Protein AF-0000000080301899 (afdb_homodimer)

InterPro domains:
  IPR000524 Transcription regulator HTH, GntR [PF00392] (23-86)
  IPR000524 Transcription regulator HTH, GntR [PS50949] (21-89)
  IPR000524 Transcription regulator HTH, GntR [SM00345] (27-86)
  IPR000524 Transcription regulator HTH, GntR [cd07377] (22-87)
  IPR011663 UbiC transcription regulator-associated [PF07702] (110-246)
  IPR011663 UbiC transcription regulator-associated [SM00866] (106-248)
  IPR028978 Chorismate pyruvate-lyase/UbiC transcription regulator-associated domain superfamily [G3DSA:3.40.1410.10] (94-253)
  IPR028978 Chorismate pyruvate-lyase/UbiC transcription regulator-associated domain superfamily [SSF64288] (75-255)
  IPR036388 Winged helix-like DNA-binding domain superfamily [G3DSA:1.10.10.10] (17-93)
  IPR036390 Winged helix DNA-binding domain superfamily [SSF46785] (18-99)
  IPR050679 Bacterial HTH-type transcriptional regulator [PTHR44846] (19-250)

Organism: Piscinibacter sakaiensis (NCBI:txid1547922)

Radius of gyration: 25.69 Å; Cα contacts (8 Å, |Δi|>4): 1019; chains: 2; bounding box: 77×70×56 Å

Solvent-accessible surface area (backbone atoms only — not comparable to full-atom values): 28114 Å² total; per-residue (Å²): 128,82,75,76,76,75,77,76,71,91,49,70,58,63,76,84,74,58,87,79,58,62,66,33,57,53,50,33,50,53,52,49,47,36,41,71,71,50,79,45,43,70,61,36,72,53,75,52,65,68,56,50,16,60,45,23,68,49,52,59,68,41,46,46,53,18,50,50,53,36,36,58,49,56,50,28,42,72,39,88,97,76,45,44,24,30,41,67,66,43,65,66,56,40,51,72,57,72,47,41,66,29,37,71,88,66,54,71,70,83,66,46,79,41,79,72,46,71,43,80,48,57,30,50,66,68,56,9,60,64,45,73,48,58,70,56,40,58,20,34,37,35,30,34,41,28,23,51,97,84,40,53,36,35,44,36,40,38,39,30,54,35,86,68,44,73,84,73,42,66,68,55,63,74,65,49,65,83,45,72,59,30,37,35,30,74,77,58,67,42,55,73,53,34,33,44,34,39,30,32,18,36,57,33,45,73,66,49,23,68,70,45,68,48,62,79,56,41,36,18,26,36,36,42,34,34,33,15,27,77,95,68,37,48,58,36,36,32,42,32,40,31,54,24,86,63,26,26,45,46,47,69,35,59,57,68,65,76,77,80,112,127,82,73,77,76,74,76,76,71,92,50,67,59,63,75,84,74,59,88,80,57,59,65,33,57,54,52,32,49,53,53,48,47,35,41,72,71,51,77,45,41,71,62,36,72,53,75,52,66,67,55,50,16,58,45,22,69,48,52,60,67,41,46,46,53,21,50,50,51,35,35,56,48,55,52,28,42,72,37,88,96,78,45,43,23,30,41,65,65,44,64,66,55,41,51,70,57,73,46,40,67,28,37,71,86,65,55,70,68,82,64,49,79,43,79,72,46,71,43,81,47,56,30,50,66,69,56,9,60,65,44,73,48,59,71,55,40,57,21,35,38,35,30,33,40,29,24,50,97,84,40,53,35,34,43,36,40,36,40,30,54,34,86,68,44,74,86,73,42,64,66,56,62,73,66,49,64,82,45,72,59,30,38,35,30,75,76,56,68,43,54,72,52,32,32,42,35,38,30,31,18,34,57,34,45,72,66,49,23,70,71,45,68,48,62,80,56,41,36,18,28,38,36,42,34,35,34,16,27,76,94,69,37,49,59,36,34,34,43,34,42,30,54,24,87,64,26,27,44,49,47,66,34,59,58,65,67,75,77,79,112

pLDDT: mean 88.91, std 14.61, range [25.78, 98.81]

Sequence (522 aa):
MPRPARAAALFAAIPPETAGMPLYRLVKRALLRAIEDGRCRPGAALPSETEIAGEMGVSIGTLRRAVDELAAEHIVVRRQGRGTFVATHNTDRFLFQFFHVERADGLREAPRVDLVSFERTRADEEAAEALELRAGEPVIQMENRLRLQGAAVIYDRLVLPAALFKGLSEKRMRERPGTIYQFYQSDFGISVLRARERARAVAADRHAVRVLGVPPGQPVMQVRRTALSFHDRPVEYRVSTINTAHHDYVNLLSRPVGKHDMPRPARAAALFAAIPPETAGMPLYRLVKRALLRAIEDGRCRPGAALPSETEIAGEMGVSIGTLRRAVDELAAEHIVVRRQGRGTFVATHNTDRFLFQFFHVERADGLREAPRVDLVSFERTRADEEAAEALELRAGEPVIQMENRLRLQGAAVIYDRLVLPAALFKGLSEKRMRERPGTIYQFYQSDFGISVLRARERARAVAADRHAVRVLGVPPGQPVMQVRRTALSFHDRPVEYRVSTINTAHHDYVNLLSRPVGKHD

Foldseek 3Di:
DPDPDPDPQLFAADDPPPPDDPPLVVLLVRVVVSLLVCVAAAFHFDPALVSNCVRHVHDSVSPVVSVVVCVLLQQWAADPPPHIGGHADAQVCCQPPPNQKAFQVGDDDDWDKDWPDKDWFFDDPVRCVLQVHDGGAIKIWTWIFIDDPRAGFKIKIKIFRCVQVPPDDPVCVRPPDGDPQNSCCVPRVWHFRDKDKDKDKFFQDPVNCVRRVDDGGPIWMWIWMFTATPPRRTGMTMIMTGRPPGMDRDDDPPDDSDDPD/DPDPDPDPQLFAADDPPPPDDPPLVVLLVRVVVSLLVCVAAAFHFDPALVSNCVRHVHDSVSPVVSVVVCVLLQQWAADPPPHIHGHADAQVCCQPPPNQKAFQVGDDDDWDKDWPDKDKFFDDPVRCVLQVHPGGAIKIWTWIFIDDPRAGFKIKIKIFRCVQVPPDDPVCVRPPPGDPQNSCCVPRVFHFRDKDKDKDKFFQDPVNCVRRVDDGGPIWMWIWMFTATPPRRTGMTMIMTGRPPGMDRDDDPPDDSDDSD

Structure (mmCIF, N/CA/C/O backbone):
data_AF-0000000080301899-model_v1
#
loop_
_entity.id
_entity.type
_entity.pdbx_description
1 polymer 'Putative alkanesulfonate metabolism utilization regulator'
#
loop_
_atom_site.group_PDB
_atom_site.id
_atom_site.type_symbol
_atom_site.label_atom_id
_atom_site.label_alt_id
_atom_site.label_comp_id
_atom_site.label_asym_id
_atom_site.label_entity_id
_atom_site.label_seq_id
_atom_site.pdbx_PDB_ins_code
_atom_site.Cartn_x
_atom_site.Cartn_y
_atom_site.Cartn_z
_atom_site.occupancy
_atom_site.B_iso_or_equiv
_atom_site.auth_seq_id
_atom_site.auth_comp_id
_atom_site.auth_asym_id
_atom_site.auth_atom_id
_atom_site.pdbx_PDB_model_num
ATOM 1 N N . MET A 1 1 ? -37.094 42.062 18.375 1 35.59 1 MET A N 1
ATOM 2 C CA . MET A 1 1 ? -36.969 40.906 17.516 1 35.59 1 MET A CA 1
ATOM 3 C C . MET A 1 1 ? -36.031 39.875 18.141 1 35.59 1 MET A C 1
ATOM 5 O O . MET A 1 1 ? -34.938 40.188 18.625 1 35.59 1 MET A O 1
ATOM 9 N N . PRO A 1 2 ? -36.5 38.688 18.594 1 39.78 2 PRO A N 1
ATOM 10 C CA . PRO A 1 2 ? -35.625 37.75 19.344 1 39.78 2 PRO A CA 1
ATOM 11 C C . PRO A 1 2 ? -34.375 37.406 18.594 1 39.78 2 PRO A C 1
ATOM 13 O O . PRO A 1 2 ? -34.344 37.438 17.359 1 39.78 2 PRO A O 1
ATOM 16 N N . ARG A 1 3 ? -33.219 37.625 19.141 1 45.75 3 ARG A N 1
ATOM 17 C CA . ARG A 1 3 ? -31.938 37.25 18.578 1 45.75 3 ARG A CA 1
ATOM 18 C C . ARG A 1 3 ? -32 35.844 17.953 1 45.75 3 ARG A C 1
ATOM 20 O O . ARG A 1 3 ? -32.594 34.938 18.531 1 45.75 3 ARG A O 1
ATOM 27 N N . PRO A 1 4 ? -31.891 35.688 16.641 1 41.91 4 PRO A N 1
ATOM 28 C CA . PRO A 1 4 ? -31.969 34.375 16.031 1 41.91 4 PRO A CA 1
ATOM 29 C C . PRO A 1 4 ? -31.234 33.312 16.844 1 41.91 4 PRO A C 1
ATOM 31 O O . PRO A 1 4 ? -30.281 33.625 17.547 1 41.91 4 PRO A O 1
ATOM 34 N N . ALA A 1 5 ? -31.875 32.281 17.344 1 41 5 ALA A N 1
ATOM 35 C CA . ALA A 1 5 ? -31.391 31.141 18.094 1 41 5 ALA A CA 1
ATOM 36 C C . ALA A 1 5 ? -29.984 30.75 17.625 1 41 5 ALA A C 1
ATOM 38 O O . ALA A 1 5 ? -29.734 30.594 16.422 1 41 5 ALA A O 1
ATOM 39 N N . ARG A 1 6 ? -28.938 31.078 18.266 1 41.16 6 ARG A N 1
ATOM 40 C CA . ARG A 1 6 ? -27.562 30.672 18.031 1 41.16 6 ARG A CA 1
ATOM 41 C C . ARG A 1 6 ? -27.484 29.25 17.5 1 41.16 6 ARG A C 1
ATOM 43 O O . ARG A 1 6 ? -28.047 28.328 18.109 1 41.16 6 ARG A O 1
ATOM 50 N N . ALA A 1 7 ? -27.422 28.953 16.266 1 43.16 7 ALA A N 1
ATOM 51 C CA . ALA A 1 7 ? -27.234 27.625 15.688 1 43.16 7 ALA A CA 1
ATOM 52 C C . ALA A 1 7 ? -26.453 26.719 16.625 1 43.16 7 ALA A C 1
ATOM 54 O O . ALA A 1 7 ? -25.453 27.141 17.203 1 43.16 7 ALA A O 1
ATOM 55 N N . ALA A 1 8 ? -26.953 25.656 17.266 1 47.56 8 ALA A N 1
ATOM 56 C CA . ALA A 1 8 ? -26.391 24.688 18.188 1 47.56 8 ALA A CA 1
ATOM 57 C C . ALA A 1 8 ? -24.969 24.312 17.812 1 47.56 8 ALA A C 1
ATOM 59 O O . ALA A 1 8 ? -24.688 24.062 16.641 1 47.56 8 ALA A O 1
ATOM 60 N N . ALA A 1 9 ? -24.078 24.547 18.594 1 58.97 9 ALA A N 1
ATOM 61 C CA . ALA A 1 9 ? -22.641 24.281 18.438 1 58.97 9 ALA A CA 1
ATOM 62 C C . ALA A 1 9 ? -22.406 22.828 18.016 1 58.97 9 ALA A C 1
ATOM 64 O O . ALA A 1 9 ? -22.938 21.906 18.625 1 58.97 9 ALA A O 1
ATOM 65 N N . LEU A 1 10 ? -22.016 22.547 16.781 1 60.19 10 LEU A N 1
ATOM 66 C CA . LEU A 1 10 ? -21.719 21.219 16.25 1 60.19 10 LEU A CA 1
ATOM 67 C C . LEU A 1 10 ? -20.719 20.484 17.141 1 60.19 10 LEU A C 1
ATOM 69 O O . LEU A 1 10 ? -20.734 19.266 17.234 1 60.19 10 LEU A O 1
ATOM 73 N N . PHE A 1 11 ? -19.797 21.297 17.859 1 66.5 11 PHE A N 1
ATOM 74 C CA . PHE A 1 11 ? -18.734 20.688 18.641 1 66.5 11 PHE A CA 1
ATOM 75 C C . PHE A 1 11 ? -18.75 21.219 20.078 1 66.5 11 PHE A C 1
ATOM 77 O O . PHE A 1 11 ? -19.078 22.375 20.297 1 66.5 11 PHE A O 1
ATOM 84 N N . ALA A 1 12 ? -18.531 20.422 21.078 1 64.69 12 ALA A N 1
ATOM 85 C CA . ALA A 1 12 ? -18.422 20.797 22.484 1 64.69 12 ALA A CA 1
ATOM 86 C C . ALA A 1 12 ? -16.984 21.203 22.828 1 64.69 12 ALA A C 1
ATOM 88 O O . ALA A 1 12 ? -16.031 20.766 22.188 1 64.69 12 ALA A O 1
ATOM 89 N N . ALA A 1 13 ? -16.859 21.969 23.812 1 66.75 13 ALA A N 1
ATOM 90 C CA . ALA A 1 13 ? -15.555 22.391 24.312 1 66.75 13 ALA A CA 1
ATOM 91 C C . ALA A 1 13 ? -14.742 21.203 24.828 1 66.75 13 ALA A C 1
ATOM 93 O O . ALA A 1 13 ? -15.289 20.297 25.469 1 66.75 13 ALA A O 1
ATOM 94 N N . ILE A 1 14 ? -13.453 21.078 24.578 1 68.44 14 ILE A N 1
ATOM 95 C CA . ILE A 1 14 ? -12.57 20.016 25.047 1 68.44 14 ILE A CA 1
ATOM 96 C C . ILE A 1 14 ? -12.109 20.328 26.469 1 68.44 14 ILE A C 1
ATOM 98 O O . ILE A 1 14 ? -11.57 21.391 26.734 1 68.44 14 ILE A O 1
ATOM 102 N N . PRO A 1 15 ? -12.477 19.578 27.469 1 65.44 15 PRO A N 1
ATOM 103 C CA . PRO A 1 15 ? -12.062 19.859 28.844 1 65.44 15 PRO A CA 1
ATOM 104 C C . PRO A 1 15 ? -10.547 19.859 29.016 1 65.44 15 PRO A C 1
ATOM 106 O O . PRO A 1 15 ? -9.844 19.109 28.328 1 65.44 15 PRO A O 1
ATOM 109 N N . PRO A 1 16 ? -9.898 20.844 29.547 1 57.12 16 PRO A N 1
ATOM 110 C CA . PRO A 1 16 ? -8.453 20.938 29.766 1 57.12 16 PRO A CA 1
ATOM 111 C C . PRO A 1 16 ? -7.879 19.688 30.438 1 57.12 16 PRO A C 1
ATOM 113 O O . PRO A 1 16 ? -6.699 19.375 30.25 1 57.12 16 PRO A O 1
ATOM 116 N N . GLU A 1 17 ? -8.43 19.078 31.344 1 52.12 17 GLU A N 1
ATOM 117 C CA . GLU A 1 17 ? -7.863 18.172 32.344 1 52.12 17 GLU A CA 1
ATOM 118 C C . GLU A 1 17 ? -7.441 16.844 31.703 1 52.12 17 GLU A C 1
ATOM 120 O O . GLU A 1 17 ? -7.035 15.914 32.406 1 52.12 17 GLU A O 1
ATOM 125 N N . THR A 1 18 ? -7.602 16.641 30.453 1 53.69 18 THR A N 1
ATOM 126 C CA . THR A 1 18 ? -7.332 15.234 30.203 1 53.69 18 THR A CA 1
ATOM 127 C C . THR A 1 18 ? -5.828 14.969 30.203 1 53.69 18 THR A C 1
ATOM 129 O O . THR A 1 18 ? -5.133 15.344 29.25 1 53.69 18 THR A O 1
ATOM 132 N N . ALA A 1 19 ? -5.121 14.867 31.344 1 56.97 19 ALA A N 1
ATOM 133 C CA . ALA A 1 19 ? -3.744 14.781 31.828 1 56.97 19 ALA A CA 1
ATOM 134 C C . ALA A 1 19 ? -2.881 13.977 30.859 1 56.97 19 ALA A C 1
ATOM 136 O O . ALA A 1 19 ? -1.668 14.188 30.766 1 56.97 19 ALA A O 1
ATOM 137 N N . GLY A 1 20 ? -3.34 13.203 29.891 1 67.56 20 GLY A N 1
ATOM 138 C CA . GLY A 1 20 ? -2.424 12.266 29.266 1 67.56 20 GLY A CA 1
ATOM 139 C C . GLY A 1 20 ? -2.455 12.32 27.75 1 67.56 20 GLY A C 1
ATOM 140 O O . GLY A 1 20 ? -1.516 11.883 27.094 1 67.56 20 GLY A O 1
ATOM 141 N N . MET A 1 21 ? -3.426 12.836 27.266 1 75.69 21 MET A N 1
ATOM 142 C CA . MET A 1 21 ? -3.486 12.828 25.812 1 75.69 21 MET A CA 1
ATOM 143 C C . MET A 1 21 ? -3.303 14.234 25.25 1 75.69 21 MET A C 1
ATOM 145 O O . MET A 1 21 ? -3.865 15.195 25.781 1 75.69 21 MET A O 1
ATOM 149 N N . PRO A 1 22 ? -2.447 14.328 24.172 1 82.31 22 PRO A N 1
ATOM 150 C CA . PRO A 1 22 ? -2.297 15.625 23.516 1 82.31 22 PRO A CA 1
ATOM 151 C C . PRO A 1 22 ? -3.631 16.219 23.062 1 82.31 22 PRO A C 1
ATOM 153 O O . PRO A 1 22 ? -4.527 15.484 22.656 1 82.31 22 PRO A O 1
ATOM 156 N N . LEU A 1 23 ? -3.713 17.453 23.312 1 86.06 23 LEU A N 1
ATOM 157 C CA . LEU A 1 23 ? -4.961 18.172 23.062 1 86.06 23 LEU A CA 1
ATOM 158 C C . LEU A 1 23 ? -5.453 17.906 21.641 1 86.06 23 LEU A C 1
ATOM 160 O O . LEU A 1 23 ? -6.652 17.75 21.406 1 86.06 23 LEU A O 1
ATOM 164 N N . TYR A 1 24 ? -4.562 17.922 20.625 1 89.31 24 TYR A N 1
ATOM 165 C CA . TYR A 1 24 ? -4.977 17.719 19.234 1 89.31 24 TYR A CA 1
ATOM 166 C C . TYR A 1 24 ? -5.637 16.359 19.047 1 89.31 24 TYR A C 1
ATOM 168 O O . TYR A 1 24 ? -6.523 16.203 18.203 1 89.31 24 TYR A O 1
ATOM 176 N N . ARG A 1 25 ? -5.242 15.43 19.75 1 90.25 25 ARG A N 1
ATOM 177 C CA . ARG A 1 25 ? -5.84 14.102 19.656 1 90.25 25 ARG A CA 1
ATOM 178 C C . ARG A 1 25 ? -7.281 14.117 20.156 1 90.25 25 ARG A C 1
ATOM 180 O O . ARG A 1 25 ? -8.141 13.422 19.609 1 90.25 25 ARG A O 1
ATOM 187 N N . LEU A 1 26 ? -7.449 14.859 21.188 1 89.62 26 LEU A N 1
ATOM 188 C CA . LEU A 1 26 ? -8.805 15.008 21.703 1 89.62 26 LEU A CA 1
ATOM 189 C C . LEU A 1 26 ? -9.695 15.711 20.688 1 89.62 26 LEU A C 1
ATOM 191 O O . LEU A 1 26 ? -10.852 15.312 20.484 1 89.62 26 LEU A O 1
ATOM 195 N N . VAL A 1 27 ? -9.172 16.703 20.125 1 91.12 27 VAL A N 1
ATOM 196 C CA . VAL A 1 27 ? -9.891 17.438 19.094 1 91.12 27 VAL A CA 1
ATOM 197 C C . VAL A 1 27 ? -10.219 16.5 17.938 1 91.12 27 VAL A C 1
ATOM 199 O O . VAL A 1 27 ? -11.352 16.484 17.438 1 91.12 27 VAL A O 1
ATOM 202 N N . LYS A 1 28 ? -9.203 15.766 17.516 1 91.56 28 LYS A N 1
ATOM 203 C CA . LYS A 1 28 ? -9.391 14.812 16.422 1 91.56 28 LYS A CA 1
ATOM 204 C C . LYS A 1 28 ? -10.5 13.82 16.75 1 91.56 28 LYS A C 1
ATOM 206 O O . LYS A 1 28 ? -11.359 13.555 15.906 1 91.56 28 LYS A O 1
ATOM 211 N N . ARG A 1 29 ? -10.461 13.344 17.922 1 89.44 29 ARG A N 1
ATOM 212 C CA . ARG A 1 29 ? -11.484 12.383 18.344 1 89.44 29 ARG A CA 1
ATOM 213 C C . ARG A 1 29 ? -12.875 13 18.281 1 89.44 29 ARG A C 1
ATOM 215 O O . ARG A 1 29 ? -13.836 12.352 17.859 1 89.44 29 ARG A O 1
ATOM 222 N N . ALA A 1 30 ? -12.984 14.195 18.734 1 89.88 30 ALA A N 1
ATOM 223 C CA . ALA A 1 30 ? -14.273 14.883 18.719 1 89.88 30 ALA A CA 1
ATOM 224 C C . ALA A 1 30 ? -14.781 15.086 17.297 1 89.88 30 ALA A C 1
ATOM 226 O O . ALA A 1 30 ? -15.961 14.883 17.016 1 89.88 30 ALA A O 1
ATOM 227 N N . LEU A 1 31 ? -13.938 15.469 16.453 1 91.25 31 LEU A N 1
ATOM 228 C CA . LEU A 1 31 ? -14.297 15.641 15.047 1 91.25 31 LEU A CA 1
ATOM 229 C C . LEU A 1 31 ? -14.734 14.312 14.422 1 91.25 31 LEU A C 1
ATOM 231 O O . LEU A 1 31 ? -15.75 14.25 13.734 1 91.25 31 LEU A O 1
ATOM 235 N N . LEU A 1 32 ? -13.938 13.336 14.727 1 90.19 32 LEU A N 1
ATOM 236 C CA . LEU A 1 32 ? -14.227 12.008 14.211 1 90.19 32 LEU A CA 1
ATOM 237 C C . LEU A 1 32 ? -15.594 11.523 14.688 1 90.19 32 LEU A C 1
ATOM 239 O O . LEU A 1 32 ? -16.359 10.961 13.914 1 90.19 32 LEU A O 1
ATOM 243 N N . ARG A 1 33 ? -15.891 11.805 15.898 1 89.12 33 ARG A N 1
ATOM 244 C CA . ARG A 1 33 ? -17.172 11.398 16.453 1 89.12 33 ARG A CA 1
ATOM 245 C C . ARG A 1 33 ? -18.328 12.102 15.742 1 89.12 33 ARG A C 1
ATOM 247 O O . ARG A 1 33 ? -19.359 11.492 15.477 1 89.12 33 ARG A O 1
ATOM 254 N N . ALA A 1 34 ? -18.125 13.32 15.477 1 89.44 34 ALA A N 1
ATOM 255 C CA . ALA A 1 34 ? -19.172 14.078 14.773 1 89.44 34 ALA A CA 1
ATOM 256 C C . ALA A 1 34 ? -19.422 13.492 13.383 1 89.44 34 ALA A C 1
ATOM 258 O O . ALA A 1 34 ? -20.562 13.445 12.93 1 89.44 34 ALA A O 1
ATOM 259 N N . ILE A 1 35 ? -18.438 13.016 12.789 1 89.62 35 ILE A N 1
ATOM 260 C CA . ILE A 1 35 ? -18.547 12.43 11.453 1 89.62 35 ILE A CA 1
ATOM 261 C C . ILE A 1 35 ? -19.172 11.039 11.555 1 89.62 35 ILE A C 1
ATOM 263 O O . ILE A 1 35 ? -20.078 10.695 10.789 1 89.62 35 ILE A O 1
ATOM 267 N N . GLU A 1 36 ? -18.703 10.312 12.523 1 87.75 36 GLU A N 1
ATOM 268 C CA . GLU A 1 36 ? -19.172 8.945 12.734 1 87.75 36 GLU A CA 1
ATOM 269 C C . GLU A 1 36 ? -20.656 8.922 13.07 1 87.75 36 GLU A C 1
ATOM 271 O O . GLU A 1 36 ? -21.391 8.039 12.617 1 87.75 36 GLU A O 1
ATOM 276 N N . ASP A 1 37 ? -21.062 9.93 13.836 1 87.69 37 ASP A N 1
ATOM 277 C CA . ASP A 1 37 ? -22.453 9.969 14.305 1 87.69 37 ASP A CA 1
ATOM 278 C C . ASP A 1 37 ? -23.375 10.586 13.258 1 87.69 37 ASP A C 1
ATOM 280 O O . ASP A 1 37 ? -24.578 10.688 13.469 1 87.69 37 ASP A O 1
ATOM 284 N N . GLY A 1 38 ? -22.812 11.016 12.258 1 87 38 GLY A N 1
ATOM 285 C CA . GLY A 1 38 ? -23.625 11.516 11.156 1 87 38 GLY A CA 1
ATOM 286 C C . GLY A 1 38 ? -23.922 13 11.266 1 87 38 GLY A C 1
ATOM 287 O O . GLY A 1 38 ? -24.625 13.562 10.422 1 87 38 GLY A O 1
ATOM 288 N N . ARG A 1 39 ? -23.438 13.648 12.273 1 88.44 39 ARG A N 1
ATOM 289 C CA . ARG A 1 39 ? -23.641 15.086 12.406 1 88.44 39 ARG A CA 1
ATOM 290 C C . ARG A 1 39 ? -22.984 15.836 11.25 1 88.44 39 ARG A C 1
ATOM 292 O O . ARG A 1 39 ? -23.484 16.891 10.82 1 88.44 39 ARG A O 1
ATOM 299 N N . CYS A 1 40 ? -21.938 15.289 10.789 1 89.75 40 CYS A N 1
ATOM 300 C CA . CYS A 1 40 ? -21.281 15.75 9.57 1 89.75 40 CYS A CA 1
ATOM 301 C C . CYS A 1 40 ? -21.344 14.68 8.484 1 89.75 40 CYS A C 1
ATOM 303 O O . CYS A 1 40 ? -20.578 13.719 8.523 1 89.75 40 CYS A O 1
ATOM 305 N N . ARG A 1 41 ? -22.141 14.867 7.539 1 90.75 41 ARG A N 1
ATOM 306 C CA . ARG A 1 41 ? -22.391 13.852 6.523 1 90.75 41 ARG A CA 1
ATOM 307 C C . ARG A 1 41 ? -21.266 13.812 5.496 1 90.75 41 ARG A C 1
ATOM 309 O O . ARG A 1 41 ? -20.609 14.836 5.238 1 90.75 41 ARG A O 1
ATOM 316 N N . PRO A 1 42 ? -21.078 12.664 4.883 1 91.69 42 PRO A N 1
ATOM 317 C CA . PRO A 1 42 ? -20.094 12.609 3.795 1 91.69 42 PRO A CA 1
ATOM 318 C C . PRO A 1 42 ? -20.375 13.648 2.705 1 91.69 42 PRO A C 1
ATOM 320 O O . PRO A 1 42 ? -21.531 13.859 2.332 1 91.69 42 PRO A O 1
ATOM 323 N N . GLY A 1 43 ? -19.312 14.312 2.324 1 91.56 43 GLY A N 1
ATOM 324 C CA . GLY A 1 43 ? -19.438 15.312 1.27 1 91.56 43 GLY A CA 1
ATOM 325 C C . GLY A 1 43 ? -19.781 16.688 1.79 1 91.56 43 GLY A C 1
ATOM 326 O O . GLY A 1 43 ? -19.656 17.688 1.068 1 91.56 43 GLY A O 1
ATOM 327 N N . ALA A 1 44 ? -20.203 16.812 2.977 1 92.5 44 ALA A N 1
ATOM 328 C CA . ALA A 1 44 ? -20.609 18.094 3.549 1 92.5 44 ALA A CA 1
ATOM 329 C C . ALA A 1 44 ? -19.406 18.922 3.977 1 92.5 44 ALA A C 1
ATOM 331 O O . ALA A 1 44 ? -18.391 18.375 4.402 1 92.5 44 ALA A O 1
ATOM 332 N N . ALA A 1 45 ? -19.562 20.219 3.936 1 93.88 45 ALA A N 1
ATOM 333 C CA . ALA A 1 45 ? -18.531 21.125 4.43 1 93.88 45 ALA A CA 1
ATOM 334 C C . ALA A 1 45 ? -18.562 21.203 5.953 1 93.88 45 ALA A C 1
ATOM 336 O O . ALA A 1 45 ? -19.625 21.266 6.562 1 93.88 45 ALA A O 1
ATOM 337 N N . LEU A 1 46 ? -17.359 21.141 6.488 1 93.56 46 LEU A N 1
ATOM 338 C CA . LEU A 1 46 ? -17.234 21.484 7.902 1 93.56 46 LEU A CA 1
ATOM 339 C C . LEU A 1 46 ? -17.281 22.984 8.109 1 93.56 46 LEU A C 1
ATOM 341 O O . LEU A 1 46 ? -16.953 23.75 7.203 1 93.56 46 LEU A O 1
ATOM 345 N N . PRO A 1 47 ? -17.703 23.391 9.281 1 91.94 47 PRO A N 1
ATOM 346 C CA . PRO A 1 47 ? -17.531 24.812 9.594 1 91.94 47 PRO A CA 1
ATOM 347 C C . PRO A 1 47 ? -16.078 25.266 9.477 1 91.94 47 PRO A C 1
ATOM 349 O O . PRO A 1 47 ? -15.172 24.438 9.367 1 91.94 47 PRO A O 1
ATOM 352 N N . SER A 1 48 ? -15.93 26.594 9.445 1 91.69 48 SER A N 1
ATOM 353 C CA . SER A 1 48 ? -14.57 27.109 9.344 1 91.69 48 SER A CA 1
ATOM 354 C C . SER A 1 48 ? -13.719 26.672 10.531 1 91.69 48 SER A C 1
ATOM 356 O O . SER A 1 48 ? -14.242 26.422 11.617 1 91.69 48 SER A O 1
ATOM 358 N N . GLU A 1 49 ? -12.422 26.547 10.219 1 91.75 49 GLU A N 1
ATOM 359 C CA . GLU A 1 49 ? -11.523 26.141 11.289 1 91.75 49 GLU A CA 1
ATOM 360 C C . GLU A 1 49 ? -11.602 27.094 12.469 1 91.75 49 GLU A C 1
ATOM 362 O O . GLU A 1 49 ? -11.523 26.672 13.625 1 91.75 49 GLU A O 1
ATOM 367 N N . THR A 1 50 ? -11.797 28.375 12.203 1 91.06 50 THR A N 1
ATOM 368 C CA . THR A 1 50 ? -11.938 29.375 13.258 1 91.06 50 THR A CA 1
ATOM 369 C C . THR A 1 50 ? -13.188 29.109 14.094 1 91.06 50 THR A C 1
ATOM 371 O O . THR A 1 50 ? -13.148 29.188 15.32 1 91.06 50 THR A O 1
ATOM 374 N N . GLU A 1 51 ? -14.266 28.812 13.445 1 91.5 51 GLU A N 1
ATOM 375 C CA . GLU A 1 51 ? -15.523 28.516 14.133 1 91.5 51 GLU A CA 1
ATOM 376 C C . GLU A 1 51 ? -15.398 27.266 15 1 91.5 51 GLU A C 1
ATOM 378 O O . GLU A 1 51 ? -15.82 27.281 16.156 1 91.5 51 GLU A O 1
ATOM 383 N N . ILE A 1 52 ? -14.812 26.203 14.469 1 91.88 52 ILE A N 1
ATOM 384 C CA . ILE A 1 52 ? -14.68 24.938 15.195 1 91.88 52 ILE A CA 1
ATOM 385 C C . ILE A 1 52 ? -13.781 25.141 16.406 1 91.88 52 ILE A C 1
ATOM 387 O O . ILE A 1 52 ? -14.102 24.703 17.516 1 91.88 52 ILE A O 1
ATOM 391 N N . ALA A 1 53 ? -12.656 25.812 16.188 1 91.69 53 ALA A N 1
ATOM 392 C CA . ALA A 1 53 ? -11.734 26.094 17.281 1 91.69 53 ALA A CA 1
ATOM 393 C C . ALA A 1 53 ? -12.414 26.875 18.406 1 91.69 53 ALA A C 1
ATOM 395 O O . ALA A 1 53 ? -12.234 26.562 19.578 1 91.69 53 ALA A O 1
ATOM 396 N N . GLY A 1 54 ? -13.164 27.859 17.984 1 90.31 54 GLY A N 1
ATOM 397 C CA . GLY A 1 54 ? -13.93 28.656 18.938 1 90.31 54 GLY A CA 1
ATOM 398 C C . GLY A 1 54 ? -14.922 27.812 19.734 1 90.31 54 GLY A C 1
ATOM 399 O O . GLY A 1 54 ? -14.992 27.938 20.953 1 90.31 54 GLY A O 1
ATOM 400 N N . GLU A 1 55 ? -15.641 27.016 19.078 1 89.56 55 GLU A N 1
ATOM 401 C CA . GLU A 1 55 ? -16.641 26.156 19.719 1 89.56 55 GLU A CA 1
ATOM 402 C C . GLU A 1 55 ? -15.984 25.203 20.703 1 89.56 55 GLU A C 1
ATOM 404 O O . GLU A 1 55 ? -16.531 24.938 21.781 1 89.56 55 GLU A O 1
ATOM 409 N N . MET A 1 56 ? -14.797 24.703 20.297 1 90.62 56 MET A N 1
ATOM 410 C CA . MET A 1 56 ? -14.148 23.672 21.094 1 90.62 56 MET A CA 1
ATOM 411 C C . MET A 1 56 ? -13.234 24.281 22.141 1 90.62 56 MET A C 1
ATOM 413 O O . MET A 1 56 ? -12.727 23.578 23.016 1 90.62 56 MET A O 1
ATOM 417 N N . GLY A 1 57 ? -12.961 25.562 22.016 1 90 57 GLY A N 1
ATOM 418 C CA . GLY A 1 57 ? -12.133 26.25 22.984 1 90 57 GLY A CA 1
ATOM 419 C C . GLY A 1 57 ? -10.656 25.891 22.875 1 90 57 GLY A C 1
ATOM 420 O O . GLY A 1 57 ? -9.969 25.734 23.891 1 90 57 GLY A O 1
ATOM 421 N N . VAL A 1 58 ? -10.219 25.609 21.672 1 91 58 VAL A N 1
ATOM 422 C CA . VAL A 1 58 ? -8.812 25.266 21.453 1 91 58 VAL A CA 1
ATOM 423 C C . VAL A 1 58 ? -8.195 26.25 20.469 1 91 58 VAL A C 1
ATOM 425 O O . VAL A 1 58 ? -8.914 27.016 19.812 1 91 58 VAL A O 1
ATOM 428 N N . SER A 1 59 ? -6.887 26.25 20.422 1 91.75 59 SER A N 1
ATOM 429 C CA . SER A 1 59 ? -6.199 27.109 19.469 1 91.75 59 SER A CA 1
ATOM 430 C C . SER A 1 59 ? -6.398 26.625 18.031 1 91.75 59 SER A C 1
ATOM 432 O O . SER A 1 59 ? -6.66 25.438 17.812 1 91.75 59 SER A O 1
ATOM 434 N N . ILE A 1 60 ? -6.227 27.562 17.125 1 91.12 60 ILE A N 1
ATOM 435 C CA . ILE A 1 60 ? -6.324 27.234 15.711 1 91.12 60 ILE A CA 1
ATOM 436 C C . ILE A 1 60 ? -5.23 26.234 15.344 1 91.12 60 ILE A C 1
ATOM 438 O O . ILE A 1 60 ? -5.445 25.344 14.516 1 91.12 60 ILE A O 1
ATOM 442 N N . GLY A 1 61 ? -4.066 26.359 15.898 1 89.44 61 GLY A N 1
ATOM 443 C CA . GLY A 1 61 ? -2.971 25.438 15.648 1 89.44 61 GLY A CA 1
ATOM 444 C C . GLY A 1 61 ? -3.285 24.016 16.062 1 89.44 61 GLY A C 1
ATOM 445 O O . GLY A 1 61 ? -2.98 23.062 15.336 1 89.44 61 GLY A O 1
ATOM 446 N N . THR A 1 62 ? -3.855 23.891 17.172 1 88.75 62 THR A N 1
ATOM 447 C CA . THR A 1 62 ? -4.266 22.594 17.672 1 88.75 62 THR A CA 1
ATOM 448 C C . THR A 1 62 ? -5.312 21.953 16.766 1 88.75 62 THR A C 1
ATOM 450 O O . THR A 1 62 ? -5.211 20.781 16.406 1 88.75 62 THR A O 1
ATOM 453 N N . LEU A 1 63 ? -6.305 22.75 16.406 1 92.38 63 LEU A N 1
ATOM 454 C CA . LEU A 1 63 ? -7.348 22.266 15.516 1 92.38 63 LEU A CA 1
ATOM 455 C C . LEU A 1 63 ? -6.758 21.844 14.18 1 92.38 63 LEU A C 1
ATOM 457 O O . LEU A 1 63 ? -7.086 20.781 13.656 1 92.38 63 LEU A O 1
ATOM 461 N N . ARG A 1 64 ? -5.902 22.656 13.695 1 89.94 64 ARG A N 1
ATOM 462 C CA . ARG A 1 64 ? -5.305 22.391 12.391 1 89.94 64 ARG A CA 1
ATOM 463 C C . ARG A 1 64 ? -4.523 21.078 12.414 1 89.94 64 ARG A C 1
ATOM 465 O O . ARG A 1 64 ? -4.574 20.297 11.461 1 89.94 64 ARG A O 1
ATOM 472 N N . ARG A 1 65 ? -3.83 20.844 13.422 1 87.5 65 ARG A N 1
ATOM 473 C CA . ARG A 1 65 ? -3.111 19.594 13.555 1 87.5 65 ARG A CA 1
ATOM 474 C C . ARG A 1 65 ? -4.07 18.406 13.508 1 87.5 65 ARG A C 1
ATOM 476 O O . ARG A 1 65 ? -3.783 17.391 12.859 1 87.5 65 ARG A O 1
ATOM 483 N N . ALA A 1 66 ? -5.164 18.531 14.164 1 91.56 66 ALA A N 1
ATOM 484 C CA . ALA A 1 66 ? -6.184 17.484 14.164 1 91.56 66 ALA A CA 1
ATOM 485 C C . ALA A 1 66 ? -6.754 17.281 12.758 1 91.56 66 ALA A C 1
ATOM 487 O O . ALA A 1 66 ? -6.883 16.141 12.297 1 91.56 66 ALA A O 1
ATOM 488 N N . VAL A 1 67 ? -7.004 18.359 12.125 1 92 67 VAL A N 1
ATOM 489 C CA . VAL A 1 67 ? -7.59 18.297 10.789 1 92 67 VAL A CA 1
ATOM 490 C C . VAL A 1 67 ? -6.57 17.719 9.805 1 92 67 VAL A C 1
ATOM 492 O O . VAL A 1 67 ? -6.926 16.953 8.914 1 92 67 VAL A O 1
ATOM 495 N N . ASP A 1 68 ? -5.332 18.141 10.016 1 87.12 68 ASP A N 1
ATOM 496 C CA . ASP A 1 68 ? -4.266 17.609 9.172 1 87.12 68 ASP A CA 1
ATOM 497 C C . ASP A 1 68 ? -4.191 16.094 9.266 1 87.12 68 ASP A C 1
ATOM 499 O O . ASP A 1 68 ? -4.047 15.406 8.25 1 87.12 68 ASP A O 1
ATOM 503 N N . GLU A 1 69 ? -4.324 15.586 10.414 1 86.12 69 GLU A N 1
ATOM 504 C CA . GLU A 1 69 ? -4.273 14.141 10.609 1 86.12 69 GLU A CA 1
ATOM 505 C C . GLU A 1 69 ? -5.484 13.461 9.977 1 86.12 69 GLU A C 1
ATOM 507 O O . GLU A 1 69 ? -5.352 12.406 9.352 1 86.12 69 GLU A O 1
ATOM 512 N N . LEU A 1 70 ? -6.621 14.07 10.133 1 89.62 70 LEU A N 1
ATOM 513 C CA . LEU A 1 70 ? -7.832 13.523 9.531 1 89.62 70 LEU A CA 1
ATOM 514 C C . LEU A 1 70 ? -7.738 13.539 8.008 1 89.62 70 LEU A C 1
ATOM 516 O O . LEU A 1 70 ? -8.242 12.625 7.344 1 89.62 70 LEU A O 1
ATOM 520 N N . ALA A 1 71 ? -7.113 14.547 7.504 1 88.31 71 ALA A N 1
ATOM 521 C CA . ALA A 1 71 ? -6.914 14.641 6.062 1 88.31 71 ALA A CA 1
ATOM 522 C C . ALA A 1 71 ? -5.945 13.57 5.566 1 88.31 71 ALA A C 1
ATOM 524 O O . ALA A 1 71 ? -6.18 12.945 4.535 1 88.31 71 ALA A O 1
ATOM 525 N N . ALA A 1 72 ? -4.949 13.375 6.34 1 79.94 72 ALA A N 1
ATOM 526 C CA . ALA A 1 72 ? -3.971 12.344 6.004 1 79.94 72 ALA A CA 1
ATOM 527 C C . ALA A 1 72 ? -4.617 10.961 5.973 1 79.94 72 ALA A C 1
ATOM 529 O O . ALA A 1 72 ? -4.227 10.102 5.18 1 79.94 72 ALA A O 1
ATOM 530 N N . GLU A 1 73 ? -5.613 10.82 6.77 1 82.69 73 GLU A N 1
ATOM 531 C CA . GLU A 1 73 ? -6.316 9.547 6.84 1 82.69 73 GLU A CA 1
ATOM 532 C C . GLU A 1 73 ? -7.488 9.508 5.859 1 82.69 73 GLU A C 1
ATOM 534 O O . GLU A 1 73 ? -8.25 8.539 5.84 1 82.69 73 GLU A O 1
ATOM 539 N N . HIS A 1 74 ? -7.68 10.516 5.152 1 85.19 74 HIS A N 1
ATOM 540 C CA . HIS A 1 74 ? -8.703 10.648 4.121 1 85.19 74 HIS A CA 1
ATOM 541 C C . HIS A 1 74 ? -10.102 10.633 4.734 1 85.19 74 HIS A C 1
ATOM 543 O O . HIS A 1 74 ? -11.039 10.086 4.141 1 85.19 74 HIS A O 1
ATOM 549 N N . ILE A 1 75 ? -10.141 11.133 5.852 1 89.44 75 ILE A N 1
ATOM 550 C CA . ILE A 1 75 ? -11.438 11.273 6.504 1 89.44 75 ILE A CA 1
ATOM 551 C C . ILE A 1 75 ? -12.086 12.594 6.09 1 89.44 75 ILE A C 1
ATOM 553 O O . ILE A 1 75 ? -13.297 12.664 5.898 1 89.44 75 ILE A O 1
ATOM 557 N N . VAL A 1 76 ? -11.203 13.609 5.91 1 92.5 76 VAL A N 1
ATOM 558 C CA . VAL A 1 76 ? -11.625 14.891 5.363 1 92.5 76 VAL A CA 1
ATOM 559 C C . VAL A 1 76 ? -10.734 15.273 4.188 1 92.5 76 VAL A C 1
ATOM 561 O O . VAL A 1 76 ? -9.656 14.695 4 1 92.5 76 VAL A O 1
ATOM 564 N N . VAL A 1 77 ? -11.25 16.219 3.367 1 91.44 77 VAL A N 1
ATOM 565 C CA . VAL A 1 77 ? -10.492 16.734 2.23 1 91.44 77 VAL A CA 1
ATOM 566 C C . VAL A 1 77 ? -10.516 18.266 2.24 1 91.44 77 VAL A C 1
ATOM 568 O O . VAL A 1 77 ? -11.578 18.875 2.414 1 91.44 77 VAL A O 1
ATOM 571 N N . ARG A 1 78 ? -9.352 18.812 2.08 1 89.69 78 ARG A N 1
ATOM 572 C CA . ARG A 1 78 ? -9.242 20.266 1.991 1 89.69 78 ARG A CA 1
ATOM 573 C C . ARG A 1 78 ? -9.312 20.719 0.541 1 89.69 78 ARG A C 1
ATOM 575 O O . ARG A 1 78 ? -8.672 20.141 -0.335 1 89.69 78 ARG A O 1
ATOM 582 N N . ARG A 1 79 ? -10.094 21.688 0.303 1 89.69 79 ARG A N 1
ATOM 583 C CA . ARG A 1 79 ? -10.188 22.312 -1.011 1 89.69 79 ARG A CA 1
ATOM 584 C C . ARG A 1 79 ? -9.828 23.797 -0.936 1 89.69 79 ARG A C 1
ATOM 586 O O . ARG A 1 79 ? -10.492 24.562 -0.245 1 89.69 79 ARG A O 1
ATOM 593 N N . GLN A 1 80 ? -8.789 24.094 -1.604 1 83.81 80 GLN A N 1
ATOM 594 C CA . GLN A 1 80 ? -8.266 25.453 -1.567 1 83.81 80 GLN A CA 1
ATOM 595 C C . GLN A 1 80 ? -9.359 26.469 -1.881 1 83.81 80 GLN A C 1
ATOM 597 O O . GLN A 1 80 ? -10.07 26.344 -2.885 1 83.81 80 GLN A O 1
ATOM 602 N N . GLY A 1 81 ? -9.469 27.391 -1.041 1 86.5 81 GLY A N 1
ATOM 603 C CA . GLY A 1 81 ? -10.406 28.484 -1.223 1 86.5 81 GLY A CA 1
ATOM 604 C C . GLY A 1 81 ? -11.844 28.094 -0.957 1 86.5 81 GLY A C 1
ATOM 605 O O . GLY A 1 81 ? -12.75 28.922 -1.019 1 86.5 81 GLY A O 1
ATOM 606 N N . ARG A 1 82 ? -12.18 26.875 -0.673 1 90 82 ARG A N 1
ATOM 607 C CA . ARG A 1 82 ? -13.555 26.406 -0.503 1 90 82 ARG A CA 1
ATOM 608 C C . ARG A 1 82 ? -13.789 25.891 0.913 1 90 82 ARG A C 1
ATOM 610 O O . ARG A 1 82 ? -14.891 26.016 1.448 1 90 82 ARG A O 1
ATOM 617 N N . GLY A 1 83 ? -12.672 25.281 1.438 1 93 83 GLY A N 1
ATOM 618 C CA . GLY A 1 83 ? -12.805 24.797 2.805 1 93 83 GLY A CA 1
ATOM 619 C C . GLY A 1 83 ? -12.484 23.328 2.961 1 93 83 GLY A C 1
ATOM 620 O O . GLY A 1 83 ? -11.766 22.75 2.137 1 93 83 GLY A O 1
ATOM 621 N N . THR A 1 84 ? -12.914 22.734 4.129 1 93.88 84 THR A N 1
ATOM 622 C CA . THR A 1 84 ? -12.68 21.328 4.469 1 93.88 84 THR A CA 1
ATOM 623 C C . THR A 1 84 ? -13.984 20.531 4.414 1 93.88 84 THR A C 1
ATOM 625 O O . THR A 1 84 ? -15.008 20.969 4.941 1 93.88 84 THR A O 1
ATOM 628 N N . PHE A 1 85 ? -13.977 19.438 3.746 1 95.31 85 PHE A N 1
ATOM 629 C CA . PHE A 1 85 ? -15.156 18.609 3.545 1 95.31 85 PHE A CA 1
ATOM 630 C C . PHE A 1 85 ? -14.938 17.219 4.098 1 95.31 85 PHE A C 1
ATOM 632 O O . PHE A 1 85 ? -13.812 16.719 4.121 1 95.31 85 PHE A O 1
ATOM 639 N N . VAL A 1 86 ? -16.047 16.594 4.527 1 94 86 VAL A N 1
ATOM 640 C CA . VAL A 1 86 ? -15.961 15.18 4.859 1 94 86 VAL A CA 1
ATOM 641 C C . VAL A 1 86 ? -15.75 14.367 3.586 1 94 86 VAL A C 1
ATOM 643 O O . VAL A 1 86 ? -16.453 14.562 2.59 1 94 86 VAL A O 1
ATOM 646 N N . ALA A 1 87 ? -14.82 13.445 3.592 1 92.12 87 ALA A N 1
ATOM 647 C CA . ALA A 1 87 ? -14.445 12.695 2.398 1 92.12 87 ALA A CA 1
ATOM 648 C C . ALA A 1 87 ? -15.57 11.766 1.956 1 92.12 87 ALA A C 1
ATOM 650 O O . ALA A 1 87 ? -16.297 11.211 2.789 1 92.12 87 ALA A O 1
ATOM 651 N N . THR A 1 88 ? -15.719 11.656 0.676 1 91.75 88 THR A N 1
ATOM 652 C CA . THR A 1 88 ? -16.688 10.727 0.1 1 91.75 88 THR A CA 1
ATOM 653 C C . THR A 1 88 ? -15.969 9.617 -0.673 1 91.75 88 THR A C 1
ATOM 655 O O . THR A 1 88 ? -14.852 9.812 -1.153 1 91.75 88 THR A O 1
ATOM 658 N N . HIS A 1 89 ? -16.594 8.477 -0.668 1 90.75 89 HIS A N 1
ATOM 659 C CA . HIS A 1 89 ? -16.141 7.422 -1.565 1 90.75 89 HIS A CA 1
ATOM 660 C C . HIS A 1 89 ? -16.672 7.625 -2.975 1 90.75 89 HIS A C 1
ATOM 662 O O . HIS A 1 89 ? -17.891 7.758 -3.166 1 90.75 89 HIS A O 1
ATOM 668 N N . ASN A 1 90 ? -15.781 7.844 -3.873 1 87 90 ASN A N 1
ATOM 669 C CA . ASN A 1 90 ? -16.156 7.883 -5.281 1 87 90 ASN A CA 1
ATOM 670 C C . ASN A 1 90 ? -15.352 6.883 -6.105 1 87 90 ASN A C 1
ATOM 672 O O . ASN A 1 90 ? -14.508 6.168 -5.57 1 87 90 ASN A O 1
ATOM 676 N N . THR A 1 91 ? -15.711 6.828 -7.383 1 86.12 91 THR A N 1
ATOM 677 C CA . THR A 1 91 ? -15.094 5.84 -8.266 1 86.12 91 THR A CA 1
ATOM 678 C C . THR A 1 91 ? -13.586 6.059 -8.352 1 86.12 91 THR A C 1
ATOM 680 O O . THR A 1 91 ? -12.812 5.102 -8.281 1 86.12 91 THR A O 1
ATOM 683 N N . ASP A 1 92 ? -13.242 7.254 -8.391 1 83.44 92 ASP A N 1
ATOM 684 C CA . ASP A 1 92 ? -11.828 7.57 -8.523 1 83.44 92 ASP A CA 1
ATOM 685 C C . ASP A 1 92 ? -11.047 7.129 -7.281 1 83.44 92 ASP A C 1
ATOM 687 O O . ASP A 1 92 ? -9.992 6.5 -7.395 1 83.44 92 ASP A O 1
ATOM 691 N N . ARG A 1 93 ? -11.57 7.484 -6.18 1 82.88 93 ARG A N 1
ATOM 692 C CA . ARG A 1 93 ? -10.922 7.078 -4.938 1 82.88 93 ARG A CA 1
ATOM 693 C C . ARG A 1 93 ? -10.836 5.559 -4.84 1 82.88 93 ARG A C 1
ATOM 695 O O . ARG A 1 93 ? -9.797 5.02 -4.438 1 82.88 93 ARG A O 1
ATOM 702 N N . PHE A 1 94 ? -11.891 4.941 -5.211 1 86.5 94 PHE A N 1
ATOM 703 C CA . PHE A 1 94 ? -11.914 3.484 -5.152 1 86.5 94 PHE A CA 1
ATOM 704 C C . PHE A 1 94 ? -10.836 2.889 -6.047 1 86.5 94 PHE A C 1
ATOM 706 O O . PHE A 1 94 ? -10.078 2.02 -5.613 1 86.5 94 PHE A O 1
ATOM 713 N N . LEU A 1 95 ? -10.734 3.369 -7.273 1 83.19 95 LEU A N 1
ATOM 714 C CA . LEU A 1 95 ? -9.805 2.834 -8.258 1 83.19 95 LEU A CA 1
ATOM 715 C C . LEU A 1 95 ? -8.359 3.094 -7.84 1 83.19 95 LEU A C 1
ATOM 717 O O . LEU A 1 95 ? -7.477 2.277 -8.102 1 83.19 95 LEU A O 1
ATOM 721 N N . PHE A 1 96 ? -8.211 4.094 -7.094 1 82.06 96 PHE A N 1
ATOM 722 C CA . PHE A 1 96 ? -6.852 4.469 -6.73 1 82.06 96 PHE A CA 1
ATOM 723 C C . PHE A 1 96 ? -6.441 3.816 -5.418 1 82.06 96 PHE A C 1
ATOM 725 O O . PHE A 1 96 ? -5.289 3.41 -5.254 1 82.06 96 PHE A O 1
ATOM 732 N N . GLN A 1 97 ? -7.383 3.662 -4.562 1 88.12 97 GLN A N 1
ATOM 733 C CA . GLN A 1 97 ? -6.992 3.299 -3.207 1 88.12 97 GLN A CA 1
ATOM 734 C C . GLN A 1 97 ? -7.289 1.829 -2.922 1 88.12 97 GLN A C 1
ATOM 736 O O . GLN A 1 97 ? -6.605 1.196 -2.115 1 88.12 97 GLN A O 1
ATOM 741 N N . PHE A 1 98 ? -8.266 1.249 -3.67 1 92.25 98 PHE A N 1
ATOM 742 C CA . PHE A 1 98 ? -8.734 -0.039 -3.172 1 92.25 98 PHE A CA 1
ATOM 743 C C . PHE A 1 98 ? -8.781 -1.068 -4.293 1 92.25 98 PHE A C 1
ATOM 745 O O . PHE A 1 98 ? -8.906 -2.268 -4.039 1 92.25 98 PHE A O 1
ATOM 752 N N . PHE A 1 99 ? -8.734 -0.654 -5.492 1 93 99 PHE A N 1
ATOM 753 C CA . PHE A 1 99 ? -8.742 -1.585 -6.613 1 93 99 PHE A CA 1
ATOM 754 C C . PHE A 1 99 ? -7.395 -1.6 -7.32 1 93 99 PHE A C 1
ATOM 756 O O . PHE A 1 99 ? -7.043 -0.644 -8.016 1 93 99 PHE A O 1
ATOM 763 N N . HIS A 1 100 ? -6.734 -2.701 -7.285 1 93.5 100 HIS A N 1
ATOM 764 C CA . HIS A 1 100 ? -5.328 -2.693 -7.664 1 93.5 100 HIS A CA 1
ATOM 765 C C . HIS A 1 100 ? -5.055 -3.695 -8.781 1 93.5 100 HIS A C 1
ATOM 767 O O . HIS A 1 100 ? -3.934 -4.195 -8.914 1 93.5 100 HIS A O 1
ATOM 773 N N . VAL A 1 101 ? -6.082 -4.07 -9.539 1 96.38 101 VAL A N 1
ATOM 774 C CA . VAL A 1 101 ? -5.871 -4.996 -10.641 1 96.38 101 VAL A CA 1
ATOM 775 C C . VAL A 1 101 ? -5.727 -4.219 -11.945 1 96.38 101 VAL A C 1
ATOM 777 O O . VAL A 1 101 ? -6.586 -3.404 -12.297 1 96.38 101 VAL A O 1
ATOM 780 N N . GLU A 1 102 ? -4.609 -4.387 -12.602 1 94.56 102 GLU A N 1
ATOM 781 C CA . GLU A 1 102 ? -4.301 -3.754 -13.883 1 94.56 102 GLU A CA 1
ATOM 782 C C . GLU A 1 102 ? -3.916 -4.793 -14.93 1 94.56 102 GLU A C 1
ATOM 784 O O . GLU A 1 102 ? -3.281 -5.801 -14.609 1 94.56 102 GLU A O 1
ATOM 789 N N . ARG A 1 103 ? -4.316 -4.488 -16.156 1 93.69 103 ARG A N 1
ATOM 790 C CA . ARG A 1 103 ? -3.848 -5.355 -17.219 1 93.69 103 ARG A CA 1
ATOM 791 C C . ARG A 1 103 ? -2.33 -5.277 -17.359 1 93.69 103 ARG A C 1
ATOM 793 O O . ARG A 1 103 ? -1.721 -4.266 -17.016 1 93.69 103 ARG A O 1
ATOM 800 N N . ALA A 1 104 ? -1.764 -6.285 -17.922 1 89.31 104 ALA A N 1
ATOM 801 C CA . ALA A 1 104 ? -0.311 -6.387 -18.031 1 89.31 104 ALA A CA 1
ATOM 802 C C . ALA A 1 104 ? 0.248 -5.27 -18.906 1 89.31 104 ALA A C 1
ATOM 804 O O . ALA A 1 104 ? 1.405 -4.871 -18.766 1 89.31 104 ALA A O 1
ATOM 805 N N . ASP A 1 105 ? -0.561 -4.777 -19.75 1 86.69 105 ASP A N 1
ATOM 806 C CA . ASP A 1 105 ? -0.09 -3.729 -20.656 1 86.69 105 ASP A CA 1
ATOM 807 C C . ASP A 1 105 ? -0.294 -2.346 -20.031 1 86.69 105 ASP A C 1
ATOM 809 O O . ASP A 1 105 ? -0.033 -1.33 -20.688 1 86.69 105 ASP A O 1
ATOM 813 N N . GLY A 1 106 ? -0.835 -2.248 -18.844 1 85 106 GLY A N 1
ATOM 814 C CA . GLY A 1 106 ? -0.945 -0.992 -18.125 1 85 106 GLY A CA 1
ATOM 815 C C . GLY A 1 106 ? -2.334 -0.385 -18.188 1 85 106 GLY A C 1
ATOM 816 O O . GLY A 1 106 ? -2.607 0.622 -17.531 1 85 106 GLY A O 1
ATOM 817 N N . LEU A 1 107 ? -3.139 -0.955 -18.938 1 83.56 107 LEU A N 1
ATOM 818 C CA . LEU A 1 107 ? -4.496 -0.438 -19.047 1 83.56 107 LEU A CA 1
ATOM 819 C C . LEU A 1 107 ? -5.277 -0.672 -17.766 1 83.56 107 LEU A C 1
ATOM 821 O O . LEU A 1 107 ? -5.273 -1.782 -17.219 1 83.56 107 LEU A O 1
ATOM 825 N N . ARG A 1 108 ? -5.75 0.429 -17.25 1 82.75 108 ARG A N 1
ATOM 826 C CA . ARG A 1 108 ? -6.617 0.368 -16.078 1 82.75 108 ARG A CA 1
ATOM 827 C C . ARG A 1 108 ? -8.055 0.712 -16.438 1 82.75 108 ARG A C 1
ATOM 829 O O . ARG A 1 108 ? -8.305 1.623 -17.234 1 82.75 108 ARG A O 1
ATOM 836 N N . GLU A 1 109 ? -8.953 -0.093 -16.031 1 83.69 109 GLU A N 1
ATOM 837 C CA . GLU A 1 109 ? -10.375 0.171 -16.25 1 83.69 109 GLU A CA 1
ATOM 838 C C . GLU A 1 109 ? -11.203 -0.24 -15.031 1 83.69 109 GLU A C 1
ATOM 840 O O . GLU A 1 109 ? -10.836 -1.17 -14.305 1 83.69 109 GLU A O 1
ATOM 845 N N . ALA A 1 110 ? -12.312 0.502 -14.883 1 88.62 110 ALA A N 1
ATOM 846 C CA . ALA A 1 110 ? -13.258 0.105 -13.836 1 88.62 110 ALA A CA 1
ATOM 847 C C . ALA A 1 110 ? -13.898 -1.24 -14.156 1 88.62 110 ALA A C 1
ATOM 849 O O . ALA A 1 110 ? -14.305 -1.481 -15.297 1 88.62 110 ALA A O 1
ATOM 850 N N . PRO A 1 111 ? -13.977 -2.033 -13.172 1 93.44 111 PRO A N 1
ATOM 851 C CA . PRO A 1 111 ? -14.562 -3.348 -13.438 1 93.44 111 PRO A CA 1
ATOM 852 C C . PRO A 1 111 ? -16.094 -3.297 -13.562 1 93.44 111 PRO A C 1
ATOM 854 O O . PRO A 1 111 ? -16.734 -2.441 -12.945 1 93.44 111 PRO A O 1
ATOM 857 N N . ARG A 1 112 ? -16.609 -4.098 -14.406 1 94.25 112 ARG A N 1
ATOM 858 C CA . ARG A 1 112 ? -18.031 -4.402 -14.375 1 94.25 112 ARG A CA 1
ATOM 859 C C . ARG A 1 112 ? -18.328 -5.531 -13.391 1 94.25 112 ARG A C 1
ATOM 861 O O . ARG A 1 112 ? -17.719 -6.598 -13.461 1 94.25 112 ARG A O 1
ATOM 868 N N . VAL A 1 113 ? -19.297 -5.32 -12.516 1 95.81 113 VAL A N 1
ATOM 869 C CA . VAL A 1 113 ? -19.562 -6.273 -11.445 1 95.81 113 VAL A CA 1
ATOM 870 C C . VAL A 1 113 ? -20.859 -7.027 -11.742 1 95.81 113 VAL A C 1
ATOM 872 O O . VAL A 1 113 ? -21.906 -6.414 -11.984 1 95.81 113 VAL A O 1
ATOM 875 N N . ASP A 1 114 ? -20.812 -8.336 -11.812 1 95.75 114 ASP A N 1
ATOM 876 C CA . ASP A 1 114 ? -21.969 -9.219 -11.867 1 95.75 114 ASP A CA 1
ATOM 877 C C . ASP A 1 114 ? -22.203 -9.914 -10.531 1 95.75 114 ASP A C 1
ATOM 879 O O . ASP A 1 114 ? -21.328 -10.648 -10.047 1 95.75 114 ASP A O 1
ATOM 883 N N . LEU A 1 115 ? -23.328 -9.703 -9.961 1 97.25 115 LEU A N 1
ATOM 884 C CA . LEU A 1 115 ? -23.688 -10.422 -8.742 1 97.25 115 LEU A CA 1
ATOM 885 C C . LEU A 1 115 ? -24.047 -11.867 -9.047 1 97.25 115 LEU A C 1
ATOM 887 O O . LEU A 1 115 ? -25.031 -12.133 -9.758 1 97.25 115 LEU A O 1
ATOM 891 N N . VAL A 1 116 ? -23.281 -12.766 -8.531 1 96.75 116 VAL A N 1
ATOM 892 C CA . VAL A 1 116 ? -23.438 -14.188 -8.828 1 96.75 116 VAL A CA 1
ATOM 893 C C . VAL A 1 116 ? -24.375 -14.828 -7.805 1 96.75 116 VAL A C 1
ATOM 895 O O . VAL A 1 116 ? -25.188 -15.695 -8.148 1 96.75 116 VAL A O 1
ATOM 898 N N . SER A 1 117 ? -24.281 -14.414 -6.602 1 97.31 117 SER A N 1
ATOM 899 C CA . SER A 1 117 ? -25.125 -14.961 -5.543 1 97.31 117 SER A CA 1
ATOM 900 C C . SER A 1 117 ? -25.266 -13.984 -4.387 1 97.31 117 SER A C 1
ATOM 902 O O . SER A 1 117 ? -24.453 -13.055 -4.246 1 97.31 117 SER A O 1
ATOM 904 N N . PHE A 1 118 ? -26.312 -14.148 -3.648 1 98.25 118 PHE A N 1
ATOM 905 C CA . PHE A 1 118 ? -26.656 -13.367 -2.463 1 98.25 118 PHE A CA 1
ATOM 906 C C . PHE A 1 118 ? -27.406 -14.227 -1.451 1 98.25 118 PHE A C 1
ATOM 908 O O . PHE A 1 118 ? -28.453 -14.797 -1.769 1 98.25 118 PHE A O 1
ATOM 915 N N . GLU A 1 119 ? -26.844 -14.273 -0.276 1 98.06 119 GLU A N 1
ATOM 916 C CA . GLU A 1 119 ? -27.484 -15.133 0.711 1 98.06 119 GLU A CA 1
ATOM 917 C C . GLU A 1 119 ? -27.312 -14.586 2.123 1 98.06 119 GLU A C 1
ATOM 919 O O . GLU A 1 119 ? -26.25 -14.047 2.455 1 98.06 119 GLU A O 1
ATOM 924 N N . ARG A 1 120 ? -28.391 -14.758 2.873 1 98.25 120 ARG A N 1
ATOM 925 C CA . ARG A 1 120 ? -28.266 -14.555 4.312 1 98.25 120 ARG A CA 1
ATOM 926 C C . ARG A 1 120 ? -27.953 -15.859 5.027 1 98.25 120 ARG A C 1
ATOM 928 O O . ARG A 1 120 ? -28.625 -16.875 4.805 1 98.25 120 ARG A O 1
ATOM 935 N N . THR A 1 121 ? -26.938 -15.797 5.754 1 98.12 121 THR A N 1
ATOM 936 C CA . THR A 1 121 ? -26.469 -17.031 6.371 1 98.12 121 THR A CA 1
ATOM 937 C C . THR A 1 121 ? -25.781 -16.75 7.703 1 98.12 121 THR A C 1
ATOM 939 O O . THR A 1 121 ? -26.078 -15.742 8.352 1 98.12 121 THR A O 1
ATOM 942 N N . ARG A 1 122 ? -24.984 -17.719 8.188 1 98.31 122 ARG A N 1
ATOM 943 C CA . ARG A 1 122 ? -24.219 -17.594 9.422 1 98.31 122 ARG A CA 1
ATOM 944 C C . ARG A 1 122 ? -22.719 -17.594 9.141 1 98.31 122 ARG A C 1
ATOM 946 O O . ARG A 1 122 ? -22.25 -18.297 8.25 1 98.31 122 ARG A O 1
ATOM 953 N N . ALA A 1 123 ? -22.031 -16.859 9.938 1 98 123 ALA A N 1
ATOM 954 C CA . ALA A 1 123 ? -20.594 -16.719 9.734 1 98 123 ALA A CA 1
ATOM 955 C C . ALA A 1 123 ? -19.859 -18.031 9.992 1 98 123 ALA A C 1
ATOM 957 O O . ALA A 1 123 ? -20.078 -18.672 11.023 1 98 123 ALA A O 1
ATOM 958 N N . ASP A 1 124 ? -18.984 -18.469 9.047 1 97 124 ASP A N 1
ATOM 959 C CA . ASP A 1 124 ? -18.062 -19.562 9.344 1 97 124 ASP A CA 1
ATOM 960 C C . ASP A 1 124 ? -16.875 -19.062 10.164 1 97 124 ASP A C 1
ATOM 962 O O . ASP A 1 124 ? -16.797 -17.875 10.492 1 97 124 ASP A O 1
ATOM 966 N N . GLU A 1 125 ? -15.984 -19.891 10.516 1 96.94 125 GLU A N 1
ATOM 967 C CA . GLU A 1 125 ? -14.898 -19.562 11.43 1 96.94 125 GLU A CA 1
ATOM 968 C C . GLU A 1 125 ? -13.984 -18.484 10.844 1 96.94 125 GLU A C 1
ATOM 970 O O . GLU A 1 125 ? -13.617 -17.531 11.539 1 96.94 125 GLU A O 1
ATOM 975 N N . GLU A 1 126 ? -13.68 -18.625 9.617 1 96.19 126 GLU A N 1
ATOM 976 C CA . GLU A 1 126 ? -12.766 -17.688 8.969 1 96.19 126 GLU A CA 1
ATOM 977 C C . GLU A 1 126 ? -13.367 -16.297 8.914 1 96.19 126 GLU A C 1
ATOM 979 O O . GLU A 1 126 ? -12.719 -15.32 9.297 1 96.19 126 GLU A O 1
ATOM 984 N N . ALA A 1 127 ? -14.539 -16.203 8.461 1 97.75 127 ALA A N 1
ATOM 985 C CA . ALA A 1 127 ? -15.227 -14.922 8.367 1 97.75 127 ALA A CA 1
ATOM 986 C C . ALA A 1 127 ? -15.445 -14.32 9.75 1 97.75 127 ALA A C 1
ATOM 988 O O . ALA A 1 127 ? -15.289 -13.109 9.938 1 97.75 127 ALA A O 1
ATOM 989 N N . ALA A 1 128 ? -15.836 -15.148 10.719 1 98.38 128 ALA A N 1
ATOM 990 C CA . ALA A 1 128 ? -16.062 -14.68 12.078 1 98.38 128 ALA A CA 1
ATOM 991 C C . ALA A 1 128 ? -14.797 -14.062 12.664 1 98.38 128 ALA A C 1
ATOM 993 O O . ALA A 1 128 ? -14.844 -12.992 13.266 1 98.38 128 ALA A O 1
ATOM 994 N N . GLU A 1 129 ? -13.719 -14.727 12.445 1 97.19 129 GLU A N 1
ATOM 995 C CA . GLU A 1 129 ? -12.445 -14.211 12.938 1 97.19 129 GLU A CA 1
ATOM 996 C C . GLU A 1 129 ? -12.086 -12.891 12.273 1 97.19 129 GLU A C 1
ATOM 998 O O . GLU A 1 129 ? -11.75 -11.914 12.961 1 97.19 129 GLU A O 1
ATOM 1003 N N . ALA A 1 130 ? -12.195 -12.797 10.938 1 97.69 130 ALA A N 1
ATOM 1004 C CA . ALA A 1 130 ? -11.82 -11.617 10.172 1 97.69 130 ALA A CA 1
ATOM 1005 C C . ALA A 1 130 ? -12.703 -10.422 10.531 1 97.69 130 ALA A C 1
ATOM 1007 O O . ALA A 1 130 ? -12.227 -9.289 10.586 1 97.69 130 ALA A O 1
ATOM 1008 N N . LEU A 1 131 ? -13.969 -10.711 10.883 1 98.5 131 LEU A N 1
ATOM 1009 C CA . LEU A 1 131 ? -14.945 -9.664 11.125 1 98.5 131 LEU A CA 1
ATOM 1010 C C . LEU A 1 131 ? -15.133 -9.422 12.617 1 98.5 131 LEU A C 1
ATOM 1012 O O . LEU A 1 131 ? -15.945 -8.594 13.023 1 98.5 131 LEU A O 1
ATOM 1016 N N . GLU A 1 132 ? -14.383 -10.18 13.422 1 97.75 132 GLU A N 1
ATOM 1017 C CA . GLU A 1 132 ? -14.477 -10.078 14.875 1 97.75 132 GLU A CA 1
ATOM 1018 C C . GLU A 1 132 ? -15.906 -10.32 15.359 1 97.75 132 GLU A C 1
ATOM 1020 O O . GLU A 1 132 ? -16.438 -9.547 16.156 1 97.75 132 GLU A O 1
ATOM 1025 N N . LEU A 1 133 ? -16.5 -11.289 14.781 1 97.69 133 LEU A N 1
ATOM 1026 C CA . LEU A 1 133 ? -17.812 -11.789 15.188 1 97.69 133 LEU A CA 1
ATOM 1027 C C . LEU A 1 133 ? -17.688 -13.109 15.938 1 97.69 133 LEU A C 1
ATOM 1029 O O . LEU A 1 133 ? -16.625 -13.742 15.914 1 97.69 133 LEU A O 1
ATOM 1033 N N . ARG A 1 134 ? -18.891 -13.469 16.641 1 94.31 134 ARG A N 1
ATOM 1034 C CA . ARG A 1 134 ? -19 -14.844 17.109 1 94.31 134 ARG A CA 1
ATOM 1035 C C . ARG A 1 134 ? -19.391 -15.781 15.977 1 94.31 134 ARG A C 1
ATOM 1037 O O . ARG A 1 134 ? -20.188 -15.414 15.102 1 94.31 134 ARG A O 1
ATOM 1044 N N . ALA A 1 135 ? -18.703 -17 16.047 1 94.06 135 ALA A N 1
ATOM 1045 C CA . ALA A 1 135 ? -19.125 -17.984 15.07 1 94.06 135 ALA A CA 1
ATOM 1046 C C . ALA A 1 135 ? -20.641 -18.188 15.102 1 94.06 135 ALA A C 1
ATOM 1048 O O . ALA A 1 135 ? -21.25 -18.25 16.172 1 94.06 135 ALA A O 1
ATOM 1049 N N . GLY A 1 136 ? -21.219 -18.141 13.922 1 96.12 136 GLY A N 1
ATOM 1050 C CA . GLY A 1 136 ? -22.656 -18.375 13.844 1 96.12 136 GLY A CA 1
ATOM 1051 C C . GLY A 1 136 ? -23.469 -17.109 13.805 1 96.12 136 GLY A C 1
ATOM 1052 O O . GLY A 1 136 ? -24.672 -17.141 13.578 1 96.12 136 GLY A O 1
ATOM 1053 N N . GLU A 1 137 ? -22.891 -16.016 13.961 1 97.62 137 GLU A N 1
ATOM 1054 C CA . GLU A 1 137 ? -23.609 -14.758 13.867 1 97.62 137 GLU A CA 1
ATOM 1055 C C . GLU A 1 137 ? -24.125 -14.508 12.453 1 97.62 137 GLU A C 1
ATOM 1057 O O . GLU A 1 137 ? -23.484 -14.914 11.477 1 97.62 137 GLU A O 1
ATOM 1062 N N . PRO A 1 138 ? -25.266 -13.836 12.359 1 98.44 138 PRO A N 1
ATOM 1063 C CA . PRO A 1 138 ? -25.844 -13.602 11.039 1 98.44 138 PRO A CA 1
ATOM 1064 C C . PRO A 1 138 ? -24.953 -12.734 10.148 1 98.44 138 PRO A C 1
ATOM 1066 O O . PRO A 1 138 ? -24.438 -11.711 10.602 1 98.44 138 PRO A O 1
ATOM 1069 N N . VAL A 1 139 ? -24.781 -13.211 8.953 1 98.75 139 VAL A N 1
ATOM 1070 C CA . VAL A 1 139 ? -24.016 -12.469 7.961 1 98.75 139 VAL A CA 1
ATOM 1071 C C . VAL A 1 139 ? -24.734 -12.508 6.617 1 98.75 139 VAL A C 1
ATOM 1073 O O . VAL A 1 139 ? -25.688 -13.281 6.438 1 98.75 139 VAL A O 1
ATOM 1076 N N . ILE A 1 140 ? -24.344 -11.594 5.793 1 98.75 140 ILE A N 1
ATOM 1077 C CA . ILE A 1 140 ? -24.734 -11.594 4.387 1 98.75 140 ILE A CA 1
ATOM 1078 C C . ILE A 1 140 ? -23.547 -12.008 3.52 1 98.75 140 ILE A C 1
ATOM 1080 O O . ILE A 1 140 ? -22.469 -11.422 3.617 1 98.75 140 ILE A O 1
ATOM 1084 N N . GLN A 1 141 ? -23.703 -13.008 2.799 1 98.62 141 GLN A N 1
ATOM 1085 C CA . GLN A 1 141 ? -22.672 -13.492 1.889 1 98.62 141 GLN A CA 1
ATOM 1086 C C . GLN A 1 141 ? -23.047 -13.219 0.435 1 98.62 141 GLN A C 1
ATOM 1088 O O . GLN A 1 141 ? -24.219 -13.391 0.048 1 98.62 141 GLN A O 1
ATOM 1093 N N . MET A 1 142 ? -22.109 -12.742 -0.311 1 98.19 142 MET A N 1
ATOM 1094 C CA . MET A 1 142 ? -22.312 -12.469 -1.73 1 98.19 142 MET A CA 1
ATOM 1095 C C . MET A 1 142 ? -21.125 -12.969 -2.557 1 98.19 142 MET A C 1
ATOM 1097 O O . MET A 1 142 ? -20.016 -13.055 -2.051 1 98.19 142 MET A O 1
ATOM 1101 N N . GLU A 1 143 ? -21.391 -13.32 -3.752 1 98 143 GLU A N 1
ATOM 1102 C CA . GLU A 1 143 ? -20.375 -13.633 -4.75 1 98 143 GLU A CA 1
ATOM 1103 C C . GLU A 1 143 ? -20.5 -12.727 -5.969 1 98 143 GLU A C 1
ATOM 1105 O O . GLU A 1 143 ? -21.609 -12.492 -6.465 1 98 143 GLU A O 1
ATOM 1110 N N . ASN A 1 144 ? -19.391 -12.172 -6.324 1 98 144 ASN A N 1
ATOM 1111 C CA . ASN A 1 144 ? -19.344 -11.305 -7.496 1 98 144 ASN A CA 1
ATOM 1112 C C . ASN A 1 144 ? -18.328 -11.805 -8.531 1 98 144 ASN A C 1
ATOM 1114 O O . ASN A 1 144 ? -17.281 -12.344 -8.172 1 98 144 ASN A O 1
ATOM 1118 N N . ARG A 1 145 ? -18.703 -11.703 -9.75 1 98.12 145 ARG A N 1
ATOM 1119 C CA . ARG A 1 145 ? -17.766 -11.805 -10.867 1 98.12 145 ARG A CA 1
ATOM 1120 C C . ARG A 1 145 ? -17.438 -10.438 -11.445 1 98.12 145 ARG A C 1
ATOM 1122 O O . ARG A 1 145 ? -18.344 -9.664 -11.781 1 98.12 145 ARG A O 1
ATOM 1129 N N . LEU A 1 146 ? -16.203 -10.117 -11.43 1 97.44 146 LEU A N 1
ATOM 1130 C CA . LEU A 1 146 ? -15.773 -8.844 -12.008 1 97.44 146 LEU A CA 1
ATOM 1131 C C . LEU A 1 146 ? -15.141 -9.055 -13.383 1 97.44 146 LEU A C 1
ATOM 1133 O O . LEU A 1 146 ? -14.273 -9.914 -13.539 1 97.44 146 LEU A O 1
ATOM 1137 N N . ARG A 1 147 ? -15.594 -8.25 -14.281 1 97.25 147 ARG A N 1
ATOM 1138 C CA . ARG A 1 147 ? -15.094 -8.32 -15.648 1 97.25 147 ARG A CA 1
ATOM 1139 C C . ARG A 1 147 ? -14.266 -7.09 -15.992 1 97.25 147 ARG A C 1
ATOM 1141 O O . ARG A 1 147 ? -14.633 -5.969 -15.641 1 97.25 147 ARG A O 1
ATOM 1148 N N . LEU A 1 148 ? -13.156 -7.328 -16.516 1 95.5 148 LEU A N 1
ATOM 1149 C CA . LEU A 1 148 ? -12.281 -6.297 -17.062 1 95.5 148 LEU A CA 1
ATOM 1150 C C . LEU A 1 148 ? -12.094 -6.484 -18.562 1 95.5 148 LEU A C 1
ATOM 1152 O O . LEU A 1 148 ? -11.688 -7.559 -19.016 1 95.5 148 LEU A O 1
ATOM 1156 N N . GLN A 1 149 ? -12.461 -5.387 -19.281 1 90.06 149 GLN A N 1
ATOM 1157 C CA . GLN A 1 149 ? -12.398 -5.457 -20.75 1 90.06 149 GLN A CA 1
ATOM 1158 C C . GLN A 1 149 ? -13.156 -6.676 -21.266 1 90.06 149 GLN A C 1
ATOM 1160 O O . GLN A 1 149 ? -12.672 -7.379 -22.156 1 90.06 149 GLN A O 1
ATOM 1165 N N . GLY A 1 150 ? -14.195 -7.039 -20.688 1 91.62 150 GLY A N 1
ATOM 1166 C CA . GLY A 1 150 ? -15.117 -8.062 -21.156 1 91.62 150 GLY A CA 1
ATOM 1167 C C . GLY A 1 150 ? -14.797 -9.445 -20.625 1 91.62 150 GLY A C 1
ATOM 1168 O O . GLY A 1 150 ? -15.617 -10.352 -20.719 1 91.62 150 GLY A O 1
ATOM 1169 N N . ALA A 1 151 ? -13.656 -9.641 -20.125 1 95.12 151 ALA A N 1
ATOM 1170 C CA . ALA A 1 151 ? -13.258 -10.953 -19.609 1 95.12 151 ALA A CA 1
ATOM 1171 C C . ALA A 1 151 ? -13.461 -11.039 -18.094 1 95.12 151 ALA A C 1
ATOM 1173 O O . ALA A 1 151 ? -13.203 -10.078 -17.375 1 95.12 151 ALA A O 1
ATOM 1174 N N . ALA A 1 152 ? -13.922 -12.227 -17.656 1 97.88 152 ALA A N 1
ATOM 1175 C CA . ALA A 1 152 ? -13.984 -12.461 -16.219 1 97.88 152 ALA A CA 1
ATOM 1176 C C . ALA A 1 152 ? -12.586 -12.586 -15.625 1 97.88 152 ALA A C 1
ATOM 1178 O O . ALA A 1 152 ? -11.844 -13.508 -15.969 1 97.88 152 ALA A O 1
ATOM 1179 N N . VAL A 1 153 ? -12.266 -11.727 -14.672 1 98.06 153 VAL A N 1
ATOM 1180 C CA . VAL A 1 153 ? -10.891 -11.688 -14.188 1 98.06 153 VAL A CA 1
ATOM 1181 C C . VAL A 1 153 ? -10.867 -11.93 -12.68 1 98.06 153 VAL A C 1
ATOM 1183 O O . VAL A 1 153 ? -9.914 -12.5 -12.148 1 98.06 153 VAL A O 1
ATOM 1186 N N . ILE A 1 154 ? -11.914 -11.516 -11.984 1 98.56 154 ILE A N 1
ATOM 1187 C CA . ILE A 1 154 ? -11.914 -11.602 -10.531 1 98.56 154 ILE A CA 1
ATOM 1188 C C . ILE A 1 154 ? -13.203 -12.281 -10.055 1 98.56 154 ILE A C 1
ATOM 1190 O O . ILE A 1 154 ? -14.289 -11.969 -10.547 1 98.56 154 ILE A O 1
ATOM 1194 N N . TYR A 1 155 ? -13.094 -13.227 -9.195 1 98.62 155 TYR A N 1
ATOM 1195 C CA . TYR A 1 155 ? -14.172 -13.859 -8.445 1 98.62 155 TYR A CA 1
ATOM 1196 C C . TYR A 1 155 ? -14.102 -13.469 -6.969 1 98.62 155 TYR A C 1
ATOM 1198 O O . TYR A 1 155 ? -13.188 -13.883 -6.254 1 98.62 155 TYR A O 1
ATOM 1206 N N . ASP A 1 156 ? -15.078 -12.672 -6.484 1 98.31 156 ASP A N 1
ATOM 1207 C CA . ASP A 1 156 ? -15.102 -12.148 -5.121 1 98.31 156 ASP A CA 1
ATOM 1208 C C . ASP A 1 156 ? -16.141 -12.875 -4.273 1 98.31 156 ASP A C 1
ATOM 1210 O O . ASP A 1 156 ? -17.297 -13.031 -4.695 1 98.31 156 ASP A O 1
ATOM 1214 N N . ARG A 1 157 ? -15.734 -13.297 -3.186 1 98.31 157 ARG A N 1
ATOM 1215 C CA . ARG A 1 157 ? -16.656 -13.742 -2.145 1 98.31 157 ARG A CA 1
ATOM 1216 C C . ARG A 1 157 ? -16.625 -12.797 -0.949 1 98.31 157 ARG A C 1
ATOM 1218 O O . ARG A 1 157 ? -15.609 -12.672 -0.266 1 98.31 157 ARG A O 1
ATOM 1225 N N . LEU A 1 158 ? -17.719 -12.172 -0.695 1 98.44 158 LEU A N 1
ATOM 1226 C CA . LEU A 1 158 ? -17.812 -11.164 0.36 1 98.44 158 LEU A CA 1
ATOM 1227 C C . LEU A 1 158 ? -18.672 -11.672 1.511 1 98.44 158 LEU A C 1
ATOM 1229 O O . LEU A 1 158 ? -19.672 -12.367 1.288 1 98.44 158 LEU A O 1
ATOM 1233 N N . VAL A 1 159 ? -18.312 -11.273 2.664 1 98.81 159 VAL A N 1
ATOM 1234 C CA . VAL A 1 159 ? -19.109 -11.508 3.869 1 98.81 159 VAL A CA 1
ATOM 1235 C C . VAL A 1 159 ? -19.266 -10.195 4.641 1 98.81 159 VAL A C 1
ATOM 1237 O O . VAL A 1 159 ? -18.281 -9.523 4.934 1 98.81 159 VAL A O 1
ATOM 1240 N N . LEU A 1 160 ? -20.5 -9.836 4.922 1 98.75 160 LEU A N 1
ATOM 1241 C CA . LEU A 1 160 ? -20.844 -8.633 5.668 1 98.75 160 LEU A CA 1
ATOM 1242 C C . LEU A 1 160 ? -21.578 -8.977 6.961 1 98.75 160 LEU A C 1
ATOM 1244 O O . LEU A 1 160 ? -22.453 -9.852 6.973 1 98.75 160 LEU A O 1
ATOM 1248 N N . PRO A 1 161 ? -21.219 -8.297 8.062 1 98.69 161 PRO A N 1
ATOM 1249 C CA . PRO A 1 161 ? -22.078 -8.453 9.242 1 98.69 161 PRO A CA 1
ATOM 1250 C C . PRO A 1 161 ? -23.5 -7.977 9 1 98.69 161 PRO A C 1
ATOM 1252 O O . PRO A 1 161 ? -23.734 -6.801 8.719 1 98.69 161 PRO A O 1
ATOM 1255 N N . ALA A 1 162 ? -24.422 -8.836 9.203 1 98.44 162 ALA A N 1
ATOM 1256 C CA . ALA A 1 162 ? -25.812 -8.492 8.898 1 98.44 162 ALA A CA 1
ATOM 1257 C C . ALA A 1 162 ? -26.281 -7.309 9.734 1 98.44 162 ALA A C 1
ATOM 1259 O O . ALA A 1 162 ? -27.047 -6.469 9.258 1 98.44 162 ALA A O 1
ATOM 1260 N N . ALA A 1 163 ? -25.828 -7.219 10.914 1 97.56 163 ALA A N 1
ATOM 1261 C CA . ALA A 1 163 ? -26.266 -6.195 11.859 1 97.56 163 ALA A CA 1
ATOM 1262 C C . ALA A 1 163 ? -25.906 -4.797 11.359 1 97.56 163 ALA A C 1
ATOM 1264 O O . ALA A 1 163 ? -26.594 -3.822 11.68 1 97.56 163 ALA A O 1
ATOM 1265 N N . LEU A 1 164 ? -24.906 -4.684 10.547 1 97.31 164 LEU A N 1
ATOM 1266 C CA . LEU A 1 164 ? -24.438 -3.391 10.055 1 97.31 164 LEU A CA 1
ATOM 1267 C C . LEU A 1 164 ? -25.172 -3.008 8.766 1 97.31 164 LEU A C 1
ATOM 1269 O O . LEU A 1 164 ? -25.125 -1.851 8.344 1 97.31 164 LEU A O 1
ATOM 1273 N N . PHE A 1 165 ? -25.781 -3.926 8.18 1 97.94 165 PHE A N 1
ATOM 1274 C CA . PHE A 1 165 ? -26.359 -3.695 6.859 1 97.94 165 PHE A CA 1
ATOM 1275 C C . PHE A 1 165 ? -27.844 -4.043 6.852 1 97.94 165 PHE A C 1
ATOM 1277 O O . PHE A 1 165 ? -28.312 -4.754 5.965 1 97.94 165 PHE A O 1
ATOM 1284 N N . LYS A 1 166 ? -28.484 -3.559 7.832 1 96.38 166 LYS A N 1
ATOM 1285 C CA . LYS A 1 166 ? -29.922 -3.773 7.914 1 96.38 166 LYS A CA 1
ATOM 1286 C C . LYS A 1 166 ? -30.625 -3.24 6.672 1 96.38 166 LYS A C 1
ATOM 1288 O O . LYS A 1 166 ? -30.391 -2.105 6.254 1 96.38 166 LYS A O 1
ATOM 1293 N N . GLY A 1 167 ? -31.391 -4.07 6.039 1 95.69 167 GLY A N 1
ATOM 1294 C CA . GLY A 1 167 ? -32.156 -3.639 4.883 1 95.69 167 GLY A CA 1
ATOM 1295 C C . GLY A 1 167 ? -31.469 -3.949 3.564 1 95.69 167 GLY A C 1
ATOM 1296 O O . GLY A 1 167 ? -32.062 -3.756 2.496 1 95.69 167 GLY A O 1
ATOM 1297 N N . LEU A 1 168 ? -30.25 -4.445 3.641 1 97.62 168 LEU A N 1
ATOM 1298 C CA . LEU A 1 168 ? -29.578 -4.832 2.408 1 97.62 168 LEU A CA 1
ATOM 1299 C C . LEU A 1 168 ? -30.25 -6.043 1.773 1 97.62 168 LEU A C 1
ATOM 1301 O O . LEU A 1 168 ? -30.438 -7.07 2.43 1 97.62 168 LEU A O 1
ATOM 1305 N N . SER A 1 169 ? -30.688 -5.863 0.549 1 97.19 169 SER A N 1
ATOM 1306 C CA . SER A 1 169 ? -31.297 -6.941 -0.219 1 97.19 169 SER A CA 1
ATOM 1307 C C . SER A 1 169 ? -30.547 -7.195 -1.518 1 97.19 169 SER A C 1
ATOM 1309 O O . SER A 1 169 ? -29.703 -6.387 -1.922 1 97.19 169 SER A O 1
ATOM 1311 N N . GLU A 1 170 ? -30.812 -8.367 -2.049 1 97.44 170 GLU A N 1
ATOM 1312 C CA . GLU A 1 170 ? -30.219 -8.688 -3.338 1 97.44 170 GLU A CA 1
ATOM 1313 C C . GLU A 1 170 ? -30.531 -7.621 -4.379 1 97.44 170 GLU A C 1
ATOM 1315 O O . GLU A 1 170 ? -29.656 -7.223 -5.152 1 97.44 170 GLU A O 1
ATOM 1320 N N . LYS A 1 171 ? -31.734 -7.176 -4.391 1 96.75 171 LYS A N 1
ATOM 1321 C CA . LYS A 1 171 ? -32.188 -6.16 -5.34 1 96.75 171 LYS A CA 1
ATOM 1322 C C . LYS A 1 171 ? -31.375 -4.867 -5.176 1 96.75 171 LYS A C 1
ATOM 1324 O O . LYS A 1 171 ? -30.906 -4.293 -6.16 1 96.75 171 LYS A O 1
ATOM 1329 N N . ARG A 1 172 ? -31.203 -4.434 -3.955 1 95.94 172 ARG A N 1
ATOM 1330 C CA . ARG A 1 172 ? -30.453 -3.209 -3.689 1 95.94 172 ARG A CA 1
ATOM 1331 C C . ARG A 1 172 ? -29 -3.348 -4.133 1 95.94 172 ARG A C 1
ATOM 1333 O O . ARG A 1 172 ? -28.422 -2.402 -4.664 1 95.94 172 ARG A O 1
ATOM 1340 N N . MET A 1 173 ? -28.5 -4.559 -3.877 1 95.5 173 MET A N 1
ATOM 1341 C CA . MET A 1 173 ? -27.109 -4.801 -4.27 1 95.5 173 MET A CA 1
ATOM 1342 C C . MET A 1 173 ? -26.969 -4.789 -5.789 1 95.5 173 MET A C 1
ATOM 1344 O O . MET A 1 173 ? -26.031 -4.195 -6.324 1 95.5 173 MET A O 1
ATOM 1348 N N . ARG A 1 174 ? -27.875 -5.355 -6.492 1 94.31 174 ARG A N 1
ATOM 1349 C CA . ARG A 1 174 ? -27.828 -5.445 -7.949 1 94.31 174 ARG A CA 1
ATOM 1350 C C . ARG A 1 174 ? -27.984 -4.07 -8.586 1 94.31 174 ARG A C 1
ATOM 1352 O O . ARG A 1 174 ? -27.359 -3.783 -9.617 1 94.31 174 ARG A O 1
ATOM 1359 N N . GLU A 1 175 ? -28.734 -3.215 -7.922 1 93 175 GLU A N 1
ATOM 1360 C CA . GLU A 1 175 ? -29.078 -1.929 -8.516 1 93 175 GLU A CA 1
ATOM 1361 C C . GLU A 1 175 ? -28.219 -0.803 -7.941 1 93 175 GLU A C 1
ATOM 1363 O O . GLU A 1 175 ? -28.453 0.371 -8.234 1 93 175 GLU A O 1
ATOM 1368 N N . ARG A 1 176 ? -27.25 -1.238 -7.094 1 89.62 176 ARG A N 1
ATOM 1369 C CA . ARG A 1 176 ? -26.469 -0.208 -6.418 1 89.62 176 ARG A CA 1
ATOM 1370 C C . ARG A 1 176 ? -25.766 0.696 -7.426 1 89.62 176 ARG A C 1
ATOM 1372 O O . ARG A 1 176 ? -25.25 0.22 -8.43 1 89.62 176 ARG A O 1
ATOM 1379 N N . PRO A 1 177 ? -25.891 1.957 -7.031 1 85.25 177 PRO A N 1
ATOM 1380 C CA . PRO A 1 177 ? -25.109 2.879 -7.852 1 85.25 177 PRO A CA 1
ATOM 1381 C C . PRO A 1 177 ? -23.656 2.994 -7.391 1 85.25 177 PRO A C 1
ATOM 1383 O O . PRO A 1 177 ? -23.375 2.85 -6.199 1 85.25 177 PRO A O 1
ATOM 1386 N N . GLY A 1 178 ? -22.688 3.047 -8.312 1 87.38 178 GLY A N 1
ATOM 1387 C CA . GLY A 1 178 ? -21.312 3.312 -7.961 1 87.38 178 GLY A CA 1
ATOM 1388 C C . GLY A 1 178 ? -20.578 2.092 -7.43 1 87.38 178 GLY A C 1
ATOM 1389 O O . GLY A 1 178 ? -21.016 0.959 -7.652 1 87.38 178 GLY A O 1
ATOM 1390 N N . THR A 1 179 ? -19.516 2.289 -6.648 1 92.94 179 THR A N 1
ATOM 1391 C CA . THR A 1 179 ? -18.703 1.215 -6.105 1 92.94 179 THR A CA 1
ATOM 1392 C C . THR A 1 179 ? -19.281 0.694 -4.797 1 92.94 179 THR A C 1
ATOM 1394 O O . THR A 1 179 ? -20.141 1.34 -4.195 1 92.94 179 THR A O 1
ATOM 1397 N N . ILE A 1 180 ? -18.875 -0.389 -4.391 1 95.44 180 ILE A N 1
ATOM 1398 C CA . ILE A 1 180 ? -19.438 -1.031 -3.203 1 95.44 180 ILE A CA 1
ATOM 1399 C C . ILE A 1 180 ? -19.156 -0.167 -1.975 1 95.44 180 ILE A C 1
ATOM 1401 O O . ILE A 1 180 ? -20.016 -0.038 -1.097 1 95.44 180 ILE A O 1
ATOM 1405 N N . TYR A 1 181 ? -18.031 0.464 -1.873 1 95.56 181 TYR A N 1
ATOM 1406 C CA . TYR A 1 181 ? -17.734 1.29 -0.71 1 95.56 181 TYR A CA 1
ATOM 1407 C C . TYR A 1 181 ? -18.547 2.58 -0.732 1 95.56 181 TYR A C 1
ATOM 1409 O O . TYR A 1 181 ? -18.922 3.104 0.32 1 95.56 181 TYR A O 1
ATOM 1417 N N . GLN A 1 182 ? -18.781 3.131 -1.927 1 94.31 182 GLN A N 1
ATOM 1418 C CA . GLN A 1 182 ? -19.703 4.25 -2.039 1 94.31 182 GLN A CA 1
ATOM 1419 C C . GLN A 1 182 ? -21.094 3.854 -1.562 1 94.31 182 GLN A C 1
ATOM 1421 O O . GLN A 1 182 ? -21.766 4.625 -0.867 1 94.31 182 GLN A O 1
ATOM 1426 N N . PHE A 1 183 ? -21.5 2.662 -1.959 1 95.56 183 PHE A N 1
ATOM 1427 C CA . PHE A 1 183 ? -22.797 2.131 -1.557 1 95.56 183 PHE A CA 1
ATOM 1428 C C . PHE A 1 183 ? -22.875 1.995 -0.041 1 95.56 183 PHE A C 1
ATOM 1430 O O . PHE A 1 183 ? -23.859 2.424 0.573 1 95.56 183 PHE A O 1
ATOM 1437 N N . TYR A 1 184 ? -21.812 1.409 0.667 1 96.44 184 TYR A N 1
ATOM 1438 C CA . TYR A 1 184 ? -21.781 1.307 2.121 1 96.44 184 TYR A CA 1
ATOM 1439 C C . TYR A 1 184 ? -21.984 2.67 2.77 1 96.44 184 TYR A C 1
ATOM 1441 O O . TYR A 1 184 ? -22.781 2.805 3.705 1 96.44 184 TYR A O 1
ATOM 1449 N N . GLN A 1 185 ? -21.25 3.594 2.197 1 94.75 185 GLN A N 1
ATOM 1450 C CA . GLN A 1 185 ? -21.234 4.922 2.801 1 94.75 185 GLN A CA 1
ATOM 1451 C C . GLN A 1 185 ? -22.578 5.621 2.627 1 94.75 185 GLN A C 1
ATOM 1453 O O . GLN A 1 185 ? -23.141 6.141 3.592 1 94.75 185 GLN A O 1
ATOM 1458 N N . SER A 1 186 ? -23.141 5.641 1.426 1 92.06 186 SER A N 1
ATOM 1459 C CA . SER A 1 186 ? -24.359 6.387 1.116 1 92.06 186 SER A CA 1
ATOM 1460 C C . SER A 1 186 ? -25.594 5.734 1.747 1 92.06 186 SER A C 1
ATOM 1462 O O . SER A 1 186 ? -26.453 6.426 2.287 1 92.06 186 SER A O 1
ATOM 1464 N N . ASP A 1 187 ? -25.641 4.445 1.738 1 93.75 187 ASP A N 1
ATOM 1465 C CA . ASP A 1 187 ? -26.891 3.775 2.068 1 93.75 187 ASP A CA 1
ATOM 1466 C C . ASP A 1 187 ? -26.875 3.256 3.504 1 93.75 187 ASP A C 1
ATOM 1468 O O . ASP A 1 187 ? -27.922 3.035 4.102 1 93.75 187 ASP A O 1
ATOM 1472 N N . PHE A 1 188 ? -25.703 3.076 4.035 1 94.44 188 PHE A N 1
ATOM 1473 C CA . PHE A 1 188 ? -25.656 2.473 5.363 1 94.44 188 PHE A CA 1
ATOM 1474 C C . PHE A 1 188 ? -24.828 3.324 6.316 1 94.44 188 PHE A C 1
ATOM 1476 O O . PHE A 1 188 ? -24.672 2.982 7.492 1 94.44 188 PHE A O 1
ATOM 1483 N N . GLY A 1 189 ? -24.203 4.406 5.844 1 91.5 189 GLY A N 1
ATOM 1484 C CA . GLY A 1 189 ? -23.422 5.309 6.68 1 91.5 189 GLY A CA 1
ATOM 1485 C C . GLY A 1 189 ? -22.094 4.73 7.102 1 91.5 189 GLY A C 1
ATOM 1486 O O . GLY A 1 189 ? -21.484 5.191 8.078 1 91.5 189 GLY A O 1
ATOM 1487 N N . ILE A 1 190 ? -21.625 3.717 6.445 1 94.06 190 ILE A N 1
ATOM 1488 C CA . ILE A 1 190 ? -20.375 3.045 6.789 1 94.06 190 ILE A CA 1
ATOM 1489 C C . ILE A 1 190 ? -19.266 3.512 5.848 1 94.06 190 ILE A C 1
ATOM 1491 O O . ILE A 1 190 ? -19.328 3.287 4.637 1 94.06 190 ILE A O 1
ATOM 1495 N N . SER A 1 191 ? -18.266 4.156 6.395 1 93.19 191 SER A N 1
ATOM 1496 C CA . SER A 1 191 ? -17.125 4.613 5.613 1 93.19 191 SER A CA 1
ATOM 1497 C C . SER A 1 191 ? -15.93 3.693 5.789 1 93.19 191 SER A C 1
ATOM 1499 O O . SER A 1 191 ? -15.414 3.547 6.898 1 93.19 191 SER A O 1
ATOM 1501 N N . VAL A 1 192 ? -15.477 3.094 4.699 1 94.94 192 VAL A N 1
ATOM 1502 C CA . VAL A 1 192 ? -14.273 2.27 4.727 1 94.94 192 VAL A CA 1
ATOM 1503 C C . VAL A 1 192 ? -13.031 3.156 4.617 1 94.94 192 VAL A C 1
ATOM 1505 O O . VAL A 1 192 ? -12.891 3.924 3.662 1 94.94 192 VAL A O 1
ATOM 1508 N N . LEU A 1 193 ? -12.125 3.018 5.609 1 91.19 193 LEU A N 1
ATOM 1509 C CA . LEU A 1 193 ? -10.969 3.9 5.664 1 91.19 193 LEU A CA 1
ATOM 1510 C C . LEU A 1 193 ? -9.695 3.152 5.285 1 91.19 193 LEU A C 1
ATOM 1512 O O . LEU A 1 193 ? -8.773 3.734 4.707 1 91.19 193 LEU A O 1
ATOM 1516 N N . ARG A 1 194 ? -9.664 1.909 5.609 1 92.56 194 ARG A N 1
ATOM 1517 C CA . ARG A 1 194 ? -8.492 1.073 5.391 1 92.56 194 ARG A CA 1
ATOM 1518 C C . ARG A 1 194 ? -8.891 -0.352 5.027 1 92.56 194 ARG A C 1
ATOM 1520 O O . ARG A 1 194 ? -10.039 -0.748 5.219 1 92.56 194 ARG A O 1
ATOM 1527 N N . ALA A 1 195 ? -7.926 -0.994 4.469 1 95.62 195 ALA A N 1
ATOM 1528 C CA . ALA A 1 195 ? -8.102 -2.42 4.211 1 95.62 195 ALA A CA 1
ATOM 1529 C C . ALA A 1 195 ? -6.809 -3.189 4.457 1 95.62 195 ALA A C 1
ATOM 1531 O O . ALA A 1 195 ? -5.723 -2.721 4.102 1 95.62 195 ALA A O 1
ATOM 1532 N N . ARG A 1 196 ? -6.887 -4.277 5.152 1 95.25 196 ARG A N 1
ATOM 1533 C CA . ARG A 1 196 ? -5.777 -5.215 5.309 1 95.25 196 ARG A CA 1
ATOM 1534 C C . ARG A 1 196 ? -5.883 -6.359 4.305 1 95.25 196 ARG A C 1
ATOM 1536 O O . ARG A 1 196 ? -6.941 -6.984 4.18 1 95.25 196 ARG A O 1
ATOM 1543 N N . GLU A 1 197 ? -4.824 -6.594 3.627 1 96.88 197 GLU A N 1
ATOM 1544 C CA . GLU A 1 197 ? -4.855 -7.633 2.602 1 96.88 197 GLU A CA 1
ATOM 1545 C C . GLU A 1 197 ? -3.746 -8.656 2.818 1 96.88 197 GLU A C 1
ATOM 1547 O O . GLU A 1 197 ? -2.629 -8.297 3.199 1 96.88 197 GLU A O 1
ATOM 1552 N N . ARG A 1 198 ? -4.055 -9.867 2.639 1 97.44 198 ARG A N 1
ATOM 1553 C CA . ARG A 1 198 ? -3.123 -10.984 2.574 1 97.44 198 ARG A CA 1
ATOM 1554 C C . ARG A 1 198 ? -3.246 -11.727 1.244 1 97.44 198 ARG A C 1
ATOM 1556 O O . ARG A 1 198 ? -4.312 -12.25 0.914 1 97.44 198 ARG A O 1
ATOM 1563 N N . ALA A 1 199 ? -2.186 -11.773 0.487 1 98.12 199 ALA A N 1
ATOM 1564 C CA . ALA A 1 199 ? -2.221 -12.344 -0.856 1 98.12 199 ALA A CA 1
ATOM 1565 C C . ALA A 1 199 ? -1.368 -13.609 -0.938 1 98.12 199 ALA A C 1
ATOM 1567 O O . ALA A 1 199 ? -0.304 -13.688 -0.319 1 98.12 199 ALA A O 1
ATOM 1568 N N . ARG A 1 200 ? -1.752 -14.539 -1.648 1 98.25 200 ARG A N 1
ATOM 1569 C CA . ARG A 1 200 ? -0.993 -15.75 -1.937 1 98.25 200 ARG A CA 1
ATOM 1570 C C . ARG A 1 200 ? -1.358 -16.312 -3.307 1 98.25 200 ARG A C 1
ATOM 1572 O O . ARG A 1 200 ? -2.375 -15.93 -3.891 1 98.25 200 ARG A O 1
ATOM 1579 N N . ALA A 1 201 ? -0.478 -17.141 -3.832 1 98.69 201 ALA A N 1
ATOM 1580 C CA . ALA A 1 201 ? -0.756 -17.891 -5.059 1 98.69 201 ALA A CA 1
ATOM 1581 C C . ALA A 1 201 ? -1.366 -19.25 -4.75 1 98.69 201 ALA A C 1
ATOM 1583 O O . ALA A 1 201 ? -0.877 -19.969 -3.879 1 98.69 201 ALA A O 1
ATOM 1584 N N . VAL A 1 202 ? -2.447 -19.562 -5.406 1 98.38 202 VAL A N 1
ATOM 1585 C CA . VAL A 1 202 ? -3.107 -20.859 -5.207 1 98.38 202 VAL A CA 1
ATOM 1586 C C . VAL A 1 202 ? -3.516 -21.438 -6.559 1 98.38 202 VAL A C 1
ATOM 1588 O O . VAL A 1 202 ? -3.496 -20.75 -7.578 1 98.38 202 VAL A O 1
ATOM 1591 N N . ALA A 1 203 ? -3.812 -22.719 -6.527 1 98 203 ALA A N 1
ATOM 1592 C CA . ALA A 1 203 ? -4.406 -23.359 -7.703 1 98 203 ALA A CA 1
ATOM 1593 C C . ALA A 1 203 ? -5.895 -23.031 -7.805 1 98 203 ALA A C 1
ATOM 1595 O O . ALA A 1 203 ? -6.605 -23.031 -6.801 1 98 203 ALA A O 1
ATOM 1596 N N . ALA A 1 204 ? -6.348 -22.75 -9.039 1 97.75 204 ALA A N 1
ATOM 1597 C CA . ALA A 1 204 ? -7.766 -22.469 -9.258 1 97.75 204 ALA A CA 1
ATOM 1598 C C . ALA A 1 204 ? -8.633 -23.625 -8.773 1 97.75 204 ALA A C 1
ATOM 1600 O O . ALA A 1 204 ? -8.445 -24.766 -9.203 1 97.75 204 ALA A O 1
ATOM 1601 N N . ASP A 1 205 ? -9.562 -23.328 -7.895 1 96.19 205 ASP A N 1
ATOM 1602 C CA . ASP A 1 205 ? -10.5 -24.344 -7.426 1 96.19 205 ASP A CA 1
ATOM 1603 C C . ASP A 1 205 ? -11.727 -24.422 -8.328 1 96.19 205 ASP A C 1
ATOM 1605 O O . ASP A 1 205 ? -11.805 -23.719 -9.344 1 96.19 205 ASP A O 1
ATOM 1609 N N . ARG A 1 206 ? -12.617 -25.281 -7.965 1 96.38 206 ARG A N 1
ATOM 1610 C CA . ARG A 1 206 ? -13.773 -25.531 -8.812 1 96.38 206 ARG A CA 1
ATOM 1611 C C . ARG A 1 206 ? -14.617 -24.281 -8.984 1 96.38 206 ARG A C 1
ATOM 1613 O O . ARG A 1 206 ? -15.172 -24.031 -10.055 1 96.38 206 ARG A O 1
ATOM 1620 N N . HIS A 1 207 ? -14.766 -23.516 -7.949 1 94.5 207 HIS A N 1
ATOM 1621 C CA . HIS A 1 207 ? -15.562 -22.297 -8.031 1 94.5 207 HIS A CA 1
ATOM 1622 C C . HIS A 1 207 ? -14.906 -21.266 -8.953 1 94.5 207 HIS A C 1
ATOM 1624 O O . HIS A 1 207 ? -15.578 -20.688 -9.805 1 94.5 207 HIS A O 1
ATOM 1630 N N . ALA A 1 208 ? -13.625 -21.141 -8.773 1 94.06 208 ALA A N 1
ATOM 1631 C CA . ALA A 1 208 ? -12.883 -20.219 -9.633 1 94.06 208 ALA A CA 1
ATOM 1632 C C . ALA A 1 208 ? -12.961 -20.641 -11.094 1 94.06 208 ALA A C 1
ATOM 1634 O O . ALA A 1 208 ? -13.156 -19.812 -11.984 1 94.06 208 ALA A O 1
ATOM 1635 N N . VAL A 1 209 ? -12.797 -21.953 -11.32 1 97.31 209 VAL A N 1
ATOM 1636 C CA . VAL A 1 209 ? -12.859 -22.484 -12.68 1 97.31 209 VAL A CA 1
ATOM 1637 C C . VAL A 1 209 ? -14.211 -22.156 -13.305 1 97.31 209 VAL A C 1
ATOM 1639 O O . VAL A 1 209 ? -14.281 -21.672 -14.438 1 97.31 209 VAL A O 1
ATOM 1642 N N . ARG A 1 210 ? -15.227 -22.328 -12.57 1 97.06 210 ARG A N 1
ATOM 1643 C CA . ARG A 1 210 ? -16.578 -22.125 -13.07 1 97.06 210 ARG A CA 1
ATOM 1644 C C . ARG A 1 210 ? -16.828 -20.641 -13.344 1 97.06 210 ARG A C 1
ATOM 1646 O O . ARG A 1 210 ? -17.375 -20.281 -14.391 1 97.06 210 ARG A O 1
ATOM 1653 N N . VAL A 1 211 ? -16.406 -19.781 -12.453 1 97.44 211 VAL A N 1
ATOM 1654 C CA . VAL A 1 211 ? -16.766 -18.375 -12.508 1 97.44 211 VAL A CA 1
ATOM 1655 C C . VAL A 1 211 ? -15.844 -17.625 -13.469 1 97.44 211 VAL A C 1
ATOM 1657 O O . VAL A 1 211 ? -16.281 -16.75 -14.203 1 97.44 211 VAL A O 1
ATOM 1660 N N . LEU A 1 212 ? -14.562 -17.984 -13.484 1 97.88 212 LEU A N 1
ATOM 1661 C CA . LEU A 1 212 ? -13.57 -17.234 -14.242 1 97.88 212 LEU A CA 1
ATOM 1662 C C . LEU A 1 212 ? -13.289 -17.891 -15.586 1 97.88 212 LEU A C 1
ATOM 1664 O O . LEU A 1 212 ? -12.703 -17.281 -16.484 1 97.88 212 LEU A O 1
ATOM 1668 N N . GLY A 1 213 ? -13.664 -19.141 -15.734 1 96.75 213 GLY A N 1
ATOM 1669 C CA . GLY A 1 213 ? -13.414 -19.859 -16.969 1 96.75 213 GLY A CA 1
ATOM 1670 C C . GLY A 1 213 ? -11.953 -20.219 -17.172 1 96.75 213 GLY A C 1
ATOM 1671 O O . GLY A 1 213 ? -11.453 -20.219 -18.297 1 96.75 213 GLY A O 1
ATOM 1672 N N . VAL A 1 214 ? -11.211 -20.406 -16.141 1 96.88 214 VAL A N 1
ATOM 1673 C CA . VAL A 1 214 ? -9.805 -20.766 -16.219 1 96.88 214 VAL A CA 1
ATOM 1674 C C . VAL A 1 214 ? -9.648 -22.281 -16.125 1 96.88 214 VAL A C 1
ATOM 1676 O O . VAL A 1 214 ? -10.531 -22.969 -15.609 1 96.88 214 VAL A O 1
ATOM 1679 N N . PRO A 1 215 ? -8.562 -22.844 -16.641 1 95.94 215 PRO A N 1
ATOM 1680 C CA . PRO A 1 215 ? -8.336 -24.281 -16.484 1 95.94 215 PRO A CA 1
ATOM 1681 C C . PRO A 1 215 ? -8.133 -24.688 -15.016 1 95.94 215 PRO A C 1
ATOM 1683 O O . PRO A 1 215 ? -7.609 -23.891 -14.227 1 95.94 215 PRO A O 1
ATOM 1686 N N . PRO A 1 216 ? -8.578 -25.906 -14.742 1 95.5 216 PRO A N 1
ATOM 1687 C CA . PRO A 1 216 ? -8.305 -26.406 -13.391 1 95.5 216 PRO A CA 1
ATOM 1688 C C . PRO A 1 216 ? -6.812 -26.422 -13.055 1 95.5 216 PRO A C 1
ATOM 1690 O O . PRO A 1 216 ? -5.992 -26.781 -13.906 1 95.5 216 PRO A O 1
ATOM 1693 N N . GLY A 1 217 ? -6.473 -25.922 -11.883 1 94.88 217 GLY A N 1
ATOM 1694 C CA . GLY A 1 217 ? -5.094 -26 -11.422 1 94.88 217 GLY A CA 1
ATOM 1695 C C . GLY A 1 217 ? -4.262 -24.797 -11.844 1 94.88 217 GLY A C 1
ATOM 1696 O O . GLY A 1 217 ? -3.139 -24.625 -11.367 1 94.88 217 GLY A O 1
ATOM 1697 N N . GLN A 1 218 ? -4.766 -24.016 -12.75 1 96.94 218 GLN A N 1
ATOM 1698 C CA . GLN A 1 218 ? -4.039 -22.812 -13.133 1 96.94 218 GLN A CA 1
ATOM 1699 C C . GLN A 1 218 ? -3.711 -21.953 -11.922 1 96.94 218 GLN A C 1
ATOM 1701 O O . GLN A 1 218 ? -4.555 -21.766 -11.039 1 96.94 218 GLN A O 1
ATOM 1706 N N . PRO A 1 219 ? -2.463 -21.484 -11.828 1 98.5 219 PRO A N 1
ATOM 1707 C CA . PRO A 1 219 ? -2.178 -20.562 -10.734 1 98.5 219 PRO A CA 1
ATOM 1708 C C . PRO A 1 219 ? -3.035 -19.297 -10.797 1 98.5 219 PRO A C 1
ATOM 1710 O O . PRO A 1 219 ? -3.189 -18.703 -11.867 1 98.5 219 PRO A O 1
ATOM 1713 N N . VAL A 1 220 ? -3.633 -18.938 -9.695 1 98.75 220 VAL A N 1
ATOM 1714 C CA . VAL A 1 220 ? -4.387 -17.703 -9.523 1 98.75 220 VAL A CA 1
ATOM 1715 C C . VAL A 1 220 ? -3.98 -17.031 -8.219 1 98.75 220 VAL A C 1
ATOM 1717 O O . VAL A 1 220 ? -3.426 -17.672 -7.324 1 98.75 220 VAL A O 1
ATOM 1720 N N . MET A 1 221 ? -4.223 -15.781 -8.148 1 98.62 221 MET A N 1
ATOM 1721 C CA . MET A 1 221 ? -3.908 -15.039 -6.934 1 98.62 221 MET A CA 1
ATOM 1722 C C . MET A 1 221 ? -5.133 -14.93 -6.031 1 98.62 221 MET A C 1
ATOM 1724 O O . MET A 1 221 ? -6.215 -14.555 -6.484 1 98.62 221 MET A O 1
ATOM 1728 N N . GLN A 1 222 ? -4.961 -15.344 -4.844 1 98.69 222 GLN A N 1
ATOM 1729 C CA . GLN A 1 222 ? -6.004 -15.172 -3.842 1 98.69 222 GLN A CA 1
ATOM 1730 C C . GLN A 1 222 ? -5.664 -14.031 -2.883 1 98.69 222 GLN A C 1
ATOM 1732 O O . GLN A 1 222 ? -4.582 -14.016 -2.297 1 98.69 222 GLN A O 1
ATOM 1737 N N . VAL A 1 223 ? -6.543 -13.062 -2.736 1 98.5 223 VAL A N 1
ATOM 1738 C CA . VAL A 1 223 ? -6.367 -11.945 -1.82 1 98.5 223 VAL A CA 1
ATOM 1739 C C . VAL A 1 223 ? -7.488 -11.938 -0.782 1 98.5 223 VAL A C 1
ATOM 1741 O O . VAL A 1 223 ? -8.664 -11.805 -1.129 1 98.5 223 VAL A O 1
ATOM 1744 N N . ARG A 1 224 ? -7.133 -12.141 0.459 1 98.31 224 ARG A N 1
ATOM 1745 C CA . ARG A 1 224 ? -8.055 -11.961 1.573 1 98.31 224 ARG A CA 1
ATOM 1746 C C . ARG A 1 224 ? -8 -10.539 2.117 1 98.31 224 ARG A C 1
ATOM 1748 O O . ARG A 1 224 ? -6.945 -10.086 2.562 1 98.31 224 ARG A O 1
ATOM 1755 N N . ARG A 1 225 ? -9.117 -9.852 2.066 1 98.38 225 ARG A N 1
ATOM 1756 C CA . ARG A 1 225 ? -9.18 -8.453 2.463 1 98.38 225 ARG A CA 1
ATOM 1757 C C . ARG A 1 225 ? -10.172 -8.25 3.605 1 98.38 225 ARG A C 1
ATOM 1759 O O . ARG A 1 225 ? -11.266 -8.828 3.594 1 98.38 225 ARG A O 1
ATOM 1766 N N . THR A 1 226 ? -9.773 -7.543 4.602 1 98.56 226 THR A N 1
ATOM 1767 C CA . THR A 1 226 ? -10.68 -7.004 5.613 1 98.56 226 THR A CA 1
ATOM 1768 C C . THR A 1 226 ? -10.766 -5.484 5.508 1 98.56 226 THR A C 1
ATOM 1770 O O . THR A 1 226 ? -9.758 -4.789 5.664 1 98.56 226 THR A O 1
ATOM 1773 N N . ALA A 1 227 ? -11.961 -5.039 5.176 1 98 227 ALA A N 1
ATOM 1774 C CA . ALA A 1 227 ? -12.18 -3.596 5.129 1 98 227 ALA A CA 1
ATOM 1775 C C . ALA A 1 227 ? -12.516 -3.047 6.512 1 98 227 ALA A C 1
ATOM 1777 O O . ALA A 1 227 ? -13.305 -3.639 7.25 1 98 227 ALA A O 1
ATOM 1778 N N . LEU A 1 228 ? -11.922 -1.897 6.84 1 96.75 228 LEU A N 1
ATOM 1779 C CA . LEU A 1 228 ? -12.047 -1.333 8.18 1 96.75 228 LEU A CA 1
ATOM 1780 C C . LEU A 1 228 ? -12.648 0.068 8.125 1 96.75 228 LEU A C 1
ATOM 1782 O O . LEU A 1 228 ? -12.281 0.874 7.266 1 96.75 228 LEU A O 1
ATOM 1786 N N . SER A 1 229 ? -13.594 0.243 8.992 1 94.5 229 SER A N 1
ATOM 1787 C CA . SER A 1 229 ? -14.203 1.556 9.18 1 94.5 229 SER A CA 1
ATOM 1788 C C . SER A 1 229 ? -13.586 2.281 10.375 1 94.5 229 SER A C 1
ATOM 1790 O O . SER A 1 229 ? -12.414 2.082 10.688 1 94.5 229 SER A O 1
ATOM 1792 N N . PHE A 1 230 ? -14.32 3.283 10.898 1 89.5 230 PHE A N 1
ATOM 1793 C CA . PHE A 1 230 ? -13.836 4.059 12.031 1 89.5 230 PHE A CA 1
ATOM 1794 C C . PHE A 1 230 ? -13.422 3.143 13.18 1 89.5 230 PHE A C 1
ATOM 1796 O O . PHE A 1 230 ? -14.047 2.109 13.414 1 89.5 230 PHE A O 1
ATOM 1803 N N . HIS A 1 231 ? -12.273 3.549 13.836 1 87.25 231 HIS A N 1
ATOM 1804 C CA . HIS A 1 231 ? -11.734 2.848 14.992 1 87.25 231 HIS A CA 1
ATOM 1805 C C . HIS A 1 231 ? -11.328 1.424 14.633 1 87.25 231 HIS A C 1
ATOM 1807 O O . HIS A 1 231 ? -11.422 0.518 15.469 1 87.25 231 HIS A O 1
ATOM 1813 N N . ASP A 1 232 ? -11.055 1.169 13.375 1 91.5 232 ASP A N 1
ATOM 1814 C CA . ASP A 1 232 ? -10.578 -0.101 12.836 1 91.5 232 ASP A CA 1
ATOM 1815 C C . ASP A 1 232 ? -11.609 -1.206 13.031 1 91.5 232 ASP A C 1
ATOM 1817 O O . ASP A 1 232 ? -11.258 -2.359 13.289 1 91.5 232 ASP A O 1
ATOM 1821 N N . ARG A 1 233 ? -12.812 -0.817 12.969 1 95.31 233 ARG A N 1
ATOM 1822 C CA . ARG A 1 233 ? -13.875 -1.811 13.016 1 95.31 233 ARG A CA 1
ATOM 1823 C C . ARG A 1 233 ? -14.016 -2.531 11.68 1 95.31 233 ARG A C 1
ATOM 1825 O O . ARG A 1 233 ? -14.25 -1.898 10.648 1 95.31 233 ARG A O 1
ATOM 1832 N N . PRO A 1 234 ? -13.922 -3.881 11.719 1 98.44 234 PRO A N 1
ATOM 1833 C CA . PRO A 1 234 ? -14.117 -4.598 10.453 1 98.44 234 PRO A CA 1
ATOM 1834 C C . PRO A 1 234 ? -15.562 -4.551 9.961 1 98.44 234 PRO A C 1
ATOM 1836 O O . PRO A 1 234 ? -16.484 -4.758 10.75 1 98.44 234 PRO A O 1
ATOM 1839 N N . VAL A 1 235 ? -15.773 -4.305 8.672 1 98.5 235 VAL A N 1
ATOM 1840 C CA . VAL A 1 235 ? -17.141 -4.168 8.172 1 98.5 235 VAL A CA 1
ATOM 1841 C C . VAL A 1 235 ? -17.344 -5.078 6.965 1 98.5 235 VAL A C 1
ATOM 1843 O O . VAL A 1 235 ? -18.469 -5.316 6.543 1 98.5 235 VAL A O 1
ATOM 1846 N N . GLU A 1 236 ? -16.312 -5.57 6.406 1 98.75 236 GLU A N 1
ATOM 1847 C CA . GLU A 1 236 ? -16.359 -6.457 5.25 1 98.75 236 GLU A CA 1
ATOM 1848 C C . GLU A 1 236 ? -15.164 -7.414 5.238 1 98.75 236 GLU A C 1
ATOM 1850 O O . GLU A 1 236 ? -14.031 -7.012 5.527 1 98.75 236 GLU A O 1
ATOM 1855 N N . TYR A 1 237 ? -15.422 -8.648 5.008 1 98.81 237 TYR A N 1
ATOM 1856 C CA . TYR A 1 237 ? -14.398 -9.633 4.676 1 98.81 237 TYR A CA 1
ATOM 1857 C C . TYR A 1 237 ? -14.57 -10.141 3.248 1 98.81 237 TYR A C 1
ATOM 1859 O O . TYR A 1 237 ? -15.68 -10.492 2.838 1 98.81 237 TYR A O 1
ATOM 1867 N N . ARG A 1 238 ? -13.508 -10.117 2.469 1 98.62 238 ARG A N 1
ATOM 1868 C CA . ARG A 1 238 ? -13.602 -10.492 1.062 1 98.62 238 ARG A CA 1
ATOM 1869 C C . ARG A 1 238 ? -12.438 -11.391 0.665 1 98.62 238 ARG A C 1
ATOM 1871 O O . ARG A 1 238 ? -11.281 -11.125 1.019 1 98.62 238 ARG A O 1
ATOM 1878 N N . VAL A 1 239 ? -12.727 -12.461 0.036 1 98.5 239 VAL A N 1
ATOM 1879 C CA . VAL A 1 239 ? -11.727 -13.305 -0.613 1 98.5 239 VAL A CA 1
ATOM 1880 C C . VAL A 1 239 ? -11.828 -13.156 -2.129 1 98.5 239 VAL A C 1
ATOM 1882 O O . VAL A 1 239 ? -12.828 -13.562 -2.732 1 98.5 239 VAL A O 1
ATOM 1885 N N . SER A 1 240 ? -10.812 -12.594 -2.701 1 98.56 240 SER A N 1
ATOM 1886 C CA . SER A 1 240 ? -10.758 -12.383 -4.145 1 98.56 240 SER A CA 1
ATOM 1887 C C . SER A 1 240 ? -9.859 -13.414 -4.816 1 98.56 240 SER A C 1
ATOM 1889 O O . SER A 1 240 ? -8.703 -13.594 -4.414 1 98.56 240 SER A O 1
ATOM 1891 N N . THR A 1 241 ? -10.367 -14.125 -5.73 1 98.69 241 THR A N 1
ATOM 1892 C CA . THR A 1 241 ? -9.578 -14.953 -6.641 1 98.69 241 THR A CA 1
ATOM 1893 C C . THR A 1 241 ? -9.367 -14.234 -7.973 1 98.69 241 THR A C 1
ATOM 1895 O O . THR A 1 241 ? -10.328 -13.938 -8.688 1 98.69 241 THR A O 1
ATOM 1898 N N . ILE A 1 242 ? -8.141 -13.961 -8.32 1 98.62 242 ILE A N 1
ATOM 1899 C CA . ILE A 1 242 ? -7.816 -13.125 -9.469 1 98.62 242 ILE A CA 1
ATOM 1900 C C . IL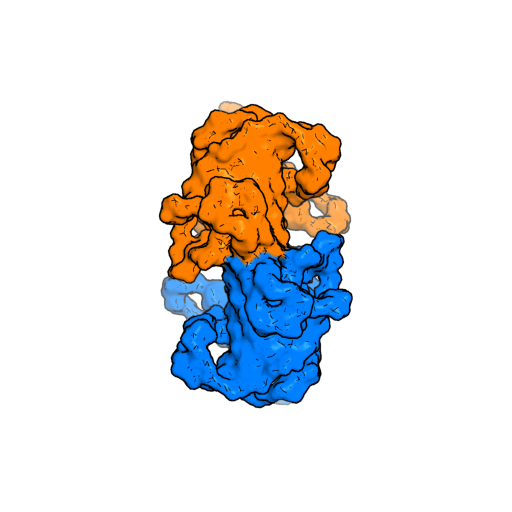E A 1 242 ? -7.051 -13.945 -10.508 1 98.62 242 ILE A C 1
ATOM 1902 O O . ILE A 1 242 ? -6.043 -14.578 -10.188 1 98.62 242 ILE A O 1
ATOM 1906 N N . ASN A 1 243 ? -7.57 -13.953 -11.719 1 98.44 243 ASN A N 1
ATOM 1907 C CA . ASN A 1 243 ? -6.816 -14.5 -12.844 1 98.44 243 ASN A CA 1
ATOM 1908 C C . ASN A 1 243 ? -5.699 -13.562 -13.281 1 98.44 243 ASN A C 1
ATOM 1910 O O . ASN A 1 243 ? -5.945 -12.586 -13.992 1 98.44 243 ASN A O 1
ATOM 1914 N N . THR A 1 244 ? -4.484 -13.914 -12.922 1 97.75 244 THR A N 1
ATOM 1915 C CA . THR A 1 244 ? -3.369 -13.008 -13.18 1 97.75 244 THR A CA 1
ATOM 1916 C C . THR A 1 244 ? -2.562 -13.477 -14.391 1 97.75 244 THR A C 1
ATOM 1918 O O . THR A 1 244 ? -1.376 -13.164 -14.508 1 97.75 244 THR A O 1
ATOM 1921 N N . ALA A 1 245 ? -3.143 -14.266 -15.234 1 96.38 245 ALA A N 1
ATOM 1922 C CA . ALA A 1 245 ? -2.475 -14.688 -16.469 1 96.38 245 ALA A CA 1
ATOM 1923 C C . ALA A 1 245 ? -2.129 -13.492 -17.344 1 96.38 245 ALA A C 1
ATOM 1925 O O . ALA A 1 245 ? -1.075 -13.461 -17.984 1 96.38 245 ALA A O 1
ATOM 1926 N N . HIS A 1 246 ? -3.025 -12.477 -17.375 1 95.44 246 HIS A N 1
ATOM 1927 C CA . HIS A 1 246 ? -2.799 -11.289 -18.188 1 95.44 246 HIS A CA 1
ATOM 1928 C C . HIS A 1 246 ? -3.053 -10.016 -17.391 1 95.44 246 HIS A C 1
ATOM 1930 O O . HIS A 1 246 ? -3.268 -8.945 -17.969 1 95.44 246 HIS A O 1
ATOM 1936 N N . HIS A 1 247 ? -3.113 -10.117 -16.141 1 97 247 HIS A N 1
ATOM 1937 C CA . HIS A 1 247 ? -3.312 -8.992 -15.234 1 97 247 HIS A CA 1
ATOM 1938 C C . HIS A 1 247 ? -2.336 -9.055 -14.062 1 97 247 HIS A C 1
ATOM 1940 O O . HIS A 1 247 ? -1.772 -10.109 -13.773 1 97 247 HIS A O 1
ATOM 1946 N N . ASP A 1 248 ? -2.117 -7.938 -13.508 1 97.38 248 ASP A N 1
ATOM 1947 C CA . ASP A 1 248 ? -1.271 -7.832 -12.32 1 97.38 248 ASP A CA 1
ATOM 1948 C C . ASP A 1 248 ? -2.012 -7.152 -11.172 1 97.38 248 ASP A C 1
ATOM 1950 O O . ASP A 1 248 ? -2.941 -6.379 -11.398 1 97.38 248 ASP A O 1
ATOM 1954 N N . TYR A 1 249 ? -1.669 -7.598 -9.984 1 96.94 249 TYR A N 1
ATOM 1955 C CA . TYR A 1 249 ? -2.029 -6.84 -8.789 1 96.94 249 TYR A CA 1
ATOM 1956 C C . TYR A 1 249 ? -0.971 -5.793 -8.469 1 96.94 249 TYR A C 1
ATOM 1958 O O . TYR A 1 249 ? 0.157 -6.133 -8.109 1 96.94 249 TYR A O 1
ATOM 1966 N N . VAL A 1 250 ? -1.312 -4.492 -8.57 1 95.62 250 VAL A N 1
ATOM 1967 C CA . VAL A 1 250 ? -0.321 -3.42 -8.586 1 95.62 250 VAL A CA 1
ATOM 1968 C C . VAL A 1 250 ? -0.404 -2.627 -7.281 1 95.62 250 VAL A C 1
ATOM 1970 O O . VAL A 1 250 ? -1.497 -2.301 -6.812 1 95.62 250 VAL A O 1
ATOM 1973 N N . ASN A 1 251 ? 0.769 -2.395 -6.68 1 92.06 251 ASN A N 1
ATOM 1974 C CA . ASN A 1 251 ? 0.864 -1.613 -5.449 1 92.06 251 ASN A CA 1
ATOM 1975 C C . ASN A 1 251 ? 2.02 -0.62 -5.504 1 92.06 251 ASN A C 1
ATOM 1977 O O . ASN A 1 251 ? 3.049 -0.892 -6.125 1 92.06 251 ASN A O 1
ATOM 1981 N N . LEU A 1 252 ? 1.831 0.486 -4.938 1 86.62 252 LEU A N 1
ATOM 1982 C CA . LEU A 1 252 ? 2.904 1.44 -4.68 1 86.62 252 LEU A CA 1
ATOM 1983 C C . LEU A 1 252 ? 3.223 1.509 -3.189 1 86.62 252 LEU A C 1
ATOM 1985 O O . LEU A 1 252 ? 2.346 1.815 -2.377 1 86.62 252 LEU A O 1
ATOM 1989 N N . LEU A 1 253 ? 4.438 1.055 -2.863 1 85.81 253 LEU A N 1
ATOM 1990 C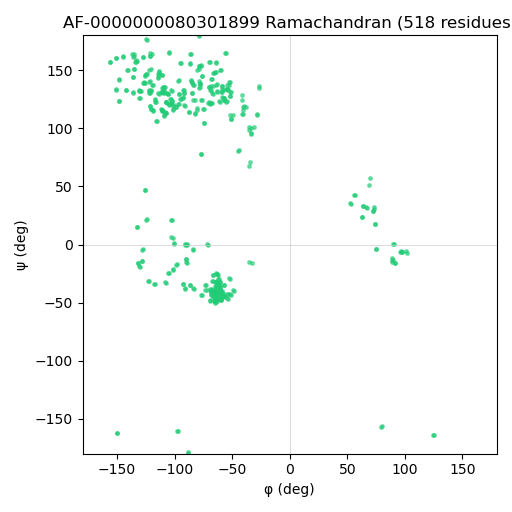 CA . LEU A 1 253 ? 4.855 1.047 -1.467 1 85.81 253 LEU A CA 1
ATOM 1991 C C . LEU A 1 253 ? 5.453 2.391 -1.071 1 85.81 253 LEU A C 1
ATOM 1993 O O . LEU A 1 253 ? 6.266 2.955 -1.81 1 85.81 253 LEU A O 1
ATOM 1997 N N . SER A 1 254 ? 5.117 2.797 0.147 1 72.38 254 SER A N 1
ATOM 1998 C CA . SER A 1 254 ? 5.539 4.02 0.82 1 72.38 254 SER A CA 1
ATOM 1999 C C . SER A 1 254 ? 4.914 5.254 0.172 1 72.38 254 SER A C 1
ATOM 2001 O O . SER A 1 254 ? 5.164 5.535 -1.001 1 72.38 254 SER A O 1
ATOM 2003 N N . ARG A 1 255 ? 3.422 5.23 0.132 1 56.22 255 ARG A N 1
ATOM 2004 C CA . ARG A 1 255 ? 2.578 6.203 -0.556 1 56.22 255 ARG A CA 1
ATOM 2005 C C . ARG A 1 255 ? 3.102 7.621 -0.354 1 56.22 255 ARG A C 1
ATOM 2007 O O . ARG A 1 255 ? 3.543 7.973 0.742 1 56.22 255 ARG A O 1
ATOM 2014 N N . PRO A 1 256 ? 3.199 8.148 -1.544 1 46.94 256 PRO A N 1
ATOM 2015 C CA . PRO A 1 256 ? 3.262 9.617 -1.604 1 46.94 256 PRO A CA 1
ATOM 2016 C C . PRO A 1 256 ? 2.127 10.289 -0.835 1 46.94 256 PRO A C 1
ATOM 2018 O O . PRO A 1 256 ? 1.055 9.695 -0.671 1 46.94 256 PRO A O 1
ATOM 2021 N N . VAL A 1 257 ? 2.35 10.922 0.193 1 41.69 257 VAL A N 1
ATOM 2022 C CA . VAL A 1 257 ? 1.326 11.859 0.641 1 41.69 257 VAL A CA 1
ATOM 2023 C C . VAL A 1 257 ? 0.646 12.5 -0.568 1 41.69 257 VAL A C 1
ATOM 2025 O O . VAL A 1 257 ? 1.316 12.992 -1.476 1 41.69 257 VAL A O 1
ATOM 2028 N N . GLY A 1 258 ? -0.528 12.086 -1.071 1 36.22 258 GLY A N 1
ATOM 2029 C CA . GLY A 1 258 ? -1.309 12.648 -2.162 1 36.22 258 GLY A CA 1
ATOM 2030 C C . GLY A 1 258 ? -1.067 14.133 -2.365 1 36.22 258 GLY A C 1
ATOM 2031 O O . GLY A 1 258 ? -0.715 14.844 -1.423 1 36.22 258 GLY A O 1
ATOM 2032 N N . LYS A 1 259 ? -0.883 14.531 -3.723 1 36.34 259 LYS A N 1
ATOM 2033 C CA . LYS A 1 259 ? -0.898 15.836 -4.371 1 36.34 259 LYS A CA 1
ATOM 2034 C C . LYS A 1 259 ? -2.072 16.672 -3.883 1 36.34 259 LYS A C 1
ATOM 2036 O O . LYS A 1 259 ? -3.23 16.281 -4.035 1 36.34 259 LYS A O 1
ATOM 2041 N N . HIS A 1 260 ? -2.033 17.297 -2.775 1 30.55 260 HIS A N 1
ATOM 2042 C CA . HIS A 1 260 ? -2.979 18.406 -2.693 1 30.55 260 HIS A CA 1
ATOM 2043 C C . HIS A 1 260 ? -3.141 19.094 -4.047 1 30.55 260 HIS A C 1
ATOM 2045 O O . HIS A 1 260 ? -2.176 19.641 -4.59 1 30.55 260 HIS A O 1
ATOM 2051 N N . ASP A 1 261 ? -3.748 18.484 -5.195 1 25.8 261 ASP A N 1
ATOM 2052 C CA . ASP A 1 261 ? -4.262 19.562 -6.039 1 25.8 261 ASP A CA 1
ATOM 2053 C C . ASP A 1 261 ? -4.973 20.625 -5.199 1 25.8 261 ASP A C 1
ATOM 2055 O O . ASP A 1 261 ? -5.699 20.297 -4.262 1 25.8 261 ASP A O 1
ATOM 2059 N N . MET B 1 1 ? 40.219 40.094 17.5 1 34.78 1 MET B N 1
ATOM 2060 C CA . MET B 1 1 ? 39.969 38.688 17.266 1 34.78 1 MET B CA 1
ATOM 2061 C C . MET B 1 1 ? 39 38.5 16.109 1 34.78 1 MET B C 1
ATOM 2063 O O . MET B 1 1 ? 37.969 39.156 16.047 1 34.78 1 MET B O 1
ATOM 2067 N N . PRO B 1 2 ? 39.406 38 14.922 1 39.81 2 PRO B N 1
ATOM 2068 C CA . PRO B 1 2 ? 38.5 37.969 13.766 1 39.81 2 PRO B CA 1
ATOM 2069 C C . PRO B 1 2 ? 37.188 37.25 14.055 1 39.81 2 PRO B C 1
ATOM 2071 O O . PRO B 1 2 ? 37.156 36.375 14.93 1 39.81 2 PRO B O 1
ATOM 2074 N N . ARG B 1 3 ? 36.062 37.875 13.891 1 44 3 ARG B N 1
ATOM 2075 C CA . ARG B 1 3 ? 34.75 37.281 14.039 1 44 3 ARG B CA 1
ATOM 2076 C C . ARG B 1 3 ? 34.688 35.875 13.438 1 44 3 ARG B C 1
ATOM 2078 O O . ARG B 1 3 ? 35.25 35.656 12.359 1 44 3 ARG B O 1
ATOM 2085 N N . PRO B 1 4 ? 34.531 34.844 14.25 1 41.75 4 PRO B N 1
ATOM 2086 C CA . PRO B 1 4 ? 34.5 33.469 13.68 1 41.75 4 PRO B CA 1
ATOM 2087 C C . PRO B 1 4 ? 33.719 33.406 12.375 1 41.75 4 PRO B C 1
ATOM 2089 O O . PRO B 1 4 ? 32.781 34.219 12.156 1 41.75 4 PRO B O 1
ATOM 2092 N N . ALA B 1 5 ? 34.312 33.094 11.258 1 41.28 5 ALA B N 1
ATOM 2093 C CA . ALA B 1 5 ? 33.75 32.906 9.93 1 41.28 5 ALA B CA 1
ATOM 2094 C C . ALA B 1 5 ? 32.312 32.375 10.008 1 41.28 5 ALA B C 1
ATOM 2096 O O . ALA B 1 5 ? 32.031 31.391 10.711 1 41.28 5 ALA B O 1
ATOM 2097 N N . ARG B 1 6 ? 31.297 33.125 9.852 1 41.25 6 ARG B N 1
ATOM 2098 C CA . ARG B 1 6 ? 29.891 32.75 9.773 1 41.25 6 ARG B CA 1
ATOM 2099 C C . ARG B 1 6 ? 29.734 31.391 9.086 1 41.25 6 ARG B C 1
ATOM 2101 O O . ARG B 1 6 ? 30.25 31.188 7.984 1 41.25 6 ARG B O 1
ATOM 2108 N N . ALA B 1 7 ? 29.625 30.297 9.719 1 42.72 7 ALA B N 1
ATOM 2109 C CA . ALA B 1 7 ? 29.344 28.984 9.141 1 42.72 7 ALA B CA 1
ATOM 2110 C C . ALA B 1 7 ? 28.531 29.109 7.859 1 42.72 7 ALA B C 1
ATOM 2112 O O . ALA B 1 7 ? 27.562 29.875 7.801 1 42.72 7 ALA B O 1
ATOM 2113 N N . ALA B 1 8 ? 28.984 28.812 6.633 1 47.12 8 ALA B N 1
ATOM 2114 C CA . ALA B 1 8 ? 28.391 28.859 5.301 1 47.12 8 ALA B CA 1
ATOM 2115 C C . ALA B 1 8 ? 26.938 28.391 5.328 1 47.12 8 ALA B C 1
ATOM 2117 O O . ALA B 1 8 ? 26.625 27.375 5.941 1 47.12 8 ALA B O 1
ATOM 2118 N N . ALA B 1 9 ? 26.078 29.156 4.988 1 58 9 ALA B N 1
ATOM 2119 C CA . ALA B 1 9 ? 24.641 28.922 4.934 1 58 9 ALA B CA 1
ATOM 2120 C C . ALA B 1 9 ? 24.328 27.641 4.16 1 58 9 ALA B C 1
ATOM 2122 O O . ALA B 1 9 ? 24.812 27.438 3.049 1 58 9 ALA B O 1
ATOM 2123 N N . LEU B 1 10 ? 23.906 26.562 4.793 1 58.78 10 LEU B N 1
ATOM 2124 C CA . LEU B 1 10 ? 23.547 25.281 4.188 1 58.78 10 LEU B CA 1
ATOM 2125 C C . LEU B 1 10 ? 22.516 25.484 3.074 1 58.78 10 LEU B C 1
ATOM 2127 O O . LEU B 1 10 ? 22.469 24.703 2.117 1 58.78 10 LEU B O 1
ATOM 2131 N N . PHE B 1 11 ? 21.656 26.594 3.209 1 65.81 11 PHE B N 1
ATOM 2132 C CA . PHE B 1 11 ? 20.562 26.797 2.25 1 65.81 11 PHE B CA 1
ATOM 2133 C C . PHE B 1 11 ? 20.609 28.203 1.668 1 65.81 11 PHE B C 1
ATOM 2135 O O . PHE B 1 11 ? 20.984 29.141 2.357 1 65.81 11 PHE B O 1
ATOM 2142 N N . ALA B 1 12 ? 20.375 28.406 0.404 1 64.38 12 ALA B N 1
ATOM 2143 C CA . ALA B 1 12 ? 20.312 29.688 -0.273 1 64.38 12 ALA B CA 1
ATOM 2144 C C . ALA B 1 12 ? 18.906 30.281 -0.188 1 64.38 12 ALA B C 1
ATOM 2146 O O . ALA B 1 12 ? 17.922 29.547 -0.051 1 64.38 12 ALA B O 1
ATOM 2147 N N . ALA B 1 13 ? 18.812 31.531 -0.301 1 66 13 ALA B N 1
ATOM 2148 C CA . ALA B 1 13 ? 17.547 32.25 -0.289 1 66 13 ALA B CA 1
ATOM 2149 C C . ALA B 1 13 ? 16.688 31.844 -1.488 1 66 13 ALA B C 1
ATOM 2151 O O . ALA B 1 13 ? 17.203 31.672 -2.598 1 66 13 ALA B O 1
ATOM 2152 N N . ILE B 1 14 ? 15.391 31.625 -1.374 1 67.94 14 ILE B N 1
ATOM 2153 C CA . ILE B 1 14 ? 14.461 31.281 -2.447 1 67.94 14 ILE B CA 1
ATOM 2154 C C . ILE B 1 14 ? 14.023 32.562 -3.172 1 67.94 14 ILE B C 1
ATOM 2156 O O . ILE B 1 14 ? 13.523 33.5 -2.545 1 67.94 14 ILE B O 1
ATOM 2160 N N . PRO B 1 15 ? 14.375 32.781 -4.395 1 65.06 15 PRO B N 1
ATOM 2161 C CA . PRO B 1 15 ? 13.984 34 -5.105 1 65.06 15 PRO B CA 1
ATOM 2162 C C . PRO B 1 15 ? 12.469 34.188 -5.172 1 65.06 15 PRO B C 1
ATOM 2164 O O . PRO B 1 15 ? 11.727 33.219 -5.25 1 65.06 15 PRO B O 1
ATOM 2167 N N . PRO B 1 16 ? 11.844 35.281 -4.777 1 56.44 16 PRO B N 1
ATOM 2168 C CA . PRO B 1 16 ? 10.406 35.531 -4.82 1 56.44 16 PRO B CA 1
ATOM 2169 C C . PRO B 1 16 ? 9.781 35.219 -6.172 1 56.44 16 PRO B C 1
ATOM 2171 O O . PRO B 1 16 ? 8.586 34.906 -6.246 1 56.44 16 PRO B O 1
ATOM 2174 N N . GLU B 1 17 ? 10.312 35.469 -7.262 1 51.69 17 GLU B N 1
ATOM 2175 C CA . GLU B 1 17 ? 9.703 35.625 -8.586 1 51.69 17 GLU B CA 1
ATOM 2176 C C . GLU B 1 17 ? 9.227 34.25 -9.109 1 51.69 17 GLU B C 1
ATOM 2178 O O . GLU B 1 17 ? 8.789 34.156 -10.258 1 51.69 17 GLU B O 1
ATOM 2183 N N . THR B 1 18 ? 9.367 33.219 -8.445 1 52.94 18 THR B N 1
ATOM 2184 C CA . THR B 1 18 ? 9.047 32.094 -9.32 1 52.94 18 THR B CA 1
ATOM 2185 C C . THR B 1 18 ? 7.535 31.953 -9.477 1 52.94 18 THR B C 1
ATOM 2187 O O . THR B 1 18 ? 6.852 31.516 -8.555 1 52.94 18 THR B O 1
ATOM 2190 N N . ALA B 1 19 ? 6.809 32.781 -10.32 1 56.59 19 ALA B N 1
ATOM 2191 C CA . ALA B 1 19 ? 5.434 33.094 -10.688 1 56.59 19 ALA B CA 1
ATOM 2192 C C . ALA B 1 19 ? 4.531 31.875 -10.602 1 56.59 19 ALA B C 1
ATOM 2194 O O . ALA B 1 19 ? 3.324 32 -10.391 1 56.59 19 ALA B O 1
ATOM 2195 N N . GLY B 1 20 ? 4.992 30.641 -10.539 1 67.44 20 GLY B N 1
ATOM 2196 C CA . GLY B 1 20 ? 4.043 29.578 -10.805 1 67.44 20 GLY B CA 1
ATOM 2197 C C . GLY B 1 20 ? 4.055 28.5 -9.742 1 67.44 20 GLY B C 1
ATOM 2198 O O . GLY B 1 20 ? 3.088 27.75 -9.602 1 67.44 20 GLY B O 1
ATOM 2199 N N . MET B 1 21 ? 5.043 28.453 -9.055 1 75.56 21 MET B N 1
ATOM 2200 C CA . MET B 1 21 ? 5.078 27.359 -8.07 1 75.56 21 MET B CA 1
ATOM 2201 C C . MET B 1 21 ? 4.953 27.906 -6.656 1 75.56 21 MET B C 1
ATOM 2203 O O . MET B 1 21 ? 5.566 28.922 -6.316 1 75.56 21 MET B O 1
ATOM 2207 N N . PRO B 1 22 ? 4.094 27.234 -5.855 1 82.25 22 PRO B N 1
ATOM 2208 C CA . PRO B 1 22 ? 3.99 27.625 -4.449 1 82.25 22 PRO B CA 1
ATOM 2209 C C . PRO B 1 22 ? 5.344 27.656 -3.742 1 82.25 22 PRO B C 1
ATOM 2211 O O . PRO B 1 22 ? 6.203 26.812 -4.016 1 82.25 22 PRO B O 1
ATOM 2214 N N . LEU B 1 23 ? 5.496 28.656 -3.002 1 85.81 23 LEU B N 1
ATOM 2215 C CA . LEU B 1 23 ? 6.77 28.906 -2.334 1 85.81 23 LEU B CA 1
ATOM 2216 C C . LEU B 1 23 ? 7.23 27.672 -1.57 1 85.81 23 LEU B C 1
ATOM 2218 O O . LEU B 1 23 ? 8.422 27.344 -1.563 1 85.81 23 LEU B O 1
ATOM 2222 N N . TYR B 1 24 ? 6.336 26.969 -0.851 1 89.25 24 TYR B N 1
ATOM 2223 C CA . TYR B 1 24 ? 6.723 25.797 -0.062 1 89.25 24 TYR B CA 1
ATOM 2224 C C . TYR B 1 24 ? 7.316 24.719 -0.95 1 89.25 24 TYR B C 1
ATOM 2226 O O . TYR B 1 24 ? 8.18 23.953 -0.512 1 89.25 24 TYR B O 1
ATOM 2234 N N . ARG B 1 25 ? 6.887 24.625 -2.104 1 90.12 25 ARG B N 1
ATOM 2235 C CA . ARG B 1 25 ? 7.426 23.625 -3.025 1 90.12 25 ARG B CA 1
ATOM 2236 C C . ARG B 1 25 ? 8.875 23.938 -3.387 1 90.12 25 ARG B C 1
ATOM 2238 O O . ARG B 1 25 ? 9.688 23.031 -3.537 1 90.12 25 ARG B O 1
ATOM 2245 N N . LEU B 1 26 ? 9.086 25.188 -3.539 1 89.5 26 LEU B N 1
ATOM 2246 C CA . LEU B 1 26 ? 10.461 25.594 -3.809 1 89.5 26 LEU B CA 1
ATOM 2247 C C . LEU B 1 26 ? 11.367 25.297 -2.619 1 89.5 26 LEU B C 1
ATOM 2249 O O . LEU B 1 26 ? 12.492 24.828 -2.795 1 89.5 26 LEU B O 1
ATOM 2253 N N . VAL B 1 27 ? 10.875 25.594 -1.499 1 91.12 27 VAL B N 1
ATOM 2254 C CA . VAL B 1 27 ? 11.617 25.297 -0.275 1 91.12 27 VAL B CA 1
ATOM 2255 C C . VAL B 1 27 ? 11.875 23.797 -0.178 1 91.12 27 VAL B C 1
ATOM 2257 O O . VAL B 1 27 ? 13 23.375 0.112 1 91.12 27 VAL B O 1
ATOM 2260 N N . LYS B 1 28 ? 10.828 23.031 -0.42 1 91.5 28 LYS B N 1
ATOM 2261 C CA . LYS B 1 28 ? 10.953 21.578 -0.38 1 91.5 28 LYS B CA 1
ATOM 2262 C C . LYS B 1 28 ? 12.031 21.094 -1.348 1 91.5 28 LYS B C 1
ATOM 2264 O O . LYS B 1 28 ? 12.859 20.266 -0.99 1 91.5 28 LYS B O 1
ATOM 2269 N N . ARG B 1 29 ? 11.992 21.641 -2.494 1 89.31 29 ARG B N 1
ATOM 2270 C CA . ARG B 1 29 ? 12.969 21.25 -3.502 1 89.31 29 ARG B CA 1
ATOM 2271 C C . ARG B 1 29 ? 14.391 21.562 -3.039 1 89.31 29 ARG B C 1
ATOM 2273 O O . ARG B 1 29 ? 15.312 20.781 -3.244 1 89.31 29 ARG B O 1
ATOM 2280 N N . ALA B 1 30 ? 14.555 22.688 -2.475 1 89.81 30 ALA B N 1
ATOM 2281 C CA . ALA B 1 30 ? 15.867 23.109 -1.99 1 89.81 30 ALA B CA 1
ATOM 2282 C C . ALA B 1 30 ? 16.359 22.172 -0.884 1 89.81 30 ALA B C 1
ATOM 2284 O O . ALA B 1 30 ? 17.531 21.781 -0.873 1 89.81 30 ALA B O 1
ATOM 2285 N N . LEU B 1 31 ? 15.523 21.844 -0.01 1 91.25 31 LEU B N 1
ATOM 2286 C CA . LEU B 1 31 ? 15.867 20.906 1.063 1 91.25 31 LEU B CA 1
ATOM 2287 C C . LEU B 1 31 ? 16.234 19.547 0.502 1 91.25 31 LEU B C 1
ATOM 2289 O O . LEU B 1 31 ? 17.234 18.953 0.904 1 91.25 31 LEU B O 1
ATOM 2293 N N . LEU B 1 32 ? 15.398 19.125 -0.396 1 90.12 32 LEU B N 1
ATOM 2294 C CA . LEU B 1 32 ? 15.625 17.844 -1.029 1 90.12 32 LEU B CA 1
ATOM 2295 C C . LEU B 1 32 ? 16.969 17.812 -1.735 1 90.12 32 LEU B C 1
ATOM 2297 O O . LEU B 1 32 ? 17.703 16.828 -1.633 1 90.12 32 LEU B O 1
ATOM 2301 N N . ARG B 1 33 ? 17.312 18.875 -2.363 1 89.12 33 ARG B N 1
ATOM 2302 C CA . ARG B 1 33 ? 18.578 18.953 -3.066 1 89.12 33 ARG B CA 1
ATOM 2303 C C . ARG B 1 33 ? 19.75 18.859 -2.092 1 89.12 33 ARG B C 1
ATOM 2305 O O . ARG B 1 33 ? 20.75 18.203 -2.383 1 89.12 33 ARG B O 1
ATOM 2312 N N . ALA B 1 34 ? 19.594 19.484 -1.016 1 89.31 34 ALA B N 1
ATOM 2313 C CA . ALA B 1 34 ? 20.656 19.438 -0.003 1 89.31 34 ALA B CA 1
ATOM 2314 C C . ALA B 1 34 ? 20.859 18.016 0.503 1 89.31 34 ALA B C 1
ATOM 2316 O O . ALA B 1 34 ? 22 17.609 0.76 1 89.31 34 ALA B O 1
ATOM 2317 N N . ILE B 1 35 ? 19.859 17.297 0.586 1 89.56 35 ILE B N 1
ATOM 2318 C CA . ILE B 1 35 ? 19.922 15.922 1.061 1 89.56 35 ILE B CA 1
ATOM 2319 C C . ILE B 1 35 ? 20.484 15.016 -0.042 1 89.56 35 ILE B C 1
ATOM 2321 O O . ILE B 1 35 ? 21.359 14.188 0.209 1 89.56 35 ILE B O 1
ATOM 2325 N N . GLU B 1 36 ? 19.984 15.258 -1.222 1 87.69 36 GLU B N 1
ATOM 2326 C CA . GLU B 1 36 ? 20.406 14.469 -2.375 1 87.69 36 GLU B CA 1
ATOM 2327 C C . GLU B 1 36 ? 21.891 14.641 -2.656 1 87.69 36 GLU B C 1
ATOM 2329 O O . GLU B 1 36 ? 22.594 13.68 -3.002 1 87.69 36 GLU B O 1
ATOM 2334 N N . ASP B 1 37 ? 22.359 15.867 -2.439 1 87.5 37 ASP B N 1
ATOM 2335 C CA . ASP B 1 37 ? 23.75 16.188 -2.76 1 87.5 37 ASP B CA 1
ATOM 2336 C C . ASP B 1 37 ? 24.688 15.797 -1.614 1 87.5 37 ASP B C 1
ATOM 2338 O O . ASP B 1 37 ? 25.891 15.969 -1.711 1 87.5 37 ASP B O 1
ATOM 2342 N N . GLY B 1 38 ? 24.125 15.367 -0.61 1 86.81 38 GLY B N 1
ATOM 2343 C CA . GLY B 1 38 ? 24.938 14.867 0.49 1 86.81 38 GLY B CA 1
ATOM 2344 C C . GLY B 1 38 ? 25.297 15.945 1.492 1 86.81 38 GLY B C 1
ATOM 2345 O O . GLY B 1 38 ? 26.016 15.68 2.467 1 86.81 38 GLY B O 1
ATOM 2346 N N . ARG B 1 39 ? 24.859 17.141 1.284 1 88.31 39 ARG B N 1
ATOM 2347 C CA . ARG B 1 39 ? 25.125 18.203 2.248 1 88.31 39 ARG B CA 1
ATOM 2348 C C . ARG B 1 39 ? 24.484 17.891 3.598 1 88.31 39 ARG B C 1
ATOM 2350 O O . ARG B 1 39 ? 25.031 18.266 4.645 1 88.31 39 ARG B O 1
ATOM 2357 N N . CYS B 1 40 ? 23.406 17.234 3.533 1 89.62 40 CYS B N 1
ATOM 2358 C CA . CYS B 1 40 ? 22.766 16.688 4.715 1 89.62 40 CYS B CA 1
ATOM 2359 C C . CYS B 1 40 ? 22.734 15.156 4.668 1 89.62 40 CYS B C 1
ATOM 2361 O O . CYS B 1 40 ? 21.906 14.562 3.979 1 89.62 40 CYS B O 1
ATOM 2363 N N . ARG B 1 41 ? 23.531 14.555 5.434 1 90.75 41 ARG B N 1
ATOM 2364 C CA . ARG B 1 41 ? 23.719 13.109 5.367 1 90.75 41 ARG B CA 1
ATOM 2365 C C . ARG B 1 41 ? 22.578 12.383 6.07 1 90.75 41 ARG B C 1
ATOM 2367 O O . ARG B 1 41 ? 21.984 12.906 7.008 1 90.75 41 ARG B O 1
ATOM 2374 N N . PRO B 1 42 ? 22.328 11.164 5.645 1 91.75 42 PRO B N 1
ATOM 2375 C CA . PRO B 1 42 ? 21.328 10.367 6.375 1 91.75 42 PRO B CA 1
ATOM 2376 C C . PRO B 1 42 ? 21.641 10.258 7.863 1 91.75 42 PRO B C 1
ATOM 2378 O O . PRO B 1 42 ? 22.797 10.078 8.25 1 91.75 42 PRO B O 1
ATOM 2381 N N . GLY B 1 43 ? 20.609 10.477 8.641 1 91.69 43 GLY B N 1
ATOM 2382 C CA . GLY B 1 43 ? 20.766 10.375 10.078 1 91.69 43 GLY B CA 1
ATOM 2383 C C . GLY B 1 43 ? 21.188 11.68 10.734 1 91.69 43 GLY B C 1
ATOM 2384 O O . GLY B 1 43 ? 21.078 11.836 11.953 1 91.69 43 GLY B O 1
ATOM 2385 N N . ALA B 1 44 ? 21.609 12.617 10.008 1 92.5 44 ALA B N 1
ATOM 2386 C CA . ALA B 1 44 ? 22.094 13.891 10.539 1 92.5 44 ALA B CA 1
ATOM 2387 C C . ALA B 1 44 ? 20.922 14.82 10.875 1 92.5 44 ALA B C 1
ATOM 2389 O O . ALA B 1 44 ? 19.891 14.789 10.203 1 92.5 44 ALA B O 1
ATOM 2390 N N . ALA B 1 45 ? 21.141 15.664 11.852 1 93.94 45 ALA B N 1
ATOM 2391 C CA . ALA B 1 45 ? 20.156 16.688 12.203 1 93.94 45 ALA B CA 1
ATOM 2392 C C . ALA B 1 45 ? 20.219 17.859 11.227 1 93.94 45 ALA B C 1
ATOM 2394 O O . ALA B 1 45 ? 21.297 18.297 10.836 1 93.94 45 ALA B O 1
ATOM 2395 N N . LEU B 1 46 ? 19.031 18.25 10.836 1 93.62 46 LEU B N 1
ATOM 2396 C CA . LEU B 1 46 ? 18.953 19.516 10.117 1 93.62 46 LEU B CA 1
ATOM 2397 C C . LEU B 1 46 ? 19.062 20.703 11.078 1 93.62 46 LEU B C 1
ATOM 2399 O O . LEU B 1 46 ? 18.75 20.562 12.266 1 93.62 46 LEU B O 1
ATOM 2403 N N . PRO B 1 47 ? 19.516 21.812 10.57 1 91.94 47 PRO B N 1
ATOM 2404 C CA . PRO B 1 47 ? 19.406 23.016 11.398 1 91.94 47 PRO B CA 1
ATOM 2405 C C . PRO B 1 47 ? 17.984 23.297 11.852 1 91.94 47 PRO B C 1
ATOM 2407 O O . PRO B 1 47 ? 17.031 22.688 11.344 1 91.94 47 PRO B O 1
ATOM 2410 N N . SER B 1 48 ? 17.891 24.172 12.852 1 91.81 48 SER B N 1
ATOM 2411 C CA . SER B 1 48 ? 16.562 24.5 13.328 1 91.81 48 SER B CA 1
ATOM 2412 C C . SER B 1 48 ? 15.703 25.109 12.227 1 91.81 48 SER B C 1
ATOM 2414 O O . SER B 1 48 ? 16.234 25.719 11.289 1 91.81 48 SER B O 1
ATOM 2416 N N . GLU B 1 49 ? 14.398 24.859 12.375 1 91.94 49 GLU B N 1
ATOM 2417 C CA . GLU B 1 49 ? 13.492 25.406 11.367 1 91.94 49 GLU B CA 1
ATOM 2418 C C . GLU B 1 49 ? 13.633 26.922 11.273 1 91.94 49 GLU B C 1
ATOM 2420 O O . GLU B 1 49 ? 13.555 27.484 10.18 1 91.94 49 GLU B O 1
ATOM 2425 N N . THR B 1 50 ? 13.883 27.578 12.391 1 91.12 50 THR B N 1
ATOM 2426 C CA . THR B 1 50 ? 14.086 29.016 12.406 1 91.12 50 THR B CA 1
ATOM 2427 C C . THR B 1 50 ? 15.336 29.406 11.617 1 91.12 50 THR B C 1
ATOM 2429 O O . THR B 1 50 ? 15.32 30.359 10.836 1 91.12 50 THR B O 1
ATOM 2432 N N . GLU B 1 51 ? 16.391 28.688 11.805 1 91.56 51 GLU B N 1
ATOM 2433 C CA . GLU B 1 51 ? 17.641 28.938 11.102 1 91.56 51 GLU B CA 1
ATOM 2434 C C . GLU B 1 51 ? 17.469 28.734 9.602 1 91.56 51 GLU B C 1
ATOM 2436 O O . GLU B 1 51 ? 17.906 29.578 8.805 1 91.56 51 GLU B O 1
ATOM 2441 N N . ILE B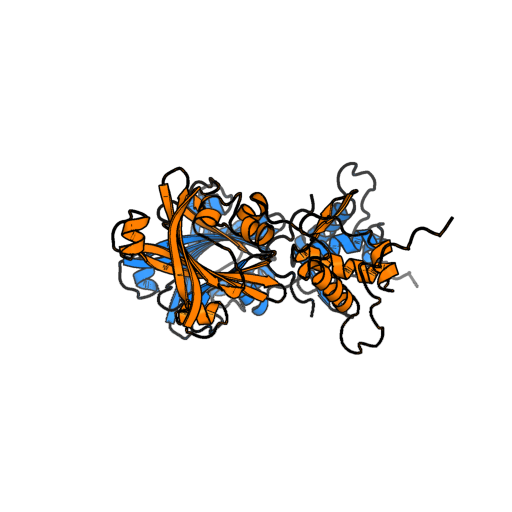 1 52 ? 16.844 27.641 9.188 1 92 52 ILE B N 1
ATOM 2442 C CA . ILE B 1 52 ? 16.672 27.328 7.777 1 92 52 ILE B CA 1
ATOM 2443 C C . ILE B 1 52 ? 15.789 28.406 7.121 1 92 52 ILE B C 1
ATOM 2445 O O . ILE B 1 52 ? 16.109 28.891 6.035 1 92 52 ILE B O 1
ATOM 2449 N N . ALA B 1 53 ? 14.688 28.719 7.785 1 91.75 53 ALA B N 1
ATOM 2450 C CA . ALA B 1 53 ? 13.789 29.75 7.266 1 91.75 53 ALA B CA 1
ATOM 2451 C C . ALA B 1 53 ? 14.523 31.078 7.066 1 91.75 53 ALA B C 1
ATOM 2453 O O . ALA B 1 53 ? 14.352 31.734 6.043 1 91.75 53 ALA B O 1
ATOM 2454 N N . GLY B 1 54 ? 15.32 31.406 8.062 1 90.31 54 GLY B N 1
ATOM 2455 C CA . GLY B 1 54 ? 16.125 32.625 7.965 1 90.31 54 GLY B CA 1
ATOM 2456 C C . GLY B 1 54 ? 17.094 32.594 6.797 1 90.31 54 GLY B C 1
ATOM 2457 O O . GLY B 1 54 ? 17.188 33.562 6.047 1 90.31 54 GLY B O 1
ATOM 2458 N N . GLU B 1 55 ? 17.766 31.531 6.648 1 89.56 55 GLU B N 1
ATOM 2459 C CA . GLU B 1 55 ? 18.734 31.391 5.566 1 89.56 55 GLU B CA 1
ATOM 2460 C C . GLU B 1 55 ? 18.062 31.484 4.203 1 89.56 55 GLU B C 1
ATOM 2462 O O . GLU B 1 55 ? 18.609 32.062 3.27 1 89.56 55 GLU B O 1
ATOM 2467 N N . MET B 1 56 ? 16.844 30.906 4.145 1 90.56 56 MET B N 1
ATOM 2468 C CA . MET B 1 56 ? 16.156 30.812 2.855 1 90.56 56 MET B CA 1
ATOM 2469 C C . MET B 1 56 ? 15.289 32.031 2.615 1 90.56 56 MET B C 1
ATOM 2471 O O . MET B 1 56 ? 14.773 32.219 1.515 1 90.56 56 MET B O 1
ATOM 2475 N N . GLY B 1 57 ? 15.078 32.812 3.639 1 89.94 57 GLY B N 1
ATOM 2476 C CA . GLY B 1 57 ? 14.289 34.031 3.5 1 89.94 57 GLY B CA 1
ATOM 2477 C C . GLY B 1 57 ? 12.805 33.781 3.35 1 89.94 57 GLY B C 1
ATOM 2478 O O . GLY B 1 57 ? 12.133 34.438 2.559 1 89.94 57 GLY B O 1
ATOM 2479 N N . VAL B 1 58 ? 12.328 32.719 3.943 1 90.88 58 VAL B N 1
ATOM 2480 C CA . VAL B 1 58 ? 10.906 32.375 3.875 1 90.88 58 VAL B CA 1
ATOM 2481 C C . VAL B 1 58 ? 10.32 32.344 5.281 1 90.88 58 VAL B C 1
ATOM 2483 O O . VAL B 1 58 ? 11.055 32.375 6.273 1 90.88 58 VAL B O 1
ATOM 2486 N N . SER B 1 59 ? 9.008 32.375 5.34 1 91.62 59 SER B N 1
ATOM 2487 C CA . SER B 1 59 ? 8.344 32.281 6.637 1 91.62 59 SER B CA 1
ATOM 2488 C C . SER B 1 59 ? 8.5 30.906 7.246 1 91.62 59 SER B C 1
ATOM 2490 O O . SER B 1 59 ? 8.719 29.922 6.527 1 91.62 59 SER B O 1
ATOM 2492 N N . ILE B 1 60 ? 8.359 30.891 8.562 1 91 60 ILE B N 1
ATOM 2493 C CA . ILE B 1 60 ? 8.422 29.609 9.281 1 91 60 ILE B CA 1
ATOM 2494 C C . ILE B 1 60 ? 7.281 28.703 8.82 1 91 60 ILE B C 1
ATOM 2496 O O . ILE B 1 60 ? 7.449 27.484 8.727 1 91 60 ILE B O 1
ATOM 2500 N N . GLY B 1 61 ? 6.129 29.25 8.57 1 89.25 61 GLY B N 1
ATOM 2501 C CA . GLY B 1 61 ? 4.992 28.484 8.078 1 89.25 61 GLY B CA 1
ATOM 2502 C C . GLY B 1 61 ? 5.254 27.812 6.746 1 89.25 61 GLY B C 1
ATOM 2503 O O . GLY B 1 61 ? 4.895 26.641 6.555 1 89.25 61 GLY B O 1
ATOM 2504 N N . THR B 1 62 ? 5.84 28.5 5.895 1 88.5 62 THR B N 1
ATOM 2505 C CA . THR B 1 62 ? 6.203 27.969 4.582 1 88.5 62 THR B CA 1
ATOM 2506 C C . THR B 1 62 ? 7.207 26.828 4.723 1 88.5 62 THR B C 1
ATOM 2508 O O . THR B 1 62 ? 7.047 25.781 4.102 1 88.5 62 THR B O 1
ATOM 2511 N N . LEU B 1 63 ? 8.227 27.094 5.52 1 92.31 63 LEU B N 1
ATOM 2512 C CA . LEU B 1 63 ? 9.227 26.047 5.746 1 92.31 63 LEU B CA 1
ATOM 2513 C C . LEU B 1 63 ? 8.602 24.812 6.363 1 92.31 63 LEU B C 1
ATOM 2515 O O . LEU B 1 63 ? 8.875 23.688 5.93 1 92.31 63 LEU B O 1
ATOM 2519 N N . ARG B 1 64 ? 7.77 25.047 7.305 1 89.94 64 ARG B N 1
ATOM 2520 C CA . ARG B 1 64 ? 7.141 23.938 8 1 89.94 64 ARG B CA 1
ATOM 2521 C C . ARG B 1 64 ? 6.301 23.094 7.039 1 89.94 64 ARG B C 1
ATOM 2523 O O . ARG B 1 64 ? 6.305 21.859 7.121 1 89.94 64 ARG B O 1
ATOM 2530 N N . ARG B 1 65 ? 5.613 23.703 6.199 1 87.44 65 ARG B N 1
ATOM 2531 C CA . ARG B 1 65 ? 4.84 22.984 5.199 1 87.44 65 ARG B CA 1
ATOM 2532 C C . ARG B 1 65 ? 5.746 22.094 4.344 1 87.44 65 ARG B C 1
ATOM 2534 O O . ARG B 1 65 ? 5.406 20.953 4.051 1 87.44 65 ARG B O 1
ATOM 2541 N N . ALA B 1 66 ? 6.855 22.609 3.975 1 91.5 66 ALA B N 1
ATOM 2542 C CA . ALA B 1 66 ? 7.828 21.859 3.188 1 91.5 66 ALA B CA 1
ATOM 2543 C C . ALA B 1 66 ? 8.367 20.672 3.971 1 91.5 66 ALA B C 1
ATOM 2545 O O . ALA B 1 66 ? 8.438 19.547 3.447 1 91.5 66 ALA B O 1
ATOM 2546 N N . VAL B 1 67 ? 8.656 20.922 5.191 1 91.94 67 VAL B N 1
ATOM 2547 C CA . VAL B 1 67 ? 9.219 19.875 6.039 1 91.94 67 VAL B CA 1
ATOM 2548 C C . VAL B 1 67 ? 8.156 18.812 6.316 1 91.94 67 VAL B C 1
ATOM 2550 O O . VAL B 1 67 ? 8.461 17.625 6.34 1 91.94 67 VAL B O 1
ATOM 2553 N N . ASP B 1 68 ? 6.949 19.312 6.496 1 87.06 68 ASP B N 1
ATOM 2554 C CA . ASP B 1 68 ? 5.844 18.375 6.707 1 87.06 68 ASP B CA 1
ATOM 2555 C C . ASP B 1 68 ? 5.703 17.406 5.527 1 87.06 68 ASP B C 1
ATOM 2557 O O . ASP B 1 68 ? 5.516 16.203 5.723 1 87.06 68 ASP B O 1
ATOM 2561 N N . GLU B 1 69 ? 5.824 17.906 4.375 1 86.06 69 GLU B N 1
ATOM 2562 C CA . GLU B 1 69 ? 5.715 17.062 3.186 1 86.06 69 GLU B CA 1
ATOM 2563 C C . GLU B 1 69 ? 6.883 16.094 3.086 1 86.06 69 GLU B C 1
ATOM 2565 O O . GLU B 1 69 ? 6.695 14.922 2.74 1 86.06 69 GLU B O 1
ATOM 2570 N N . LEU B 1 70 ? 8.055 16.578 3.41 1 89.62 70 LEU B N 1
ATOM 2571 C CA . LEU B 1 70 ? 9.234 15.711 3.393 1 89.62 70 LEU B CA 1
ATOM 2572 C C . LEU B 1 70 ? 9.109 14.602 4.438 1 89.62 70 LEU B C 1
ATOM 2574 O O . LEU B 1 70 ? 9.555 13.477 4.211 1 89.62 70 LEU B O 1
ATOM 2578 N N . ALA B 1 71 ? 8.523 14.953 5.535 1 88.31 71 ALA B N 1
ATOM 2579 C CA . ALA B 1 71 ? 8.312 13.969 6.59 1 88.31 71 ALA B CA 1
ATOM 2580 C C . ALA B 1 71 ? 7.285 12.922 6.164 1 88.31 71 ALA B C 1
ATOM 2582 O O . ALA B 1 71 ? 7.473 11.727 6.402 1 88.31 71 ALA B O 1
ATOM 2583 N N . ALA B 1 72 ? 6.285 13.391 5.52 1 79.94 72 ALA B N 1
ATOM 2584 C CA . ALA B 1 72 ? 5.258 12.484 5.012 1 79.94 72 ALA B CA 1
ATOM 2585 C C . ALA B 1 72 ? 5.844 11.5 4.008 1 79.94 72 ALA B C 1
ATOM 2587 O O . ALA B 1 72 ? 5.398 10.352 3.93 1 79.94 72 ALA B O 1
ATOM 2588 N N . GLU B 1 73 ? 6.844 11.938 3.35 1 82.75 73 GLU B N 1
ATOM 2589 C CA . GLU B 1 73 ? 7.496 11.094 2.354 1 82.75 73 GLU B CA 1
ATOM 2590 C C . GLU B 1 73 ? 8.641 10.297 2.967 1 82.75 73 GLU B C 1
ATOM 2592 O O . GLU B 1 73 ? 9.359 9.586 2.262 1 82.75 73 GLU B O 1
ATOM 2597 N N . HIS B 1 74 ? 8.867 10.461 4.188 1 85.31 74 HIS B N 1
ATOM 2598 C CA . HIS B 1 74 ? 9.883 9.75 4.961 1 85.31 74 HIS B CA 1
ATOM 2599 C C . HIS B 1 74 ? 11.289 10.125 4.512 1 85.31 74 HIS B C 1
ATOM 2601 O O . HIS B 1 74 ? 12.188 9.281 4.508 1 85.31 74 HIS B O 1
ATOM 2607 N N . ILE B 1 75 ? 11.367 11.281 4.102 1 89.38 75 ILE B N 1
ATOM 2608 C CA . ILE B 1 75 ? 12.68 11.797 3.734 1 89.38 75 ILE B CA 1
ATOM 2609 C C . ILE B 1 75 ? 13.375 12.367 4.969 1 89.38 75 ILE B C 1
ATOM 2611 O O . ILE B 1 75 ? 14.594 12.219 5.125 1 89.38 75 ILE B O 1
ATOM 2615 N N . VAL B 1 76 ? 12.547 12.961 5.844 1 92.56 76 VAL B N 1
ATOM 2616 C CA . VAL B 1 76 ? 13.016 13.414 7.145 1 92.56 76 VAL B CA 1
ATOM 2617 C C . VAL B 1 76 ? 12.125 12.852 8.25 1 92.56 76 VAL B C 1
ATOM 2619 O O . VAL B 1 76 ? 11.023 12.359 7.973 1 92.56 76 VAL B O 1
ATOM 2622 N N . VAL B 1 77 ? 12.672 12.875 9.492 1 91.44 77 VAL B N 1
ATOM 2623 C CA . VAL B 1 77 ? 11.914 12.422 10.656 1 91.44 77 VAL B CA 1
ATOM 2624 C C . VAL B 1 77 ? 12.008 13.469 11.766 1 91.44 77 VAL B C 1
ATOM 2626 O O . VAL B 1 77 ? 13.094 13.961 12.07 1 91.44 77 VAL B O 1
ATOM 2629 N N . ARG B 1 78 ? 10.859 13.758 12.305 1 89.81 78 ARG B N 1
ATOM 2630 C CA . ARG B 1 78 ? 10.812 14.688 13.43 1 89.81 78 ARG B CA 1
ATOM 2631 C C . ARG B 1 78 ? 10.875 13.938 14.758 1 89.81 78 ARG B C 1
ATOM 2633 O O . ARG B 1 78 ? 10.195 12.922 14.938 1 89.81 78 ARG B O 1
ATOM 2640 N N . ARG B 1 79 ? 11.688 14.398 15.602 1 89.81 79 ARG B N 1
ATOM 2641 C CA . ARG B 1 79 ? 11.789 13.859 16.953 1 89.81 79 ARG B CA 1
ATOM 2642 C C . ARG B 1 79 ? 11.492 14.938 18 1 89.81 79 ARG B C 1
ATOM 2644 O O . ARG B 1 79 ? 12.203 15.945 18.078 1 89.81 79 ARG B O 1
ATOM 2651 N N . GLN B 1 80 ? 10.461 14.688 18.703 1 84.19 80 GLN B N 1
ATOM 2652 C CA . GLN B 1 80 ? 10 15.664 19.688 1 84.19 80 GLN B CA 1
ATOM 2653 C C . GLN B 1 80 ? 11.133 16.078 20.609 1 84.19 80 GLN B C 1
ATOM 2655 O O . GLN B 1 80 ? 11.82 15.227 21.188 1 84.19 80 GLN B O 1
ATOM 2660 N N . GLY B 1 81 ? 11.289 17.328 20.703 1 86.62 81 GLY B N 1
ATOM 2661 C CA . GLY B 1 81 ? 12.273 17.906 21.609 1 86.62 81 GLY B CA 1
ATOM 2662 C C . GLY B 1 81 ? 13.695 17.766 21.109 1 86.62 81 GLY B C 1
ATOM 2663 O O . GLY B 1 81 ? 14.633 18.25 21.75 1 86.62 81 GLY B O 1
ATOM 2664 N N . ARG B 1 82 ? 13.984 17.125 20.016 1 90.19 82 ARG B N 1
ATOM 2665 C CA . ARG B 1 82 ? 15.336 16.891 19.531 1 90.19 82 ARG B CA 1
ATOM 2666 C C . ARG B 1 82 ? 15.562 17.562 18.188 1 90.19 82 ARG B C 1
ATOM 2668 O O . ARG B 1 82 ? 16.688 17.984 17.891 1 90.19 82 ARG B O 1
ATOM 2675 N N . GLY B 1 83 ? 14.438 17.578 17.406 1 93.12 83 GLY B N 1
ATOM 2676 C CA . GLY B 1 83 ? 14.578 18.25 16.109 1 93.12 83 GLY B CA 1
ATOM 2677 C C . GLY B 1 83 ? 14.188 17.375 14.938 1 93.12 83 GLY B C 1
ATOM 2678 O O . GLY B 1 83 ? 13.422 16.422 15.094 1 93.12 83 GLY B O 1
ATOM 2679 N N . THR B 1 84 ? 14.609 17.797 13.695 1 93.94 84 THR B N 1
ATOM 2680 C CA . THR B 1 84 ? 14.32 17.094 12.445 1 93.94 84 THR B CA 1
ATOM 2681 C C . THR B 1 84 ? 15.586 16.469 11.883 1 93.94 84 THR B C 1
ATOM 2683 O O . THR B 1 84 ? 16.641 17.109 11.82 1 93.94 84 THR B O 1
ATOM 2686 N N . PHE B 1 85 ? 15.523 15.234 11.523 1 95.38 85 PHE B N 1
ATOM 2687 C CA . PHE B 1 85 ? 16.672 14.477 11.039 1 95.38 85 PHE B CA 1
ATOM 2688 C C . PHE B 1 85 ? 16.391 13.93 9.641 1 95.38 85 PHE B C 1
ATOM 2690 O O . PHE B 1 85 ? 15.25 13.648 9.289 1 95.38 85 PHE B O 1
ATOM 2697 N N . VAL B 1 86 ? 17.484 13.789 8.875 1 94 86 VAL B N 1
ATOM 2698 C CA . VAL B 1 86 ? 17.344 13.07 7.613 1 94 86 VAL B CA 1
ATOM 2699 C C . VAL B 1 86 ? 17.062 11.594 7.883 1 94 86 VAL B C 1
ATOM 2701 O O . VAL B 1 86 ? 17.766 10.969 8.688 1 94 86 VAL B O 1
ATOM 2704 N N . ALA B 1 87 ? 16.094 11.008 7.227 1 92.25 87 ALA B N 1
ATOM 2705 C CA . ALA B 1 87 ? 15.664 9.641 7.496 1 92.25 87 ALA B CA 1
ATOM 2706 C C . ALA B 1 87 ? 16.75 8.641 7.098 1 92.25 87 ALA B C 1
ATOM 2708 O O . ALA B 1 87 ? 17.453 8.836 6.105 1 92.25 87 ALA B O 1
ATOM 2709 N N . THR B 1 88 ? 16.875 7.617 7.895 1 91.81 88 THR B N 1
ATOM 2710 C CA . THR B 1 88 ? 17.781 6.52 7.586 1 91.81 88 THR B CA 1
ATOM 2711 C C . THR B 1 88 ? 17 5.23 7.324 1 91.81 88 THR B C 1
ATOM 2713 O O . THR B 1 88 ? 15.891 5.055 7.828 1 91.81 88 THR B O 1
ATOM 2716 N N . HIS B 1 89 ? 17.562 4.445 6.465 1 90.75 89 HIS B N 1
ATOM 2717 C CA . HIS B 1 89 ? 17.031 3.092 6.312 1 90.75 89 HIS B CA 1
ATOM 2718 C C . HIS B 1 89 ? 17.562 2.172 7.41 1 90.75 89 HIS B C 1
ATOM 2720 O O . HIS B 1 89 ? 18.766 2.074 7.621 1 90.75 89 HIS B O 1
ATOM 2726 N N . ASN B 1 90 ? 16.656 1.689 8.188 1 87.06 90 ASN B N 1
ATOM 2727 C CA . ASN B 1 90 ? 17 0.669 9.172 1 87.06 90 ASN B CA 1
ATOM 2728 C C . ASN B 1 90 ? 16.141 -0.579 9.016 1 87.06 90 ASN B C 1
ATOM 2730 O O . ASN B 1 90 ? 15.273 -0.633 8.141 1 87.06 90 ASN B O 1
ATOM 2734 N N . THR B 1 91 ? 16.453 -1.565 9.844 1 85.94 91 THR B N 1
ATOM 2735 C CA . THR B 1 91 ? 15.781 -2.852 9.734 1 85.94 91 THR B CA 1
ATOM 2736 C C . THR B 1 91 ? 14.281 -2.699 9.977 1 85.94 91 THR B C 1
ATOM 2738 O O . THR B 1 91 ? 13.469 -3.254 9.242 1 85.94 91 THR B O 1
ATOM 2741 N N . ASP B 1 92 ? 13.992 -1.896 10.883 1 83.5 92 ASP B N 1
ATOM 2742 C CA . ASP B 1 92 ? 12.594 -1.712 11.227 1 83.5 92 ASP B CA 1
ATOM 2743 C C . ASP B 1 92 ? 11.82 -1.067 10.078 1 83.5 92 ASP B C 1
ATOM 2745 O O . ASP B 1 92 ? 10.742 -1.53 9.711 1 83.5 92 ASP B O 1
ATOM 2749 N N . ARG B 1 93 ? 12.383 -0.035 9.586 1 82.88 93 ARG B N 1
ATOM 2750 C CA . ARG B 1 93 ? 11.742 0.629 8.453 1 82.88 93 ARG B CA 1
ATOM 2751 C C . ARG B 1 93 ? 11.586 -0.328 7.273 1 82.88 93 ARG B C 1
ATOM 2753 O O . ARG B 1 93 ? 10.539 -0.354 6.629 1 82.88 93 ARG B O 1
ATOM 2760 N N . PHE B 1 94 ? 12.609 -1.074 7.055 1 86.62 94 PHE B N 1
ATOM 2761 C CA . PHE B 1 94 ? 12.57 -2.021 5.945 1 86.62 94 PHE B CA 1
ATOM 2762 C C . PHE B 1 94 ? 11.445 -3.031 6.137 1 86.62 94 PHE B C 1
ATOM 2764 O O . PHE B 1 94 ? 10.656 -3.27 5.223 1 86.62 94 PHE B O 1
ATOM 2771 N N . LEU B 1 95 ? 11.336 -3.6 7.32 1 83.25 95 LEU B N 1
ATOM 2772 C CA . LEU B 1 95 ? 10.359 -4.645 7.617 1 83.25 95 LEU B CA 1
ATOM 2773 C C . LEU B 1 95 ? 8.945 -4.09 7.547 1 83.25 95 LEU B C 1
ATOM 2775 O O . LEU B 1 95 ? 8.016 -4.801 7.148 1 83.25 95 LEU B O 1
ATOM 2779 N N . PHE B 1 96 ? 8.859 -2.863 7.777 1 82.25 96 PHE B N 1
ATOM 2780 C CA . PHE B 1 96 ? 7.523 -2.279 7.832 1 82.25 96 PHE B CA 1
ATOM 2781 C C . PHE B 1 96 ? 7.109 -1.744 6.469 1 82.25 96 PHE B C 1
ATOM 2783 O O . PHE B 1 96 ? 5.941 -1.854 6.078 1 82.25 96 PHE B O 1
ATOM 2790 N N . GLN B 1 97 ? 8.055 -1.264 5.75 1 88.19 97 GLN B N 1
ATOM 2791 C CA . GLN B 1 97 ? 7.672 -0.503 4.566 1 88.19 97 GLN B CA 1
ATOM 2792 C C . GLN B 1 97 ? 7.918 -1.307 3.291 1 88.19 97 GLN B C 1
ATOM 2794 O O . GLN B 1 97 ? 7.23 -1.112 2.287 1 88.19 97 GLN B O 1
ATOM 2799 N N . PHE B 1 98 ? 8.859 -2.289 3.361 1 92.19 98 PHE B N 1
ATOM 2800 C CA . PHE B 1 98 ? 9.281 -2.82 2.07 1 92.19 98 PHE B CA 1
ATOM 2801 C C . PHE B 1 98 ? 9.266 -4.344 2.08 1 92.19 98 PHE B C 1
ATOM 2803 O O . PHE B 1 98 ? 9.344 -4.977 1.026 1 92.19 98 PHE B O 1
ATOM 2810 N N . PHE B 1 99 ? 9.211 -4.941 3.201 1 92.94 99 PHE B N 1
ATOM 2811 C CA . PHE B 1 99 ? 9.156 -6.395 3.285 1 92.94 99 PHE B CA 1
ATOM 2812 C C . PHE B 1 99 ? 7.793 -6.859 3.787 1 92.94 99 PHE B C 1
ATOM 2814 O O . PHE B 1 99 ? 7.477 -6.703 4.965 1 92.94 99 PHE B O 1
ATOM 2821 N N . HIS B 1 100 ? 7.078 -7.559 2.977 1 93.31 100 HIS B N 1
ATOM 2822 C CA . HIS B 1 100 ? 5.668 -7.766 3.273 1 93.31 100 HIS B CA 1
ATOM 2823 C C . HIS B 1 100 ? 5.324 -9.25 3.314 1 93.31 100 HIS B C 1
ATOM 2825 O O . HIS B 1 100 ? 4.18 -9.641 3.076 1 93.31 100 HIS B O 1
ATOM 2831 N N . VAL B 1 101 ? 6.316 -10.094 3.516 1 96.25 101 VAL B N 1
ATOM 2832 C CA . VAL B 1 101 ? 6.039 -11.523 3.604 1 96.25 101 VAL B CA 1
ATOM 2833 C C . VAL B 1 101 ? 5.902 -11.938 5.066 1 96.25 101 VAL B C 1
ATOM 2835 O O . VAL B 1 101 ? 6.793 -11.672 5.879 1 96.25 101 VAL B O 1
ATOM 2838 N N . GLU B 1 102 ? 4.773 -12.477 5.41 1 94.44 102 GLU B N 1
ATOM 2839 C CA . GLU B 1 102 ? 4.473 -12.961 6.754 1 94.44 102 GLU B CA 1
ATOM 2840 C C . GLU B 1 102 ? 4.016 -14.414 6.727 1 94.44 102 GLU B C 1
ATOM 2842 O O . GLU B 1 102 ? 3.35 -14.844 5.781 1 94.44 102 GLU B O 1
ATOM 2847 N N . ARG B 1 103 ? 4.391 -15.102 7.777 1 93.38 103 ARG B N 1
ATOM 2848 C CA . ARG B 1 103 ? 3.855 -16.453 7.898 1 93.38 103 ARG B CA 1
ATOM 2849 C C . ARG B 1 103 ? 2.342 -16.438 8.078 1 93.38 103 ARG B C 1
ATOM 2851 O O . ARG B 1 103 ? 1.787 -15.453 8.578 1 93.38 103 ARG B O 1
ATOM 2858 N N . ALA B 1 104 ? 1.718 -17.484 7.742 1 88.56 104 ALA B N 1
ATOM 2859 C CA . ALA B 1 104 ? 0.26 -17.578 7.781 1 88.56 104 ALA B CA 1
ATOM 2860 C C . ALA B 1 104 ? -0.26 -17.422 9.203 1 88.56 104 ALA B C 1
ATOM 2862 O O . ALA B 1 104 ? -1.395 -16.984 9.422 1 88.56 104 ALA B O 1
ATOM 2863 N N . ASP B 1 105 ? 0.561 -17.734 10.117 1 85.5 105 ASP B N 1
ATOM 2864 C CA . ASP B 1 105 ? 0.126 -17.641 11.508 1 85.5 105 ASP B CA 1
ATOM 2865 C C . ASP B 1 105 ? 0.409 -16.25 12.086 1 85.5 105 ASP B C 1
ATOM 2867 O O . ASP B 1 105 ? 0.184 -16.016 13.273 1 85.5 105 ASP B O 1
ATOM 2871 N N . GLY B 1 106 ? 0.966 -15.352 11.336 1 84.06 106 GLY B N 1
ATOM 2872 C CA . GLY B 1 106 ? 1.146 -13.969 11.742 1 84.06 106 GLY B CA 1
ATOM 2873 C C . GLY B 1 106 ? 2.557 -13.664 12.211 1 84.06 106 GLY B C 1
ATOM 2874 O O . GLY B 1 106 ? 2.889 -12.508 12.484 1 84.06 106 GLY B O 1
ATOM 2875 N N . LEU B 1 107 ? 3.324 -14.625 12.297 1 82 107 LEU B N 1
ATOM 2876 C CA . LEU B 1 107 ? 4.699 -14.414 12.734 1 82 107 LEU B CA 1
ATOM 2877 C C . LEU B 1 107 ? 5.504 -13.688 11.656 1 82 107 LEU B C 1
ATOM 2879 O O . LEU B 1 107 ? 5.473 -14.078 10.484 1 82 107 LEU B O 1
ATOM 2883 N N . ARG B 1 108 ? 6.012 -12.57 12.094 1 81.5 108 ARG B N 1
ATOM 2884 C CA . ARG B 1 108 ? 6.902 -11.812 11.227 1 81.5 108 ARG B CA 1
ATOM 2885 C C . ARG B 1 108 ? 8.352 -11.922 11.688 1 81.5 108 ARG B C 1
ATOM 2887 O O . ARG B 1 108 ? 8.625 -11.891 12.891 1 81.5 108 ARG B O 1
ATOM 2894 N N . GLU B 1 109 ? 9.227 -12.234 10.797 1 83.25 109 GLU B N 1
ATOM 2895 C CA . GLU B 1 109 ? 10.648 -12.289 11.102 1 83.25 109 GLU B CA 1
ATOM 2896 C C . GLU B 1 109 ? 11.484 -11.727 9.953 1 83.25 109 GLU B C 1
ATOM 2898 O O . GLU B 1 109 ? 11.086 -11.82 8.789 1 83.25 109 GLU B O 1
ATOM 2903 N N . ALA B 1 110 ? 12.633 -11.18 10.367 1 88.31 110 ALA B N 1
ATOM 2904 C CA . ALA B 1 110 ? 13.57 -10.734 9.344 1 88.31 110 ALA B CA 1
ATOM 2905 C C . ALA B 1 110 ? 14.156 -11.922 8.586 1 88.31 110 ALA B C 1
ATOM 2907 O O . ALA B 1 110 ? 14.531 -12.93 9.188 1 88.31 110 ALA B O 1
ATOM 2908 N N . PRO B 1 111 ? 14.211 -11.75 7.332 1 93.31 111 PRO B N 1
ATOM 2909 C CA . PRO B 1 111 ? 14.742 -12.867 6.551 1 93.31 111 PRO B CA 1
ATOM 2910 C C . PRO B 1 111 ? 16.266 -12.984 6.641 1 93.31 111 PRO B C 1
ATOM 2912 O O . PRO B 1 111 ? 16.953 -11.977 6.828 1 93.31 111 PRO B O 1
ATOM 2915 N N . ARG B 1 112 ? 16.734 -14.172 6.629 1 94.19 112 ARG B N 1
ATOM 2916 C CA . ARG B 1 112 ? 18.141 -14.414 6.352 1 94.19 112 ARG B CA 1
ATOM 2917 C C . ARG B 1 112 ? 18.406 -14.477 4.852 1 94.19 112 ARG B C 1
ATOM 2919 O O . ARG B 1 112 ? 17.734 -15.219 4.129 1 94.19 112 ARG B O 1
ATOM 2926 N N . VAL B 1 113 ? 19.406 -13.742 4.387 1 95.81 113 VAL B N 1
ATOM 2927 C CA . VAL B 1 113 ? 19.641 -13.617 2.953 1 95.81 113 VAL B CA 1
ATOM 2928 C C . VAL B 1 113 ? 20.891 -14.406 2.574 1 95.81 113 VAL B C 1
ATOM 2930 O O . VAL B 1 113 ? 21.969 -14.211 3.164 1 95.81 113 VAL B O 1
ATOM 2933 N N . ASP B 1 114 ? 20.797 -15.336 1.672 1 95.81 114 ASP B N 1
ATOM 2934 C CA . ASP B 1 114 ? 21.906 -16.031 1.042 1 95.81 114 ASP B CA 1
ATOM 2935 C C . ASP B 1 114 ? 22.125 -15.539 -0.386 1 95.81 114 ASP B C 1
ATOM 2937 O O . ASP B 1 114 ? 21.234 -15.648 -1.23 1 95.81 114 ASP B O 1
ATOM 2941 N N . LEU B 1 115 ? 23.281 -15.039 -0.64 1 97.25 115 LEU B N 1
ATOM 2942 C CA . LEU B 1 115 ? 23.625 -14.656 -2.002 1 97.25 115 LEU B CA 1
ATOM 2943 C C . LEU B 1 115 ? 23.922 -15.883 -2.859 1 97.25 115 LEU B C 1
ATOM 2945 O O . LEU B 1 115 ? 24.859 -16.625 -2.588 1 97.25 115 LEU B O 1
ATOM 2949 N N . VAL B 1 116 ? 23.125 -16.078 -3.852 1 96.81 116 VAL B N 1
ATOM 2950 C CA . VAL B 1 116 ? 23.203 -17.266 -4.691 1 96.81 116 VAL B CA 1
ATOM 2951 C C . VAL B 1 116 ? 24.125 -17 -5.879 1 96.81 116 VAL B C 1
ATOM 2953 O O . VAL B 1 116 ? 24.875 -17.891 -6.301 1 96.81 116 VAL B O 1
ATOM 2956 N N . SER B 1 117 ? 24.062 -15.828 -6.398 1 97.31 117 SER B N 1
ATOM 2957 C CA . SER B 1 117 ? 24.906 -15.469 -7.539 1 97.31 117 SER B CA 1
ATOM 2958 C C . SER B 1 117 ? 25.109 -13.961 -7.613 1 97.31 117 SER B C 1
ATOM 2960 O O . SER B 1 117 ? 24.359 -13.188 -7.016 1 97.31 117 SER B O 1
ATOM 2962 N N . PHE B 1 118 ? 26.172 -13.578 -8.258 1 98.25 118 PHE B N 1
ATOM 2963 C CA . PHE B 1 118 ? 26.578 -12.195 -8.508 1 98.25 118 PHE B CA 1
ATOM 2964 C C . PHE B 1 118 ? 27.312 -12.078 -9.836 1 98.25 118 PHE B C 1
ATOM 2966 O O . PHE B 1 118 ? 28.312 -12.742 -10.055 1 98.25 118 PHE B O 1
ATOM 2973 N N . GLU B 1 119 ? 26.766 -11.219 -10.664 1 98.12 119 GLU B N 1
ATOM 2974 C CA . GLU B 1 119 ? 27.391 -11.117 -11.977 1 98.12 119 GLU B CA 1
ATOM 2975 C C . GLU B 1 119 ? 27.266 -9.703 -12.539 1 98.12 119 GLU B C 1
ATOM 2977 O O . GLU B 1 119 ? 26.234 -9.047 -12.344 1 98.12 119 GLU B O 1
ATOM 2982 N N . ARG B 1 120 ? 28.344 -9.32 -13.195 1 98.25 120 ARG B N 1
ATOM 2983 C CA . ARG B 1 120 ? 28.25 -8.117 -14.023 1 98.25 120 ARG B CA 1
ATOM 2984 C C . ARG B 1 120 ? 27.891 -8.477 -15.461 1 98.25 120 ARG B C 1
ATOM 2986 O O . ARG B 1 120 ? 28.516 -9.352 -16.062 1 98.25 120 ARG B O 1
ATOM 2993 N N . THR B 1 121 ? 26.906 -7.859 -15.891 1 98.12 121 THR B N 1
ATOM 2994 C CA . THR B 1 121 ? 26.391 -8.227 -17.203 1 98.12 121 THR B CA 1
ATOM 2995 C C . THR B 1 121 ? 25.75 -7.023 -17.891 1 98.12 121 THR B C 1
ATOM 2997 O O . THR B 1 121 ? 26.109 -5.879 -17.609 1 98.12 121 THR B O 1
ATOM 3000 N N . ARG B 1 122 ? 24.922 -7.297 -18.922 1 98.31 122 ARG B N 1
ATOM 3001 C CA . ARG B 1 122 ? 24.172 -6.27 -19.641 1 98.31 122 ARG B CA 1
ATOM 3002 C C . ARG B 1 122 ? 22.672 -6.406 -19.422 1 98.31 122 ARG B C 1
ATOM 3004 O O . ARG B 1 122 ? 22.156 -7.52 -19.312 1 98.31 122 ARG B O 1
ATOM 3011 N N . ALA B 1 123 ? 22.031 -5.297 -19.406 1 98 123 ALA B N 1
ATOM 3012 C CA . ALA B 1 123 ? 20.594 -5.285 -19.141 1 98 123 ALA B CA 1
ATOM 3013 C C . ALA B 1 123 ? 19.812 -5.953 -20.266 1 98 123 ALA B C 1
ATOM 3015 O O . ALA B 1 123 ? 20.031 -5.641 -21.438 1 98 123 ALA B O 1
ATOM 3016 N N . ASP B 1 124 ? 18.906 -6.902 -19.922 1 96.94 124 ASP B N 1
ATOM 3017 C CA . ASP B 1 124 ? 17.953 -7.383 -20.906 1 96.94 124 ASP B CA 1
ATOM 3018 C C . ASP B 1 124 ? 16.797 -6.391 -21.078 1 96.94 124 ASP B C 1
ATOM 3020 O O . ASP B 1 124 ? 16.781 -5.336 -20.438 1 96.94 124 ASP B O 1
ATOM 3024 N N . GLU B 1 125 ? 15.875 -6.664 -21.906 1 96.94 125 GLU B N 1
ATOM 3025 C CA . GLU B 1 125 ? 14.82 -5.723 -22.266 1 96.94 125 GLU B CA 1
ATOM 3026 C C . GLU B 1 125 ? 13.953 -5.375 -21.062 1 96.94 125 GLU B C 1
ATOM 3028 O O . GLU B 1 125 ? 13.633 -4.203 -20.844 1 96.94 125 GLU B O 1
ATOM 3033 N N . GLU B 1 126 ? 13.609 -6.355 -20.328 1 96.19 126 GLU B N 1
ATOM 3034 C CA . GLU B 1 126 ? 12.727 -6.145 -19.172 1 96.19 126 GLU B CA 1
ATOM 3035 C C . GLU B 1 126 ? 13.391 -5.262 -18.125 1 96.19 126 GLU B C 1
ATOM 3037 O O . GLU B 1 126 ? 12.805 -4.285 -17.656 1 96.19 126 GLU B O 1
ATOM 3042 N N . ALA B 1 127 ? 14.57 -5.59 -17.781 1 97.75 127 ALA B N 1
ATOM 3043 C CA . ALA B 1 127 ? 15.312 -4.809 -16.797 1 97.75 127 ALA B CA 1
ATOM 3044 C C . ALA B 1 127 ? 15.578 -3.396 -17.297 1 97.75 127 ALA B C 1
ATOM 3046 O O . ALA B 1 127 ? 15.484 -2.428 -16.547 1 97.75 127 ALA B O 1
ATOM 3047 N N . ALA B 1 128 ? 15.953 -3.27 -18.578 1 98.38 128 ALA B N 1
ATOM 3048 C CA . ALA B 1 128 ? 16.219 -1.963 -19.172 1 98.38 128 ALA B CA 1
ATOM 3049 C C . ALA B 1 128 ? 15 -1.06 -19.094 1 98.38 128 ALA B C 1
ATOM 3051 O O . ALA B 1 128 ? 15.102 0.112 -18.719 1 98.38 128 ALA B O 1
ATOM 3052 N N . GLU B 1 129 ? 13.883 -1.625 -19.391 1 97.19 129 GLU B N 1
ATOM 3053 C CA . GLU B 1 129 ? 12.648 -0.857 -19.344 1 97.19 129 GLU B CA 1
ATOM 3054 C C . GLU B 1 129 ? 12.336 -0.421 -17.906 1 97.19 129 GLU B C 1
ATOM 3056 O O . GLU B 1 129 ? 12.055 0.753 -17.656 1 97.19 129 GLU B O 1
ATOM 3061 N N . ALA B 1 130 ? 12.43 -1.349 -16.938 1 97.69 130 ALA B N 1
ATOM 3062 C CA . ALA B 1 130 ? 12.086 -1.084 -15.539 1 97.69 130 ALA B CA 1
ATOM 3063 C C . ALA B 1 130 ? 13.031 -0.048 -14.93 1 97.69 130 ALA B C 1
ATOM 3065 O O . ALA B 1 130 ? 12.609 0.787 -14.125 1 97.69 130 ALA B O 1
ATOM 3066 N N . LEU B 1 131 ? 14.297 -0.05 -15.406 1 98.5 131 LEU B N 1
ATOM 3067 C CA . LEU B 1 131 ? 15.328 0.799 -14.82 1 98.5 131 LEU B CA 1
ATOM 3068 C C . LEU B 1 131 ? 15.555 2.045 -15.672 1 98.5 131 LEU B C 1
ATOM 3070 O O . LEU B 1 131 ? 16.422 2.867 -15.359 1 98.5 131 LEU B O 1
ATOM 3074 N N . GLU B 1 132 ? 14.781 2.152 -16.75 1 97.75 132 GLU B N 1
ATOM 3075 C CA . GLU B 1 132 ? 14.906 3.279 -17.672 1 97.75 132 GLU B CA 1
ATOM 3076 C C . GLU B 1 132 ? 16.328 3.398 -18.203 1 97.75 132 GLU B C 1
ATOM 3078 O O . GLU B 1 132 ? 16.922 4.48 -18.188 1 97.75 132 GLU B O 1
ATOM 3083 N N . LEU B 1 133 ? 16.875 2.291 -18.531 1 97.69 133 LEU B N 1
ATOM 3084 C CA . LEU B 1 133 ? 18.172 2.184 -19.188 1 97.69 133 LEU B CA 1
ATOM 3085 C C . LEU B 1 133 ? 18 1.844 -20.672 1 97.69 133 LEU B C 1
ATOM 3087 O O . LEU B 1 133 ? 16.922 1.439 -21.094 1 97.69 133 LEU B O 1
ATOM 3091 N N . ARG B 1 134 ? 19.188 2.07 -21.438 1 94.25 134 ARG B N 1
ATOM 3092 C CA . ARG B 1 134 ? 19.266 1.479 -22.781 1 94.25 134 ARG B CA 1
ATOM 3093 C C . ARG B 1 134 ? 19.594 -0.009 -22.703 1 94.25 134 ARG B C 1
ATOM 3095 O O . ARG B 1 134 ? 20.375 -0.435 -21.844 1 94.25 134 ARG B O 1
ATOM 3102 N N . ALA B 1 135 ? 18.844 -0.748 -23.625 1 94 135 ALA B N 1
ATOM 3103 C CA . ALA B 1 135 ? 19.188 -2.164 -23.688 1 94 135 ALA B CA 1
ATOM 3104 C C . ALA B 1 135 ? 20.688 -2.352 -23.875 1 94 135 ALA B C 1
ATOM 3106 O O . ALA B 1 135 ? 21.312 -1.636 -24.656 1 94 135 ALA B O 1
ATOM 3107 N N . GLY B 1 136 ? 21.234 -3.207 -23.062 1 96.06 136 GLY B N 1
ATOM 3108 C CA . GLY B 1 136 ? 22.656 -3.498 -23.219 1 96.06 136 GLY B CA 1
ATOM 3109 C C . GLY B 1 136 ? 23.531 -2.697 -22.266 1 96.06 136 GLY B C 1
ATOM 3110 O O . GLY B 1 136 ? 24.734 -2.949 -22.156 1 96.06 136 GLY B O 1
ATOM 3111 N N . GLU B 1 137 ? 23.016 -1.818 -21.562 1 97.62 137 GLU B N 1
ATOM 3112 C CA . GLU B 1 137 ? 23.797 -1.057 -20.594 1 97.62 137 GLU B CA 1
ATOM 3113 C C . GLU B 1 137 ? 24.281 -1.948 -19.453 1 97.62 137 GLU B C 1
ATOM 3115 O O . GLU B 1 137 ? 23.609 -2.908 -19.078 1 97.62 137 GLU B O 1
ATOM 3120 N N . PRO B 1 138 ? 25.453 -1.619 -18.922 1 98.44 138 PRO B N 1
ATOM 3121 C CA . PRO B 1 138 ? 26.016 -2.453 -17.859 1 98.44 138 PRO B CA 1
ATOM 3122 C C . PRO B 1 138 ? 25.156 -2.471 -16.609 1 98.44 138 PRO B C 1
ATOM 3124 O O . PRO B 1 138 ? 24.672 -1.422 -16.156 1 98.44 138 PRO B O 1
ATOM 3127 N N . VAL B 1 139 ? 24.922 -3.658 -16.141 1 98.75 139 VAL B N 1
ATOM 3128 C CA . VAL B 1 139 ? 24.172 -3.84 -14.898 1 98.75 139 VAL B CA 1
ATOM 3129 C C . VAL B 1 139 ? 24.875 -4.887 -14.023 1 98.75 139 VAL B C 1
ATOM 3131 O O . VAL B 1 139 ? 25.781 -5.586 -14.484 1 98.75 139 VAL B O 1
ATOM 3134 N N . ILE B 1 140 ? 24.5 -4.855 -12.781 1 98.81 140 ILE B N 1
ATOM 3135 C CA . ILE B 1 140 ? 24.875 -5.902 -11.836 1 98.81 140 ILE B CA 1
ATOM 3136 C C . ILE B 1 140 ? 23.656 -6.762 -11.523 1 98.81 140 ILE B C 1
ATOM 3138 O O . ILE B 1 140 ? 22.594 -6.242 -11.141 1 98.81 140 ILE B O 1
ATOM 3142 N N . GLN B 1 141 ? 23.75 -7.977 -11.758 1 98.62 141 GLN B N 1
ATOM 3143 C CA . GLN B 1 141 ? 22.672 -8.922 -11.469 1 98.62 141 GLN B CA 1
ATOM 3144 C C . GLN B 1 141 ? 23.031 -9.82 -10.289 1 98.62 141 GLN B C 1
ATOM 3146 O O . GLN B 1 141 ? 24.172 -10.273 -10.18 1 98.62 141 GLN B O 1
ATOM 3151 N N . MET B 1 142 ? 22.109 -9.992 -9.422 1 98.19 142 MET B N 1
ATOM 3152 C CA . MET B 1 142 ? 22.297 -10.852 -8.258 1 98.19 142 MET B CA 1
ATOM 3153 C C . MET B 1 142 ? 21.078 -11.742 -8.039 1 98.19 142 MET B C 1
ATOM 3155 O O . MET B 1 142 ? 19.953 -11.375 -8.414 1 98.19 142 MET B O 1
ATOM 3159 N N . GLU B 1 143 ? 21.297 -12.867 -7.48 1 98 143 GLU B N 1
ATOM 3160 C CA . GLU B 1 143 ? 20.25 -13.758 -7.012 1 98 143 GLU B CA 1
ATOM 3161 C C . GLU B 1 143 ? 20.391 -14.047 -5.52 1 98 143 GLU B C 1
ATOM 3163 O O . GLU B 1 143 ? 21.5 -14.297 -5.035 1 98 143 GLU B O 1
ATOM 3168 N N . ASN B 1 144 ? 19.297 -13.875 -4.848 1 98 144 ASN B N 1
ATOM 3169 C CA . ASN B 1 144 ? 19.266 -14.141 -3.414 1 98 144 ASN B CA 1
ATOM 3170 C C . ASN B 1 144 ? 18.219 -15.195 -3.059 1 98 144 ASN B C 1
ATOM 3172 O O . ASN B 1 144 ? 17.156 -15.242 -3.668 1 98 144 ASN B O 1
ATOM 3176 N N . ARG B 1 145 ? 18.578 -16.031 -2.154 1 98.12 145 ARG B N 1
ATOM 3177 C CA . ARG B 1 145 ? 17.609 -16.875 -1.451 1 98.12 145 ARG B CA 1
ATOM 3178 C C . ARG B 1 145 ? 17.344 -16.344 -0.05 1 98.12 145 ARG B C 1
ATOM 3180 O O . ARG B 1 145 ? 18.266 -16.125 0.727 1 98.12 145 ARG B O 1
ATOM 3187 N N . LEU B 1 146 ? 16.109 -16.062 0.195 1 97.38 146 LEU B N 1
ATOM 3188 C CA . LEU B 1 146 ? 15.734 -15.594 1.525 1 97.38 146 LEU B CA 1
ATOM 3189 C C . LEU B 1 146 ? 15.07 -16.719 2.32 1 97.38 146 LEU B C 1
ATOM 3191 O O . LEU B 1 146 ? 14.148 -17.375 1.824 1 97.38 146 LEU B O 1
ATOM 3195 N N . ARG B 1 147 ? 15.539 -16.844 3.518 1 97.12 147 ARG B N 1
ATOM 3196 C CA . ARG B 1 147 ? 15.008 -17.875 4.406 1 97.12 147 ARG B CA 1
ATOM 3197 C C . ARG B 1 147 ? 14.234 -17.25 5.566 1 97.12 147 ARG B C 1
ATOM 3199 O O . ARG B 1 147 ? 14.656 -16.25 6.133 1 97.12 147 ARG B O 1
ATOM 3206 N N . LEU B 1 148 ? 13.109 -17.75 5.77 1 95.25 148 LEU B N 1
ATOM 3207 C CA . LEU B 1 148 ? 12.281 -17.406 6.922 1 95.25 148 LEU B CA 1
ATOM 3208 C C . LEU B 1 148 ? 12.062 -18.625 7.812 1 95.25 148 LEU B C 1
ATOM 3210 O O . LEU B 1 148 ? 11.594 -19.656 7.348 1 95.25 148 LEU B O 1
ATOM 3214 N N . GLN B 1 149 ? 12.484 -18.438 9.094 1 89.75 149 GLN B N 1
ATOM 3215 C CA . GLN B 1 149 ? 12.398 -19.547 10.031 1 89.75 149 GLN B CA 1
ATOM 3216 C C . GLN B 1 149 ? 13.078 -20.781 9.477 1 89.75 149 GLN B C 1
ATOM 3218 O O . GLN B 1 149 ? 12.547 -21.891 9.586 1 89.75 149 GLN B O 1
ATOM 3223 N N . GLY B 1 150 ? 14.117 -20.641 8.766 1 91.44 150 GLY B N 1
ATOM 3224 C CA . GLY B 1 150 ? 14.977 -21.719 8.312 1 91.44 150 GLY B CA 1
ATOM 3225 C C . GLY B 1 150 ? 14.586 -22.266 6.953 1 91.44 150 GLY B C 1
ATOM 3226 O O . GLY B 1 150 ? 15.367 -22.984 6.316 1 91.44 150 GLY B O 1
ATOM 3227 N N . ALA B 1 151 ? 13.445 -21.984 6.504 1 94.94 151 ALA B N 1
ATOM 3228 C CA . ALA B 1 151 ? 12.984 -22.484 5.211 1 94.94 151 ALA B CA 1
ATOM 3229 C C . ALA B 1 151 ? 13.203 -21.438 4.117 1 94.94 151 ALA B C 1
ATOM 3231 O O . ALA B 1 151 ? 12.992 -20.25 4.34 1 94.94 151 ALA B O 1
ATOM 3232 N N . ALA B 1 152 ? 13.625 -21.938 2.938 1 97.88 152 ALA B N 1
ATOM 3233 C CA . ALA B 1 152 ? 13.703 -21.047 1.786 1 97.88 152 ALA B CA 1
ATOM 3234 C C . ALA B 1 152 ? 12.305 -20.625 1.317 1 97.88 152 ALA B C 1
ATOM 3236 O O . ALA B 1 152 ? 11.516 -21.484 0.895 1 97.88 152 ALA B O 1
ATOM 3237 N N . VAL B 1 153 ? 12.047 -19.344 1.312 1 98 153 VAL B N 1
ATOM 3238 C CA . VAL B 1 153 ? 10.688 -18.891 1.038 1 98 153 VAL B CA 1
ATOM 3239 C C . VAL B 1 153 ? 10.68 -17.953 -0.17 1 98 153 VAL B C 1
ATOM 3241 O O . VAL B 1 153 ? 9.703 -17.922 -0.926 1 98 153 VAL B O 1
ATOM 3244 N N . ILE B 1 154 ? 11.75 -17.219 -0.357 1 98.5 154 ILE B N 1
ATOM 3245 C CA . ILE B 1 154 ? 11.781 -16.219 -1.417 1 98.5 154 ILE B CA 1
ATOM 3246 C C . ILE B 1 154 ? 13.039 -16.391 -2.26 1 98.5 154 ILE B C 1
ATOM 3248 O O . ILE B 1 154 ? 14.133 -16.594 -1.719 1 98.5 154 ILE B O 1
ATOM 3252 N N . TYR B 1 155 ? 12.906 -16.406 -3.545 1 98.62 155 TYR B N 1
ATOM 3253 C CA . TYR B 1 155 ? 13.969 -16.328 -4.539 1 98.62 155 TYR B CA 1
ATOM 3254 C C . TYR B 1 155 ? 13.945 -14.992 -5.262 1 98.62 155 TYR B C 1
ATOM 3256 O O . TYR B 1 155 ? 13.031 -14.711 -6.039 1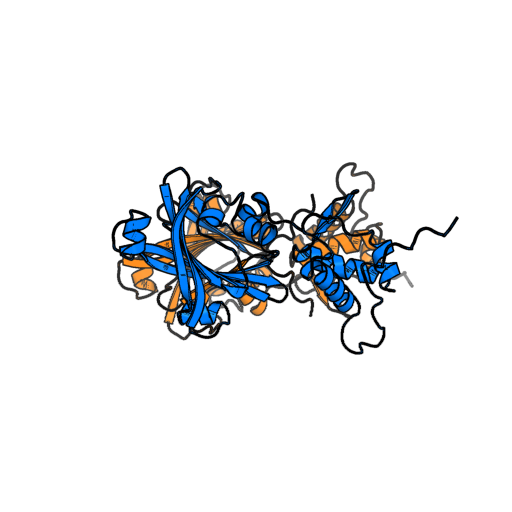 98.62 155 TYR B O 1
ATOM 3264 N N . ASP B 1 156 ? 14.969 -14.133 -5.02 1 98.31 156 ASP B N 1
ATOM 3265 C CA . ASP B 1 156 ? 15.039 -12.781 -5.566 1 98.31 156 ASP B CA 1
ATOM 3266 C C . ASP B 1 156 ? 16.062 -12.703 -6.695 1 98.31 156 ASP B C 1
ATOM 3268 O O . ASP B 1 156 ? 17.203 -13.172 -6.547 1 98.31 156 ASP B O 1
ATOM 3272 N N . ARG B 1 157 ? 15.648 -12.18 -7.742 1 98.31 157 ARG B N 1
ATOM 3273 C CA . ARG B 1 157 ? 16.562 -11.766 -8.797 1 98.31 157 ARG B CA 1
ATOM 3274 C C . ARG B 1 157 ? 16.609 -10.25 -8.922 1 98.31 157 ARG B C 1
ATOM 3276 O O . ARG B 1 157 ? 15.617 -9.617 -9.281 1 98.31 157 ARG B O 1
ATOM 3283 N N . LEU B 1 158 ? 17.734 -9.68 -8.656 1 98.44 158 LEU B N 1
ATOM 3284 C CA . LEU B 1 158 ? 17.891 -8.227 -8.641 1 98.44 158 LEU B CA 1
ATOM 3285 C C . LEU B 1 158 ? 18.766 -7.77 -9.812 1 98.44 158 LEU B C 1
ATOM 3287 O O . LEU B 1 158 ? 19.719 -8.453 -10.188 1 98.44 158 LEU B O 1
ATOM 3291 N N . VAL B 1 159 ? 18.438 -6.645 -10.297 1 98.81 159 VAL B N 1
ATOM 3292 C CA . VAL B 1 159 ? 19.25 -5.953 -11.305 1 98.81 159 VAL B CA 1
ATOM 3293 C C . VAL B 1 159 ? 19.484 -4.508 -10.875 1 98.81 159 VAL B C 1
ATOM 3295 O O . VAL B 1 159 ? 18.531 -3.785 -10.562 1 98.81 159 VAL B O 1
ATOM 3298 N N . LEU B 1 160 ? 20.734 -4.113 -10.836 1 98.75 160 LEU B N 1
ATOM 3299 C CA . LEU B 1 160 ? 21.141 -2.758 -10.469 1 98.75 160 LEU B CA 1
ATOM 3300 C C . LEU B 1 160 ? 21.891 -2.084 -11.617 1 98.75 160 LEU B C 1
ATOM 3302 O O . LEU B 1 160 ? 22.719 -2.709 -12.281 1 98.75 160 LEU B O 1
ATOM 3306 N N . PRO B 1 161 ? 21.578 -0.796 -11.867 1 98.69 161 PRO B N 1
ATOM 3307 C CA . PRO B 1 161 ? 22.453 -0.081 -12.805 1 98.69 161 PRO B CA 1
ATOM 3308 C C . PRO B 1 161 ? 23.891 -0.002 -12.32 1 98.69 161 PRO B C 1
ATOM 3310 O O . PRO B 1 161 ? 24.172 0.581 -11.266 1 98.69 161 PRO B O 1
ATOM 3313 N N . ALA B 1 162 ? 24.781 -0.485 -13.086 1 98.44 162 ALA B N 1
ATOM 3314 C CA . ALA B 1 162 ? 26.172 -0.541 -12.664 1 98.44 162 ALA B CA 1
ATOM 3315 C C . ALA B 1 162 ? 26.719 0.857 -12.375 1 98.44 162 ALA B C 1
ATOM 3317 O O . ALA B 1 162 ? 27.516 1.043 -11.445 1 98.44 162 ALA B O 1
ATOM 3318 N N . ALA B 1 163 ? 26.297 1.8 -13.109 1 97.56 163 ALA B N 1
ATOM 3319 C CA . ALA B 1 163 ? 26.797 3.168 -13.016 1 97.56 163 ALA B CA 1
ATOM 3320 C C . ALA B 1 163 ? 26.5 3.771 -11.641 1 97.56 163 ALA B C 1
ATOM 3322 O O . ALA B 1 163 ? 27.234 4.637 -11.164 1 97.56 163 ALA B O 1
ATOM 3323 N N . LEU B 1 164 ? 25.484 3.295 -10.984 1 97.31 164 LEU B N 1
ATOM 3324 C CA . LEU B 1 164 ? 25.078 3.842 -9.695 1 97.31 164 LEU B CA 1
ATOM 3325 C C . LEU B 1 164 ? 25.781 3.127 -8.555 1 97.31 164 LEU B C 1
ATOM 3327 O O . LEU B 1 164 ? 25.781 3.609 -7.418 1 97.31 164 LEU B O 1
ATOM 3331 N N . PHE B 1 165 ? 26.344 2.049 -8.828 1 97.94 165 PHE B N 1
ATOM 3332 C CA . PHE B 1 165 ? 26.906 1.216 -7.773 1 97.94 165 PHE B CA 1
ATOM 3333 C C . PHE B 1 165 ? 28.375 0.907 -8.055 1 97.94 165 PHE B C 1
ATOM 3335 O O . PHE B 1 165 ? 28.797 -0.249 -7.977 1 97.94 165 PHE B O 1
ATOM 3342 N N . LYS B 1 166 ? 29.047 1.921 -8.383 1 96.44 166 LYS B N 1
ATOM 3343 C CA . LYS B 1 166 ? 30.484 1.77 -8.625 1 96.44 166 LYS B CA 1
ATOM 3344 C C . LYS B 1 166 ? 31.188 1.189 -7.402 1 96.44 166 LYS B C 1
ATOM 3346 O O . LYS B 1 166 ? 31 1.663 -6.281 1 96.44 166 LYS B O 1
ATOM 3351 N N . GLY B 1 167 ? 31.906 0.135 -7.59 1 95.81 167 GLY B N 1
ATOM 3352 C CA . GLY B 1 167 ? 32.656 -0.456 -6.504 1 95.81 167 GLY B CA 1
ATOM 3353 C C . GLY B 1 167 ? 31.938 -1.602 -5.82 1 95.81 167 GLY B C 1
ATOM 3354 O O . GLY B 1 167 ? 32.5 -2.281 -4.965 1 95.81 167 GLY B O 1
ATOM 3355 N N . LEU B 1 168 ? 30.688 -1.825 -6.199 1 97.62 168 LEU B N 1
ATOM 3356 C CA . LEU B 1 168 ? 29.969 -2.961 -5.629 1 97.62 168 LEU B CA 1
ATOM 3357 C C . LEU B 1 168 ? 30.578 -4.277 -6.098 1 97.62 168 LEU B C 1
ATOM 3359 O O . LEU B 1 168 ? 30.75 -4.5 -7.301 1 97.62 168 LEU B O 1
ATOM 3363 N N . SER B 1 169 ? 31 -5.082 -5.152 1 97.19 169 SER B N 1
ATOM 3364 C CA . SER B 1 169 ? 31.547 -6.406 -5.434 1 97.19 169 SER B CA 1
ATOM 3365 C C . SER B 1 169 ? 30.75 -7.492 -4.719 1 97.19 169 SER B C 1
ATOM 3367 O O . SER B 1 169 ? 29.938 -7.199 -3.834 1 97.19 169 SER B O 1
ATOM 3369 N N . GLU B 1 170 ? 30.953 -8.68 -5.215 1 97.44 170 GLU B N 1
ATOM 3370 C CA . GLU B 1 170 ? 30.312 -9.82 -4.562 1 97.44 170 GLU B CA 1
ATOM 3371 C C . GLU B 1 170 ? 30.656 -9.875 -3.076 1 97.44 170 GLU B C 1
ATOM 3373 O O . GLU B 1 170 ? 29.781 -10.125 -2.242 1 97.44 170 GLU B O 1
ATOM 3378 N N . LYS B 1 171 ? 31.891 -9.633 -2.768 1 96.75 171 LYS B N 1
ATOM 3379 C CA . LYS B 1 171 ? 32.344 -9.656 -1.386 1 96.75 171 LYS B CA 1
ATOM 3380 C C . LYS B 1 171 ? 31.625 -8.625 -0.539 1 96.75 171 LYS B C 1
ATOM 3382 O O . LYS B 1 171 ? 31.156 -8.93 0.562 1 96.75 171 LYS B O 1
ATOM 3387 N N . ARG B 1 172 ? 31.484 -7.418 -1.041 1 95.94 172 ARG B N 1
ATOM 3388 C CA . ARG B 1 172 ? 30.812 -6.355 -0.313 1 95.94 172 ARG B CA 1
ATOM 3389 C C . ARG B 1 172 ? 29.344 -6.707 -0.084 1 95.94 172 ARG B C 1
ATOM 3391 O O . ARG B 1 172 ? 28.781 -6.422 0.981 1 95.94 172 ARG B O 1
ATOM 3398 N N . MET B 1 173 ? 28.781 -7.328 -1.133 1 95.56 173 MET B N 1
ATOM 3399 C CA . MET B 1 173 ? 27.375 -7.715 -1.015 1 95.56 173 MET B CA 1
ATOM 3400 C C . MET B 1 173 ? 27.203 -8.812 0.031 1 95.56 173 MET B C 1
ATOM 3402 O O . MET B 1 173 ? 26.281 -8.75 0.85 1 95.56 173 MET B O 1
ATOM 3406 N N . ARG B 1 174 ? 28.062 -9.75 0.073 1 94.38 174 ARG B N 1
ATOM 3407 C CA . ARG B 1 174 ? 28 -10.883 0.998 1 94.38 174 ARG B CA 1
ATOM 3408 C C . ARG B 1 174 ? 28.203 -10.422 2.438 1 94.38 174 ARG B C 1
ATOM 3410 O O . ARG B 1 174 ? 27.578 -10.953 3.359 1 94.38 174 ARG B O 1
ATOM 3417 N N . GLU B 1 175 ? 28.984 -9.391 2.598 1 93.12 175 GLU B N 1
ATOM 3418 C CA . GLU B 1 175 ? 29.375 -8.969 3.939 1 93.12 175 GLU B CA 1
ATOM 3419 C C . GLU B 1 175 ? 28.594 -7.734 4.383 1 93.12 175 GLU B C 1
ATOM 3421 O O . GLU B 1 175 ? 28.875 -7.156 5.43 1 93.12 175 GLU B O 1
ATOM 3426 N N . ARG B 1 176 ? 27.625 -7.375 3.508 1 89.69 176 ARG B N 1
ATOM 3427 C CA . ARG B 1 176 ? 26.906 -6.141 3.812 1 89.69 176 ARG B CA 1
ATOM 3428 C C . ARG B 1 176 ? 26.234 -6.223 5.176 1 89.69 176 ARG B C 1
ATOM 3430 O O . ARG B 1 176 ? 25.656 -7.254 5.527 1 89.69 176 ARG B O 1
ATOM 3437 N N . PRO B 1 177 ? 26.422 -5.09 5.828 1 85.25 177 PRO B N 1
ATOM 3438 C CA . PRO B 1 177 ? 25.656 -5.02 7.078 1 85.25 177 PRO B CA 1
ATOM 3439 C C . PRO B 1 177 ? 24.234 -4.531 6.871 1 85.25 177 PRO B C 1
ATOM 3441 O O . PRO B 1 177 ? 23.969 -3.744 5.961 1 85.25 177 PRO B O 1
ATOM 3444 N N . GLY B 1 178 ? 23.234 -5.109 7.57 1 87.44 178 GLY B N 1
ATOM 3445 C CA . GLY B 1 178 ? 21.875 -4.605 7.551 1 87.44 178 GLY B CA 1
ATOM 3446 C C . GLY B 1 178 ? 21.109 -5.016 6.312 1 87.44 178 GLY B C 1
ATOM 3447 O O . GLY B 1 178 ? 21.484 -5.977 5.633 1 87.44 178 GLY B O 1
ATOM 3448 N N . THR B 1 179 ? 20.062 -4.266 5.938 1 92.94 179 THR B N 1
ATOM 3449 C CA . THR B 1 179 ? 19.203 -4.562 4.797 1 92.94 179 THR B CA 1
ATOM 3450 C C . THR B 1 179 ? 19.797 -3.992 3.512 1 92.94 179 THR B C 1
ATOM 3452 O O . THR B 1 179 ? 20.703 -3.156 3.555 1 92.94 179 THR B O 1
ATOM 3455 N N . ILE B 1 180 ? 19.359 -4.41 2.449 1 95.44 180 ILE B N 1
ATOM 3456 C CA . ILE B 1 180 ? 19.906 -4.008 1.159 1 95.44 180 ILE B CA 1
ATOM 3457 C C . ILE B 1 180 ? 19.703 -2.508 0.957 1 95.44 180 ILE B C 1
ATOM 3459 O O . ILE B 1 180 ? 20.578 -1.819 0.436 1 95.44 180 ILE B O 1
ATOM 3463 N N . TYR B 1 181 ? 18.609 -1.955 1.379 1 95.56 181 TYR B N 1
ATOM 3464 C CA . TYR B 1 181 ? 18.375 -0.527 1.196 1 95.56 181 TYR B CA 1
ATOM 3465 C C . TYR B 1 181 ? 19.234 0.296 2.141 1 95.56 181 TYR B C 1
ATOM 3467 O O . TYR B 1 181 ? 19.656 1.403 1.799 1 95.56 181 TYR B O 1
ATOM 3475 N N . GLN B 1 182 ? 19.469 -0.216 3.352 1 94.38 182 GLN B N 1
ATOM 3476 C CA . GLN B 1 182 ? 20.438 0.417 4.23 1 94.38 182 GLN B CA 1
ATOM 3477 C C . GLN B 1 182 ? 21.828 0.43 3.588 1 94.38 182 GLN B C 1
ATOM 3479 O O . GLN B 1 182 ? 22.547 1.431 3.668 1 94.38 182 GLN B O 1
ATOM 3484 N N . PHE B 1 183 ? 22.172 -0.688 2.98 1 95.62 183 PHE B N 1
ATOM 3485 C CA . PHE B 1 183 ? 23.453 -0.816 2.293 1 95.62 183 PHE B CA 1
ATOM 3486 C C . PHE B 1 183 ? 23.562 0.194 1.157 1 95.62 183 PHE B C 1
ATOM 3488 O O . PHE B 1 183 ? 24.562 0.888 1.031 1 95.62 183 PHE B O 1
ATOM 3495 N N . TYR B 1 184 ? 22.484 0.364 0.266 1 96.5 184 TYR B N 1
ATOM 3496 C CA . TYR B 1 184 ? 22.469 1.359 -0.799 1 96.5 184 TYR B CA 1
ATOM 3497 C C . TYR B 1 184 ? 22.766 2.752 -0.248 1 96.5 184 TYR B C 1
ATOM 3499 O O . TYR B 1 184 ? 23.578 3.486 -0.801 1 96.5 184 TYR B O 1
ATOM 3507 N N . GLN B 1 185 ? 22.047 2.998 0.831 1 94.75 185 GLN B N 1
ATOM 3508 C CA . GLN B 1 185 ? 22.094 4.344 1.392 1 94.75 185 GLN B CA 1
ATOM 3509 C C . GLN B 1 185 ? 23.469 4.629 1.995 1 94.75 185 GLN B C 1
ATOM 3511 O O . GLN B 1 185 ? 24.078 5.66 1.7 1 94.75 185 GLN B O 1
ATOM 3516 N N . SER B 1 186 ? 24.031 3.742 2.809 1 92.06 186 SER B N 1
ATOM 3517 C CA . SER B 1 186 ? 25.266 3.967 3.545 1 92.06 186 SER B CA 1
ATOM 3518 C C . SER B 1 186 ? 26.469 3.922 2.615 1 92.06 186 SER B C 1
ATOM 3520 O O . SER B 1 186 ? 27.391 4.742 2.734 1 92.06 186 SER B O 1
ATOM 3522 N N . ASP B 1 187 ? 26.453 3.033 1.674 1 93.75 187 ASP B N 1
ATOM 3523 C CA . ASP B 1 187 ? 27.688 2.758 0.936 1 93.75 187 ASP B CA 1
ATOM 3524 C C . ASP B 1 187 ? 27.672 3.451 -0.425 1 93.75 187 ASP B C 1
ATOM 3526 O O . ASP B 1 187 ? 28.734 3.674 -1.021 1 93.75 187 ASP B O 1
ATOM 3530 N N . PHE B 1 188 ? 26.5 3.785 -0.887 1 94.44 188 PHE B N 1
ATOM 3531 C CA . PHE B 1 188 ? 26.453 4.348 -2.232 1 94.44 188 PHE B CA 1
ATOM 3532 C C . PHE B 1 188 ? 25.688 5.66 -2.246 1 94.44 188 PHE B C 1
ATOM 3534 O O . PHE B 1 188 ? 25.547 6.293 -3.295 1 94.44 188 PHE B O 1
ATOM 3541 N N . GLY B 1 189 ? 25.109 6.07 -1.123 1 91.5 189 GLY B N 1
ATOM 3542 C CA . GLY B 1 189 ? 24.391 7.336 -1.02 1 91.5 189 GLY B CA 1
ATOM 3543 C C . GLY B 1 189 ? 23.047 7.312 -1.703 1 91.5 189 GLY B C 1
ATOM 3544 O O . GLY B 1 189 ? 22.484 8.367 -2.014 1 91.5 189 GLY B O 1
ATOM 3545 N N . ILE B 1 190 ? 22.516 6.172 -1.986 1 94.06 190 ILE B N 1
ATOM 3546 C CA . ILE B 1 190 ? 21.25 6.02 -2.686 1 94.06 190 ILE B CA 1
ATOM 3547 C C . ILE B 1 190 ? 20.141 5.699 -1.682 1 94.06 190 ILE B C 1
ATOM 3549 O O . ILE B 1 190 ? 20.172 4.656 -1.026 1 94.06 190 ILE B O 1
ATOM 3553 N N . SER B 1 191 ? 19.203 6.59 -1.562 1 93.19 191 SER B N 1
ATOM 3554 C CA . SER B 1 191 ? 18.062 6.383 -0.668 1 93.19 191 SER B CA 1
ATOM 3555 C C . SER B 1 191 ? 16.828 5.941 -1.44 1 93.19 191 SER B C 1
ATOM 3557 O O . SER B 1 191 ? 16.328 6.672 -2.305 1 93.19 191 SER B O 1
ATOM 3559 N N . VAL B 1 192 ? 16.297 4.766 -1.113 1 95 192 VAL B N 1
ATOM 3560 C CA . VAL B 1 192 ? 15.062 4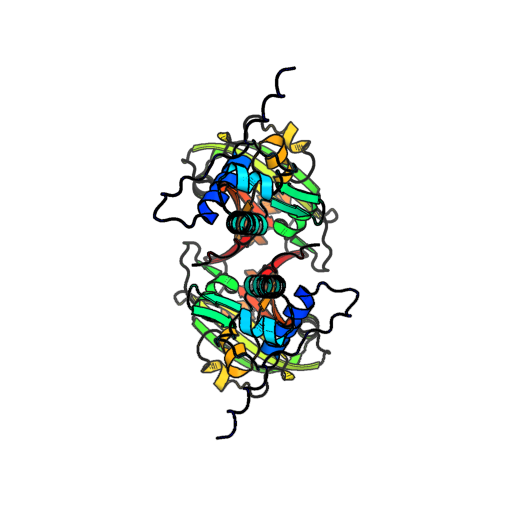.281 -1.711 1 95 192 VAL B CA 1
ATOM 3561 C C . VAL B 1 192 ? 13.867 4.863 -0.962 1 95 192 VAL B C 1
ATOM 3563 O O . VAL B 1 192 ? 13.742 4.695 0.253 1 95 192 VAL B O 1
ATOM 3566 N N . LEU B 1 193 ? 12.984 5.531 -1.729 1 91.19 193 LEU B N 1
ATOM 3567 C CA . LEU B 1 193 ? 11.867 6.23 -1.1 1 91.19 193 LEU B CA 1
ATOM 3568 C C . LEU B 1 193 ? 10.555 5.5 -1.363 1 91.19 193 LEU B C 1
ATOM 3570 O O . LEU B 1 193 ? 9.656 5.508 -0.52 1 91.19 193 LEU B O 1
ATOM 3574 N N . ARG B 1 194 ? 10.469 4.895 -2.49 1 92.56 194 ARG B N 1
ATOM 3575 C CA . ARG B 1 194 ? 9.25 4.223 -2.928 1 92.56 194 ARG B CA 1
ATOM 3576 C C . ARG B 1 194 ? 9.578 2.963 -3.727 1 92.56 194 ARG B C 1
ATOM 3578 O O . ARG B 1 194 ? 10.719 2.783 -4.172 1 92.56 194 ARG B O 1
ATOM 3585 N N . ALA B 1 195 ? 8.57 2.164 -3.805 1 95.69 195 ALA B N 1
ATOM 3586 C CA . ALA B 1 195 ? 8.68 0.994 -4.672 1 95.69 195 ALA B CA 1
ATOM 3587 C C . ALA B 1 195 ? 7.359 0.707 -5.375 1 95.69 195 ALA B C 1
ATOM 3589 O O . ALA B 1 195 ? 6.289 0.815 -4.77 1 95.69 195 ALA B O 1
ATOM 3590 N N . ARG B 1 196 ? 7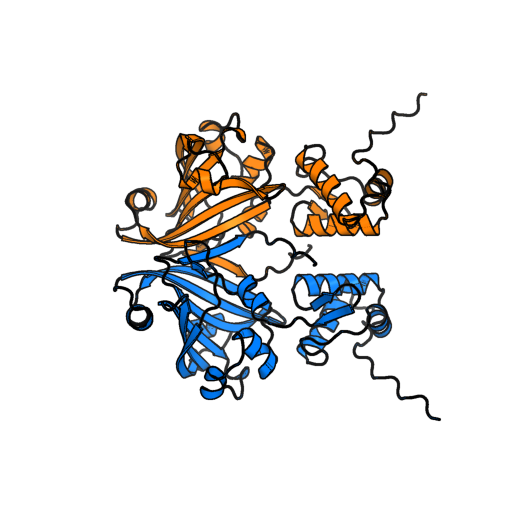.402 0.469 -6.645 1 95.25 196 ARG B N 1
ATOM 3591 C CA . ARG B 1 196 ? 6.258 -0.005 -7.414 1 95.25 196 ARG B CA 1
ATOM 3592 C C . ARG B 1 196 ? 6.293 -1.521 -7.57 1 95.25 196 ARG B C 1
ATOM 3594 O O . ARG B 1 196 ? 7.312 -2.088 -7.961 1 95.25 196 ARG B O 1
ATOM 3601 N N . GLU B 1 197 ? 5.203 -2.131 -7.262 1 96.88 197 GLU B N 1
ATOM 3602 C CA . GLU B 1 197 ? 5.168 -3.588 -7.32 1 96.88 197 GLU B CA 1
ATOM 3603 C C . GLU B 1 197 ? 4.016 -4.078 -8.188 1 96.88 197 GLU B C 1
ATOM 3605 O O . GLU B 1 197 ? 2.924 -3.506 -8.164 1 96.88 197 GLU B O 1
ATOM 3610 N N . ARG B 1 198 ? 4.262 -5.043 -8.953 1 97.5 198 ARG B N 1
ATOM 3611 C CA . ARG B 1 198 ? 3.279 -5.812 -9.711 1 97.5 198 ARG B CA 1
ATOM 3612 C C . ARG B 1 198 ? 3.34 -7.293 -9.344 1 97.5 198 ARG B C 1
ATOM 3614 O O . ARG B 1 198 ? 4.375 -7.941 -9.516 1 97.5 198 ARG B O 1
ATOM 3621 N N . ALA B 1 199 ? 2.262 -7.832 -8.844 1 98.19 199 ALA B N 1
ATOM 3622 C CA . ALA B 1 199 ? 2.24 -9.203 -8.344 1 98.19 199 ALA B CA 1
ATOM 3623 C C . ALA B 1 199 ? 1.332 -10.086 -9.195 1 98.19 199 ALA B C 1
ATOM 3625 O O . ALA B 1 199 ? 0.28 -9.633 -9.664 1 98.19 199 ALA B O 1
ATOM 3626 N N . ARG B 1 200 ? 1.66 -11.258 -9.398 1 98.25 200 ARG B N 1
ATOM 3627 C CA . ARG B 1 200 ? 0.844 -12.258 -10.078 1 98.25 200 ARG B CA 1
ATOM 3628 C C . ARG B 1 200 ? 1.157 -13.664 -9.562 1 98.25 200 ARG B C 1
ATOM 3630 O O . ARG B 1 200 ? 2.176 -13.875 -8.898 1 98.25 200 ARG B O 1
ATOM 3637 N N . ALA B 1 201 ? 0.237 -14.578 -9.797 1 98.69 201 ALA B N 1
ATOM 3638 C CA . ALA B 1 201 ? 0.459 -15.992 -9.516 1 98.69 201 ALA B CA 1
ATOM 3639 C C . ALA B 1 201 ? 1.011 -16.719 -10.734 1 98.69 201 ALA B C 1
ATOM 3641 O O . ALA B 1 201 ? 0.503 -16.547 -11.844 1 98.69 201 ALA B O 1
ATOM 3642 N N . VAL B 1 202 ? 2.07 -17.453 -10.547 1 98.38 202 VAL B N 1
ATOM 3643 C CA . VAL B 1 202 ? 2.676 -18.219 -11.641 1 98.38 202 VAL B CA 1
ATOM 3644 C C . VAL B 1 202 ? 3.029 -19.625 -11.164 1 98.38 202 VAL B C 1
ATOM 3646 O O . VAL B 1 202 ? 3.023 -19.891 -9.961 1 98.38 202 VAL B O 1
ATOM 3649 N N . ALA B 1 203 ? 3.266 -20.484 -12.141 1 98 203 ALA B N 1
ATOM 3650 C CA . ALA B 1 203 ? 3.807 -21.797 -11.812 1 98 203 ALA B CA 1
ATOM 3651 C C . ALA B 1 203 ? 5.305 -21.719 -11.531 1 98 203 ALA B C 1
ATOM 3653 O O . ALA B 1 203 ? 6.039 -21.016 -12.227 1 98 203 ALA B O 1
ATOM 3654 N N . ALA B 1 204 ? 5.746 -22.438 -10.484 1 97.69 204 ALA B N 1
ATOM 3655 C CA . ALA B 1 204 ? 7.168 -22.469 -10.156 1 97.69 204 ALA B CA 1
ATOM 3656 C C . ALA B 1 204 ? 7.996 -22.953 -11.352 1 97.69 204 ALA B C 1
ATOM 3658 O O . ALA B 1 204 ? 7.74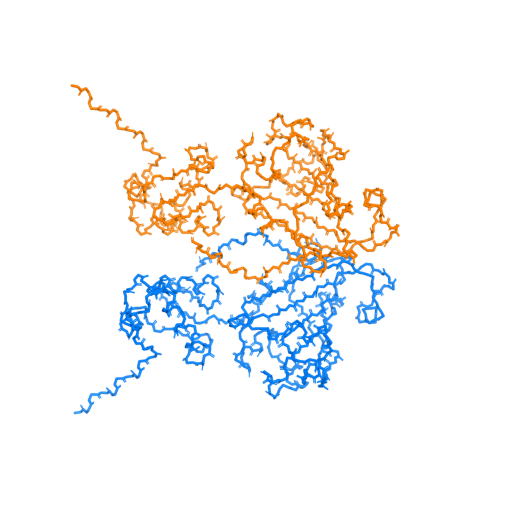2 -24.031 -11.891 1 97.69 204 ALA B O 1
ATOM 3659 N N . ASP B 1 205 ? 8.961 -22.156 -11.758 1 96.19 205 ASP B N 1
ATOM 3660 C CA . ASP B 1 205 ? 9.859 -22.547 -12.844 1 96.19 205 ASP B CA 1
ATOM 3661 C C . ASP B 1 205 ? 11.062 -23.312 -12.305 1 96.19 205 ASP B C 1
ATOM 3663 O O . ASP B 1 205 ? 11.156 -23.578 -11.102 1 96.19 205 ASP B O 1
ATOM 3667 N N . ARG B 1 206 ? 11.906 -23.688 -13.188 1 96.38 206 ARG B N 1
ATOM 3668 C CA . ARG B 1 206 ? 13.039 -24.531 -12.82 1 96.38 206 ARG B CA 1
ATOM 3669 C C . ARG B 1 206 ? 13.93 -23.828 -11.805 1 96.38 206 ARG B C 1
ATOM 3671 O O . ARG B 1 206 ? 14.477 -24.484 -10.906 1 96.38 206 ARG B O 1
ATOM 3678 N N . HIS B 1 207 ? 14.141 -22.562 -11.945 1 94.56 207 HIS B N 1
ATOM 3679 C CA . HIS B 1 207 ? 14.992 -21.828 -11.016 1 94.56 207 HIS B CA 1
ATOM 3680 C C . HIS B 1 207 ? 14.367 -21.781 -9.625 1 94.56 207 HIS B C 1
ATOM 3682 O O . HIS B 1 207 ? 15.039 -22.031 -8.625 1 94.56 207 HIS B O 1
ATOM 3688 N N . ALA B 1 208 ? 13.102 -21.484 -9.633 1 94.12 208 ALA B N 1
ATOM 3689 C CA . ALA B 1 208 ? 12.383 -21.438 -8.359 1 94.12 208 ALA B CA 1
ATOM 3690 C C . ALA B 1 208 ? 12.406 -22.797 -7.676 1 94.12 208 ALA B C 1
ATOM 3692 O O . ALA B 1 208 ? 12.617 -22.891 -6.465 1 94.12 208 ALA B O 1
ATOM 3693 N N . VAL B 1 209 ? 12.172 -23.859 -8.469 1 97.31 209 VAL B N 1
ATOM 3694 C CA . VAL B 1 209 ? 12.172 -25.203 -7.941 1 97.31 209 VAL B CA 1
ATOM 3695 C C . VAL B 1 209 ? 13.523 -25.516 -7.289 1 97.31 209 VAL B C 1
ATOM 3697 O O . VAL B 1 209 ? 13.578 -26.016 -6.168 1 97.31 209 VAL B O 1
ATOM 3700 N N . ARG B 1 210 ? 14.539 -25.156 -7.945 1 97.06 210 ARG B N 1
ATOM 3701 C CA . ARG B 1 210 ? 15.891 -25.453 -7.473 1 97.06 210 ARG B CA 1
ATOM 3702 C C . ARG B 1 210 ? 16.203 -24.656 -6.211 1 97.06 210 ARG B C 1
ATOM 3704 O O . ARG B 1 210 ? 16.75 -25.203 -5.246 1 97.06 210 ARG B O 1
ATOM 3711 N N . VAL B 1 211 ? 15.828 -23.391 -6.176 1 97.44 211 VAL B N 1
ATOM 3712 C CA . VAL B 1 211 ? 16.266 -22.484 -5.113 1 97.44 211 VAL B CA 1
ATOM 3713 C C . VAL B 1 211 ? 15.344 -22.641 -3.902 1 97.44 211 VAL B C 1
ATOM 3715 O O . VAL B 1 211 ? 15.812 -22.609 -2.76 1 97.44 211 VAL B O 1
ATOM 3718 N N . LEU B 1 212 ? 14.062 -22.844 -4.125 1 97.88 212 LEU B N 1
ATOM 3719 C CA . LEU B 1 212 ? 13.086 -22.844 -3.041 1 97.88 212 LEU B CA 1
ATOM 3720 C C . LEU B 1 212 ? 12.75 -24.266 -2.604 1 97.88 212 LEU B C 1
ATOM 3722 O O . LEU B 1 212 ? 12.172 -24.469 -1.534 1 97.88 212 LEU B O 1
ATOM 3726 N N . GLY B 1 213 ? 13.062 -25.234 -3.418 1 96.81 213 GLY B N 1
ATOM 3727 C CA . GLY B 1 213 ? 12.758 -26.609 -3.096 1 96.81 213 GLY B CA 1
ATOM 3728 C C . GLY B 1 213 ? 11.281 -26.938 -3.191 1 96.81 213 GLY B C 1
ATOM 3729 O O . GLY B 1 213 ? 10.758 -27.734 -2.408 1 96.81 213 GLY B O 1
ATOM 3730 N N . VAL B 1 214 ? 10.555 -26.281 -4.023 1 96.94 214 VAL B N 1
ATOM 3731 C CA . VAL B 1 214 ? 9.125 -26.516 -4.203 1 96.94 214 VAL B CA 1
ATOM 3732 C C . VAL B 1 214 ? 8.906 -27.469 -5.379 1 96.94 214 VAL B C 1
ATOM 3734 O O . VAL B 1 214 ? 9.766 -27.594 -6.25 1 96.94 214 VAL B O 1
ATOM 3737 N N . PRO B 1 215 ? 7.789 -28.188 -5.43 1 95.94 215 PRO B N 1
ATOM 3738 C CA . PRO B 1 215 ? 7.5 -29.031 -6.59 1 95.94 215 PRO B CA 1
ATOM 3739 C C . PRO B 1 215 ? 7.316 -28.219 -7.875 1 95.94 215 PRO B C 1
ATOM 3741 O O . PRO B 1 215 ? 6.848 -27.078 -7.832 1 95.94 215 PRO B O 1
ATOM 3744 N N . PRO B 1 216 ? 7.703 -28.875 -8.969 1 95.56 216 PRO B N 1
ATOM 3745 C CA . PRO B 1 216 ? 7.441 -28.203 -10.242 1 95.56 216 PRO B CA 1
ATOM 3746 C C . PRO B 1 216 ? 5.961 -27.906 -10.453 1 95.56 216 PRO B C 1
ATOM 3748 O O . PRO B 1 216 ? 5.105 -28.719 -10.133 1 95.56 216 PRO B O 1
ATOM 3751 N N . GLY B 1 217 ? 5.672 -26.688 -10.883 1 94.88 217 GLY B N 1
ATOM 3752 C CA . GLY B 1 217 ? 4.301 -26.328 -11.219 1 94.88 217 GLY B CA 1
ATOM 3753 C C . GLY B 1 217 ? 3.514 -25.797 -10.039 1 94.88 217 GLY B C 1
ATOM 3754 O O . GLY B 1 217 ? 2.41 -25.266 -10.211 1 94.88 217 GLY B O 1
ATOM 3755 N N . GLN B 1 218 ? 4.027 -25.938 -8.859 1 96.94 218 GLN B N 1
ATOM 3756 C CA . GLN B 1 218 ? 3.348 -25.375 -7.699 1 96.94 218 GLN B CA 1
ATOM 3757 C C . GLN B 1 218 ? 3.088 -23.891 -7.887 1 96.94 218 GLN B C 1
ATOM 3759 O O . GLN B 1 218 ? 3.9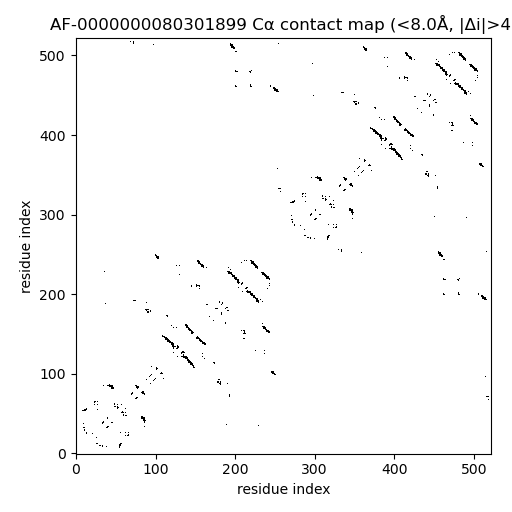57 -23.156 -8.367 1 96.94 218 GLN B O 1
ATOM 3764 N N . PRO B 1 219 ? 1.867 -23.453 -7.594 1 98.5 219 PRO B N 1
ATOM 3765 C CA . PRO B 1 219 ? 1.647 -22 -7.648 1 98.5 219 PRO B CA 1
ATOM 3766 C C . PRO B 1 219 ? 2.559 -21.234 -6.695 1 98.5 219 PRO B C 1
ATOM 3768 O O . PRO B 1 219 ? 2.715 -21.625 -5.535 1 98.5 219 PRO B O 1
ATOM 3771 N N . VAL B 1 220 ? 3.195 -20.219 -7.199 1 98.75 220 VAL B N 1
ATOM 3772 C CA . VAL B 1 220 ? 4.008 -19.281 -6.422 1 98.75 220 VAL B CA 1
ATOM 3773 C C . VAL B 1 220 ? 3.662 -17.844 -6.809 1 98.75 220 VAL B C 1
ATOM 3775 O O . VAL B 1 220 ? 3.104 -17.609 -7.883 1 98.75 220 VAL B O 1
ATOM 3778 N N . MET B 1 221 ? 3.949 -16.969 -5.938 1 98.62 221 MET B N 1
ATOM 3779 C CA . MET B 1 221 ? 3.693 -15.562 -6.211 1 98.62 221 MET B CA 1
ATOM 3780 C C . MET B 1 221 ? 4.938 -14.883 -6.777 1 98.62 221 MET B C 1
ATOM 3782 O O . MET B 1 221 ? 6.027 -15.008 -6.215 1 98.62 221 MET B O 1
ATOM 3786 N N . GLN B 1 222 ? 4.77 -14.289 -7.887 1 98.69 222 GLN B N 1
ATOM 3787 C CA . GLN B 1 222 ? 5.84 -13.484 -8.469 1 98.69 222 GLN B CA 1
ATOM 3788 C C . GLN B 1 222 ? 5.574 -11.992 -8.281 1 98.69 222 GLN B C 1
ATOM 3790 O O . GLN B 1 222 ? 4.504 -11.5 -8.648 1 98.69 222 GLN B O 1
ATOM 3795 N N . VAL B 1 223 ? 6.496 -11.266 -7.691 1 98.5 223 VAL B N 1
ATOM 3796 C CA . VAL B 1 223 ? 6.391 -9.82 -7.488 1 98.5 223 VAL B CA 1
ATOM 3797 C C . VAL B 1 223 ? 7.531 -9.117 -8.219 1 98.5 223 VAL B C 1
ATOM 3799 O O . VAL B 1 223 ? 8.703 -9.336 -7.91 1 98.5 223 VAL B O 1
ATOM 3802 N N . ARG B 1 224 ? 7.191 -8.32 -9.203 1 98.31 224 ARG B N 1
ATOM 3803 C CA . ARG B 1 224 ? 8.148 -7.434 -9.852 1 98.31 224 ARG B CA 1
ATOM 3804 C C . ARG B 1 224 ? 8.164 -6.062 -9.18 1 98.31 224 ARG B C 1
ATOM 3806 O O . ARG B 1 224 ? 7.141 -5.379 -9.125 1 98.31 224 ARG B O 1
ATOM 3813 N N . ARG B 1 225 ? 9.312 -5.691 -8.664 1 98.38 225 ARG B N 1
ATOM 3814 C CA . ARG B 1 225 ? 9.453 -4.449 -7.91 1 98.38 225 ARG B CA 1
ATOM 3815 C C . ARG B 1 225 ? 10.469 -3.523 -8.562 1 98.38 225 ARG B C 1
ATOM 3817 O O . ARG B 1 225 ? 11.531 -3.973 -9 1 98.38 225 ARG B O 1
ATOM 3824 N N . THR B 1 226 ? 10.125 -2.287 -8.719 1 98.56 226 THR B N 1
ATOM 3825 C CA . THR B 1 226 ? 11.07 -1.223 -9.039 1 98.56 226 THR B CA 1
ATOM 3826 C C . THR B 1 226 ? 11.227 -0.267 -7.855 1 98.56 226 THR B C 1
ATOM 3828 O O . THR B 1 226 ? 10.258 0.369 -7.434 1 98.56 226 THR B O 1
ATOM 3831 N N . ALA B 1 227 ? 12.422 -0.262 -7.316 1 98 227 ALA B N 1
ATOM 3832 C CA . ALA B 1 227 ? 12.719 0.675 -6.234 1 98 227 ALA B CA 1
ATOM 3833 C C . ALA B 1 227 ? 13.102 2.045 -6.785 1 98 227 ALA B C 1
ATOM 3835 O O . ALA B 1 227 ? 13.875 2.143 -7.738 1 98 227 ALA B O 1
ATOM 3836 N N . LEU B 1 228 ? 12.57 3.094 -6.16 1 96.75 228 LEU B N 1
ATOM 3837 C CA . LEU B 1 228 ? 12.742 4.453 -6.664 1 96.75 228 LEU B CA 1
ATOM 3838 C C . LEU B 1 228 ? 13.406 5.34 -5.617 1 96.75 228 LEU B C 1
ATOM 3840 O O . LEU B 1 228 ? 13.055 5.289 -4.438 1 96.75 228 LEU B O 1
ATOM 3844 N N . SER B 1 229 ? 14.391 6.039 -6.094 1 94.5 229 SER B N 1
ATOM 3845 C CA . SER B 1 229 ? 15.062 7.047 -5.277 1 94.5 229 SER B CA 1
ATOM 3846 C C . SER B 1 229 ? 14.508 8.438 -5.551 1 94.5 229 SER B C 1
ATOM 3848 O O . SER B 1 229 ? 13.328 8.586 -5.895 1 94.5 229 SER B O 1
ATOM 3850 N N . PHE B 1 230 ? 15.289 9.484 -5.188 1 89.62 230 PHE B N 1
ATOM 3851 C CA . PHE B 1 230 ? 14.867 10.859 -5.391 1 89.62 230 PHE B CA 1
ATOM 3852 C C . PHE B 1 230 ? 14.438 11.094 -6.832 1 89.62 230 PHE B C 1
ATOM 3854 O O . PHE B 1 230 ? 15.023 10.523 -7.758 1 89.62 230 PHE B O 1
ATOM 3861 N N . HIS B 1 231 ? 13.328 11.898 -6.957 1 87.19 231 HIS B N 1
ATOM 3862 C CA . HIS B 1 231 ? 12.781 12.297 -8.25 1 87.19 231 HIS B CA 1
ATOM 3863 C C . HIS B 1 231 ? 12.297 11.078 -9.039 1 87.19 231 HIS B C 1
ATOM 3865 O O . HIS B 1 231 ? 12.383 11.062 -10.273 1 87.19 231 HIS B O 1
ATOM 3871 N N . ASP B 1 232 ? 11.984 10 -8.359 1 91.5 232 ASP B N 1
ATOM 3872 C CA . ASP B 1 232 ? 11.438 8.766 -8.914 1 91.5 232 ASP B CA 1
ATOM 3873 C C . ASP B 1 232 ? 12.422 8.109 -9.875 1 91.5 232 ASP B C 1
ATOM 3875 O O . ASP B 1 232 ? 12.023 7.527 -10.883 1 91.5 232 ASP B O 1
ATOM 3879 N N . ARG B 1 233 ? 13.633 8.266 -9.57 1 95.31 233 ARG B N 1
ATOM 3880 C CA . ARG B 1 233 ? 14.656 7.574 -10.352 1 95.31 233 ARG B CA 1
ATOM 3881 C C . ARG B 1 233 ? 14.727 6.098 -9.969 1 95.31 233 ARG B C 1
ATOM 3883 O O . ARG B 1 233 ? 14.977 5.762 -8.812 1 95.31 233 ARG B O 1
ATOM 3890 N N . PRO B 1 234 ? 14.578 5.203 -10.984 1 98.44 234 PRO B N 1
ATOM 3891 C CA . PRO B 1 234 ? 14.711 3.785 -10.648 1 98.44 234 PRO B CA 1
ATOM 3892 C C . PRO B 1 234 ? 16.141 3.389 -10.305 1 98.44 234 PRO B C 1
ATOM 3894 O O . PRO B 1 234 ? 17.078 3.779 -11.016 1 98.44 234 PRO B O 1
ATOM 3897 N N . VAL B 1 235 ? 16.344 2.615 -9.242 1 98.5 235 VAL B N 1
ATOM 3898 C CA . VAL B 1 235 ? 17.703 2.277 -8.828 1 98.5 235 VAL B CA 1
ATOM 3899 C C . VAL B 1 235 ? 17.828 0.765 -8.672 1 98.5 235 VAL B C 1
ATOM 3901 O O . VAL B 1 235 ? 18.953 0.24 -8.578 1 98.5 235 VAL B O 1
ATOM 3904 N N . GLU B 1 236 ? 16.766 0.077 -8.633 1 98.75 236 GLU B N 1
ATOM 3905 C CA . GLU B 1 236 ? 16.75 -1.376 -8.492 1 98.75 236 GLU B CA 1
ATOM 3906 C C . GLU B 1 236 ? 15.523 -1.98 -9.164 1 98.75 236 GLU B C 1
ATOM 3908 O O . GLU B 1 236 ? 14.422 -1.44 -9.047 1 98.75 236 GLU B O 1
ATOM 3913 N N . TYR B 1 237 ? 15.727 -3 -9.914 1 98.81 237 TYR B N 1
ATOM 3914 C CA . TYR B 1 237 ? 14.648 -3.865 -10.383 1 98.81 237 TYR B CA 1
ATOM 3915 C C . TYR B 1 237 ? 14.773 -5.262 -9.789 1 98.81 237 TYR B C 1
ATOM 3917 O O . TYR B 1 237 ? 15.859 -5.852 -9.789 1 98.81 237 TYR B O 1
ATOM 3925 N N . ARG B 1 238 ? 13.695 -5.773 -9.227 1 98.62 238 ARG B N 1
ATOM 3926 C CA . ARG B 1 238 ? 13.734 -7.062 -8.547 1 98.62 238 ARG B CA 1
ATOM 3927 C C . ARG B 1 238 ? 12.523 -7.914 -8.906 1 98.62 238 ARG B C 1
ATOM 3929 O O . ARG B 1 238 ? 11.391 -7.422 -8.93 1 98.62 238 ARG B O 1
ATOM 3936 N N . VAL B 1 239 ? 12.758 -9.109 -9.266 1 98.5 239 VAL B N 1
ATOM 3937 C CA . VAL B 1 239 ? 11.711 -10.109 -9.414 1 98.5 239 VAL B CA 1
ATOM 3938 C C . VAL B 1 239 ? 11.789 -11.125 -8.273 1 98.5 239 VAL B C 1
ATOM 3940 O O . VAL B 1 239 ? 12.75 -11.898 -8.188 1 98.5 239 VAL B O 1
ATOM 3943 N N . SER B 1 240 ? 10.789 -11.109 -7.449 1 98.56 240 SER B N 1
ATOM 3944 C CA . SER B 1 240 ? 10.711 -12.023 -6.312 1 98.56 240 SER B CA 1
ATOM 3945 C C . SER B 1 240 ? 9.758 -13.172 -6.594 1 98.56 240 SER B C 1
ATOM 3947 O O . SER B 1 240 ? 8.602 -12.953 -6.977 1 98.56 240 SER B O 1
ATOM 3949 N N . THR B 1 241 ? 10.211 -14.344 -6.496 1 98.75 241 THR B N 1
ATOM 3950 C CA . THR B 1 241 ? 9.375 -15.539 -6.473 1 98.75 241 THR B CA 1
ATOM 3951 C C . THR B 1 241 ? 9.164 -16.016 -5.039 1 98.75 241 THR B C 1
ATOM 3953 O O . THR B 1 241 ? 10.117 -16.391 -4.355 1 98.75 241 THR B O 1
ATOM 3956 N N . ILE B 1 242 ? 7.945 -16.031 -4.578 1 98.62 242 ILE B N 1
ATOM 3957 C CA . ILE B 1 242 ? 7.637 -16.281 -3.176 1 98.62 242 ILE B CA 1
ATOM 3958 C C . ILE B 1 242 ? 6.809 -17.562 -3.051 1 98.62 242 ILE B C 1
ATOM 3960 O O . ILE B 1 242 ? 5.781 -17.719 -3.713 1 98.62 242 ILE B O 1
ATOM 3964 N N . ASN B 1 243 ? 7.305 -18.484 -2.24 1 98.38 243 ASN B N 1
ATOM 3965 C CA . ASN B 1 243 ? 6.504 -19.641 -1.861 1 98.38 243 ASN B CA 1
ATOM 3966 C C . ASN B 1 243 ? 5.422 -19.266 -0.852 1 98.38 243 ASN B C 1
ATOM 3968 O O . ASN B 1 243 ? 5.699 -19.141 0.342 1 98.38 243 ASN B O 1
ATOM 3972 N N . THR B 1 244 ? 4.203 -19.188 -1.321 1 97.69 244 THR B N 1
ATOM 3973 C CA . THR B 1 244 ? 3.131 -18.719 -0.457 1 97.69 244 THR B CA 1
ATOM 3974 C C . THR B 1 244 ? 2.281 -19.875 0.045 1 97.69 244 THR B C 1
ATOM 3976 O O . THR B 1 244 ? 1.108 -19.703 0.381 1 97.69 244 THR B O 1
ATOM 3979 N N . ALA B 1 245 ? 2.805 -21.062 0.033 1 96.25 245 ALA B N 1
ATOM 3980 C CA . ALA B 1 245 ? 2.094 -22.219 0.573 1 96.25 245 ALA B CA 1
ATOM 3981 C C . ALA B 1 245 ? 1.786 -22.031 2.057 1 96.25 245 ALA B C 1
ATOM 3983 O O . ALA B 1 245 ? 0.723 -22.422 2.533 1 96.25 245 ALA B O 1
ATOM 3984 N N . HIS B 1 246 ? 2.719 -21.406 2.795 1 95.19 246 HIS B N 1
ATOM 3985 C CA . HIS B 1 246 ? 2.533 -21.188 4.223 1 95.19 246 HIS B CA 1
ATOM 3986 C C . HIS B 1 246 ? 2.859 -19.734 4.605 1 95.19 246 HIS B C 1
ATOM 3988 O O . HIS B 1 246 ? 3.125 -19.453 5.773 1 95.19 246 HIS B O 1
ATOM 3994 N N . HIS B 1 247 ? 2.934 -18.891 3.686 1 96.88 247 HIS B N 1
ATOM 3995 C CA . HIS B 1 247 ? 3.199 -17.484 3.881 1 96.88 247 HIS B CA 1
ATOM 3996 C C . HIS B 1 247 ? 2.242 -16.625 3.059 1 96.88 247 HIS B C 1
ATOM 3998 O O . HIS B 1 247 ? 1.636 -17.109 2.102 1 96.88 247 HIS B O 1
ATOM 4004 N N . ASP B 1 248 ? 2.088 -15.438 3.498 1 97.25 248 ASP B N 1
ATOM 4005 C CA . ASP B 1 248 ? 1.27 -14.469 2.781 1 97.25 248 ASP B CA 1
ATOM 4006 C C . ASP B 1 248 ? 2.062 -13.203 2.477 1 97.25 248 ASP B C 1
ATOM 4008 O O . ASP B 1 248 ? 3.023 -12.875 3.18 1 97.25 248 ASP B O 1
ATOM 4012 N N . TYR B 1 249 ? 1.729 -12.617 1.349 1 96.88 249 TYR B N 1
ATOM 4013 C CA . TYR B 1 249 ? 2.15 -11.25 1.077 1 96.88 249 TYR B CA 1
ATOM 4014 C C . TYR B 1 249 ? 1.149 -10.25 1.642 1 96.88 249 TYR B C 1
ATOM 4016 O O . TYR B 1 249 ? 0.016 -10.156 1.163 1 96.88 249 TYR B O 1
ATOM 4024 N N . VAL B 1 250 ? 1.548 -9.461 2.646 1 95.62 250 VAL B N 1
ATOM 4025 C CA . VAL B 1 250 ? 0.61 -8.688 3.455 1 95.62 250 VAL B CA 1
ATOM 4026 C C . VAL B 1 250 ? 0.755 -7.203 3.137 1 95.62 250 VAL B C 1
ATOM 4028 O O . VAL B 1 250 ? 1.871 -6.688 3.033 1 95.62 250 VAL B O 1
ATOM 4031 N N . ASN B 1 251 ? -0.393 -6.551 2.93 1 92 251 ASN B N 1
ATOM 4032 C CA . ASN B 1 251 ? -0.427 -5.117 2.66 1 92 251 ASN B CA 1
ATOM 4033 C C . ASN B 1 251 ? -1.537 -4.426 3.447 1 92 251 ASN B C 1
ATOM 4035 O O . ASN B 1 251 ? -2.592 -5.012 3.688 1 92 251 ASN B O 1
ATOM 4039 N N . LEU B 1 252 ? -1.292 -3.27 3.863 1 86.69 252 LEU B N 1
ATOM 4040 C CA . LEU B 1 252 ? -2.312 -2.379 4.406 1 86.69 252 LEU B CA 1
ATOM 4041 C C . LEU B 1 252 ? -2.602 -1.232 3.441 1 86.69 252 LEU B C 1
ATOM 4043 O O . LEU B 1 252 ? -1.697 -0.473 3.084 1 86.69 252 LEU B O 1
ATOM 4047 N N . LEU B 1 253 ? -3.822 -1.248 2.924 1 86.25 253 LEU B N 1
ATOM 4048 C CA . LEU B 1 253 ? -4.219 -0.216 1.972 1 86.25 253 LEU B CA 1
ATOM 4049 C C . LEU B 1 253 ? -4.746 1.019 2.695 1 86.25 253 LEU B C 1
ATOM 4051 O O . LEU B 1 253 ? -5.547 0.903 3.625 1 86.25 253 LEU B O 1
ATOM 4055 N N . SER B 1 254 ? -4.395 2.18 2.148 1 72.88 254 SER B N 1
ATOM 4056 C CA . SER B 1 254 ? -4.742 3.525 2.596 1 72.88 254 SER B CA 1
ATOM 4057 C C . SER B 1 254 ? -4.059 3.863 3.916 1 72.88 254 SER B C 1
ATOM 4059 O O . SER B 1 254 ? -4.367 3.273 4.953 1 72.88 254 SER B O 1
ATOM 4061 N N . ARG B 1 255 ? -2.578 3.625 3.914 1 56 255 ARG B N 1
ATOM 4062 C CA . ARG B 1 255 ? -1.734 3.73 5.102 1 56 255 ARG B CA 1
ATOM 4063 C C . ARG B 1 255 ? -2.129 4.938 5.949 1 56 255 ARG B C 1
ATOM 4065 O O . ARG B 1 255 ? -2.41 6.012 5.414 1 56 255 ARG B O 1
ATOM 4072 N N . PRO B 1 256 ? -2.393 4.516 7.16 1 47.06 256 PRO B N 1
ATOM 4073 C CA . PRO B 1 256 ? -2.342 5.539 8.211 1 47.06 256 PRO B CA 1
ATOM 4074 C C . PRO B 1 256 ? -1.064 6.375 8.156 1 47.06 256 PRO B C 1
ATOM 4076 O O . PRO B 1 256 ? -0.033 5.902 7.672 1 47.06 256 PRO B O 1
ATOM 4079 N N . VAL B 1 257 ? -1.112 7.566 7.836 1 41.38 257 VAL B N 1
ATOM 4080 C CA . VAL B 1 257 ? 0.052 8.383 8.156 1 41.38 257 VAL B CA 1
ATOM 4081 C C . VAL B 1 257 ? 0.654 7.922 9.484 1 41.38 257 VAL B C 1
ATOM 4083 O O . VAL B 1 257 ? -0.065 7.727 10.469 1 41.38 257 VAL B O 1
ATOM 4086 N N . GLY B 1 258 ? 1.742 7.145 9.594 1 36.16 258 GLY B N 1
ATOM 4087 C CA . GLY B 1 258 ? 2.453 6.672 10.766 1 36.16 258 GLY B CA 1
ATOM 4088 C C . GLY B 1 258 ? 2.301 7.594 11.961 1 36.16 258 GLY B C 1
ATOM 4089 O O . GLY B 1 258 ? 2.064 8.789 11.805 1 36.16 258 GLY B O 1
ATOM 4090 N N . LYS B 1 259 ? 2.064 6.914 13.188 1 36.34 259 LYS B N 1
ATOM 4091 C CA . LYS B 1 259 ? 2.119 7.355 14.586 1 36.34 259 LYS B CA 1
ATOM 4092 C C . LYS B 1 259 ? 3.359 8.203 14.844 1 36.34 259 LYS B C 1
ATOM 4094 O O . LYS B 1 259 ? 4.484 7.75 14.633 1 36.34 259 LYS B O 1
ATOM 4099 N N . HIS B 1 260 ? 3.398 9.445 14.547 1 30.58 260 HIS B N 1
ATOM 4100 C CA . HIS B 1 260 ? 4.414 10.211 15.266 1 30.58 260 HIS B CA 1
ATOM 4101 C C . HIS B 1 260 ? 4.598 9.68 16.688 1 30.58 260 HIS B C 1
ATOM 4103 O O . HIS B 1 260 ? 3.652 9.68 17.469 1 30.58 260 HIS B O 1
ATOM 4109 N N . ASP B 1 261 ? 5.207 8.438 17 1 25.78 261 ASP B N 1
ATOM 4110 C CA . ASP B 1 261 ? 5.754 8.516 18.344 1 25.78 261 ASP B CA 1
ATOM 4111 C C . ASP B 1 261 ? 6.434 9.867 18.594 1 25.78 261 ASP B C 1
ATOM 4113 O O . ASP B 1 261 ? 7.141 10.375 17.719 1 25.78 261 ASP B O 1
#

Secondary structure (DSSP, 8-state):
---------SS----TT-TTS-HHHHHHHHHHHHHHTTSS-TTPBPPPHHHHHHHHT--HHHHHHHHHHHHHTTSEEEETTTEEEE----HHHHHHHT--EEETTS---PPEEEEEEEEEEE--HHHHHHHT--TT-EEEEEEEEEEETTEEEEEEEEEEEGGGSTT--HHHHHT--S-HHHHHHHHH-PPP-EEEEEEEEEE--HHHHHHH-PPTT-EEEEEEEEEE-GGG-EEEEEEEEE-TTSEEEEEEES-------/---------SS----TT-TTS-HHHHHHHHHHHHHHTTSS-TTPBPPPHHHHHHHHT--HHHHHHHHHHHHHTTSEEEETTTEEEE----HHHHHHHT--EEETTS---PPEEEEEEEEEEE--HHHHHHHT--TT-EEEEEEEEEEETTEEEEEEEEEEEGGGSTT--HHHHHT--S-HHHHHHHHH-----EEEEEEEEEE--HHHHHHH-PPTT-EEEEEEEEEE-GGG-EEEEEEEEE-TTSEEEEEEES-------

Nearest PDB structures (foldseek):
  3cnv-assembly1_D  TM=9.621E-01  e=4.688E-17  Bordetella bronchiseptica RB50
  3cnv-assembly1_B  TM=9.503E-01  e=2.933E-17  Bordetella bronchiseptica RB50
  3cnv-assembly1_C  TM=9.485E-01  e=3.110E-17  Bordetella bronchiseptica RB50
  3cnv-assembly1_A  TM=9.626E-01  e=5.926E-17  Bordetella bronchiseptica RB50
  4zs8-assembly1_A  TM=5.969E-01  e=1.946E-17  Streptomyces coelicolor A3(2)